Protein AF-0000000084727647 (afdb_homodimer)

Organism: NCBI:txid1227490

pLDDT: mean 94.15, std 8.0, range [53.09, 98.88]

Foldseek 3Di:
DFDQWFDFPFKIWGWQAPVTDDLVLVLCVQAPDPCNCVQCVFPQDHGDPDSVVSVVVSVVQVVCVVVVQKTKIFIATDPPDVRGPHRQWMKMWGDPVVQLETEIDITGGPVCAPVLVLLRVVLRVVCCSCVPVVGFKYKYKTFPPPVSSVVSVCVNCVLLPWDWPDWAPQDRDHDVGGTIMTMIMHGSVSNVVSVVD/DFDQWFDFPWKIWGWQAPVTDDLVLVLCVQAPDPCNCVQCVFPQDHGDPDSVVSVVVSVVQVVCVVVVQKTKIFIATDPPDVRGPHRQWMKMWGDPVVQLETEIDITGGPVCAPVLVLLRVVLRVVCCSCVPVVGFKYKYKTFPPPVSSVVSVCVNCVLLPWDWPDWAPQDRDHPVGGTIMTMIMHGSVSNVVSVVD

Secondary structure (DSSP, 8-state):
---SEEE-SSEEEEE-STTTS-HHHHHIIIII-TTHHHHTTT-SSPPP-SHHHHHHHHHHHHHHHHHTS-EEEEEEE-TTSTTTTS--EEEEEEEEGGGTEEEEEEEE-GGGTTSSHHHHHHHHHHHIIIIIS--SEEEEEEETT-HHHHHHHHHHHHHTT-EEEEEEEEEEE-SSSEEEEEEEEEEHHHHHHHHH-/---SEEE-SSEEEEE-STTTS-HHHHHIIIII-TTHHHHHTT-SSPPP-SHHHHHHHHHHHHHHHHHTS-EEEEEEE-TTSTTTTS--EEEEEEEEGGGTEEEEEEEE-GGGTTSSHHHHHHHHHHHIIIIIS--SEEEEEEETT-HHHHHHHHHHHHHTT-EEEEEEEEEEE-SSSEEEEEEEEEEHHHHHHHHH-

Solvent-accessible surface area (backbone atoms only — not comparable to full-atom values): 20837 Å² total; per-residue (Å²): 139,75,74,61,62,47,78,58,96,59,37,35,33,35,39,41,30,84,89,68,39,60,56,66,64,53,24,45,70,44,44,59,53,96,50,44,61,69,57,36,66,79,41,84,58,77,66,40,89,47,63,65,53,36,46,51,48,34,51,50,33,40,50,28,41,75,70,62,49,24,46,40,25,38,32,19,31,28,91,90,42,90,61,46,72,38,81,43,30,39,35,34,46,32,48,39,74,72,31,33,28,28,40,52,47,74,50,58,41,69,89,58,58,92,68,56,54,66,36,55,50,47,54,56,48,47,47,45,42,38,74,70,63,64,31,49,35,38,34,43,65,42,45,66,88,45,58,69,54,47,54,44,50,50,53,47,34,54,67,31,65,33,41,81,36,34,61,40,74,44,60,42,53,44,95,89,47,50,38,35,29,35,39,31,37,38,38,40,68,34,45,51,55,46,68,70,102,140,74,73,61,62,46,78,57,96,58,37,36,32,37,40,41,28,83,88,68,39,60,56,66,64,53,26,45,68,46,43,62,49,96,47,42,61,69,56,36,66,77,42,85,59,77,67,41,89,46,64,64,53,37,46,49,48,35,51,49,33,39,51,29,41,75,70,61,49,26,46,38,26,38,31,20,31,28,90,89,42,88,61,47,72,39,79,42,29,39,35,35,45,32,47,40,73,73,31,34,28,29,40,52,46,74,49,58,41,70,91,57,58,92,67,55,54,66,38,56,51,47,55,56,49,48,48,45,43,39,73,70,63,64,32,50,33,38,34,42,65,41,48,66,88,43,56,69,54,46,54,43,50,50,53,45,34,54,68,30,66,33,42,80,36,36,60,39,73,43,60,42,55,42,97,90,48,50,36,35,29,36,38,30,38,38,39,40,67,34,46,52,56,45,68,70,101

Sequence (394 aa):
MFPERIETERLQLDRISHDTVDVFALHEFYSDGADVDEMFEYWDSSPHETVKETHDYVDEAERSWDEGDGAKYVIRPTDGEDGAGVIAGTTGLYPHWDKRLANLGIILGTRFWGRGYAGERADAILAVAFDQLDLELVVAAHIDGNEKSRKAIETYVDRYDGRYEGRLRNWLPLADTVADVHRYTISRDEYVAATERMFPERIETERLQLDRISHDTVDVFALHEFYSDGADVDEMFEYWDSSPHETVKETHDYVDEAERSWDEGDGAKYVIRPTDGEDGAGVIAGTTGLYPHWDKRLANLGIILGTRFWGRGYAGERADAILAVAFDQLDLELVVAAHIDGNEKSRKAIETYVDRYDGRYEGRLRNWLPLADTVADVHRYTISRDEYVAATER

InterPro domains:
  IPR000182 GNAT domain [PF13302] (10-154)
  IPR000182 GNAT domain [PS51186] (21-187)
  IPR016181 Acyl-CoA N-acyltransferase [SSF55729] (2-186)
  IPR051908 Ribosomal-protein N-acetyltransferase [PTHR43441] (3-195)

Structure (mmCIF, N/CA/C/O backbone):
data_AF-0000000084727647-model_v1
#
loop_
_entity.id
_entity.type
_entity.pdbx_description
1 polymer 'N-acetyltransferase GCN5'
#
loop_
_atom_site.group_PDB
_atom_site.id
_atom_site.type_symbol
_atom_site.label_atom_id
_atom_site.label_alt_id
_atom_site.label_comp_id
_atom_site.label_asym_id
_atom_site.label_entity_id
_atom_site.label_seq_id
_atom_site.pdbx_PDB_ins_code
_atom_site.Cartn_x
_atom_site.Cartn_y
_atom_site.Cartn_z
_atom_site.occupancy
_atom_site.B_iso_or_equiv
_atom_site.auth_seq_id
_atom_site.auth_comp_id
_atom_site.auth_asym_id
_atom_site.auth_atom_id
_atom_site.pdbx_PDB_model_num
ATOM 1 N N . MET A 1 1 ? -16.062 20.25 -1.967 1 92.38 1 MET A N 1
ATOM 2 C CA . MET A 1 1 ? -15.93 18.953 -1.3 1 92.38 1 MET A CA 1
ATOM 3 C C . MET A 1 1 ? -15.133 19.094 -0.008 1 92.38 1 MET A C 1
ATOM 5 O O . MET A 1 1 ? -15.57 18.641 1.049 1 92.38 1 MET A O 1
ATOM 9 N N . PHE A 1 2 ? -13.969 19.703 -0.001 1 97.75 2 PHE A N 1
ATOM 10 C CA . PHE A 1 2 ? -13.102 19.969 1.143 1 97.75 2 PHE A CA 1
ATOM 11 C C . PHE A 1 2 ? -13.352 21.359 1.707 1 97.75 2 PHE A C 1
ATOM 13 O O . PHE A 1 2 ? -13.68 22.281 0.963 1 97.75 2 PHE A O 1
ATOM 20 N N . PRO A 1 3 ? -13.289 21.609 2.977 1 98.25 3 PRO A N 1
ATOM 21 C CA . PRO A 1 3 ? -13.406 22.969 3.512 1 98.25 3 PRO A CA 1
ATOM 22 C C . PRO A 1 3 ? -12.219 23.844 3.146 1 98.25 3 PRO A C 1
ATOM 24 O O . PRO A 1 3 ? -11.07 23.406 3.199 1 98.25 3 PRO A O 1
ATOM 27 N N . GLU A 1 4 ? -12.492 25 2.812 1 97.94 4 GLU A N 1
ATOM 28 C CA . GLU A 1 4 ? -11.445 25.953 2.459 1 97.94 4 GLU A CA 1
ATOM 29 C C . GLU A 1 4 ? -10.625 26.359 3.684 1 97.94 4 GLU A C 1
ATOM 31 O O . GLU A 1 4 ? -9.453 26.719 3.562 1 97.94 4 GLU A O 1
ATOM 36 N N . ARG A 1 5 ? -11.312 26.359 4.781 1 97.88 5 ARG A N 1
ATOM 37 C CA . ARG A 1 5 ? -10.695 26.719 6.055 1 97.88 5 ARG A CA 1
ATOM 38 C C . ARG A 1 5 ? -11.188 25.828 7.18 1 97.88 5 ARG A C 1
ATOM 40 O O . ARG A 1 5 ? -12.375 25.5 7.25 1 97.88 5 ARG A O 1
ATOM 47 N N . ILE A 1 6 ? -10.266 25.344 7.941 1 98.25 6 ILE A N 1
ATOM 48 C CA . ILE A 1 6 ? -10.555 24.578 9.148 1 98.25 6 ILE A CA 1
ATOM 49 C C . ILE A 1 6 ? -9.977 25.312 10.367 1 98.25 6 ILE A C 1
ATOM 51 O O . ILE A 1 6 ? -8.789 25.641 10.383 1 98.25 6 ILE A O 1
ATOM 55 N N . GLU A 1 7 ? -10.781 25.594 11.328 1 97.69 7 GLU A N 1
ATOM 56 C CA . GLU A 1 7 ? -10.336 26.266 12.547 1 97.69 7 GLU A CA 1
ATOM 57 C C . GLU A 1 7 ? -10.422 25.344 13.75 1 97.69 7 GLU A C 1
ATOM 59 O O . GLU A 1 7 ? -11.391 24.594 13.906 1 97.69 7 GLU A O 1
ATOM 64 N N . THR A 1 8 ? -9.352 25.297 14.445 1 97.75 8 THR A N 1
ATOM 65 C CA . THR A 1 8 ? -9.32 24.594 15.727 1 97.75 8 THR A CA 1
ATOM 66 C C . THR A 1 8 ? -9.07 25.578 16.875 1 97.75 8 THR A C 1
ATOM 68 O O . THR A 1 8 ? -9.219 26.781 16.703 1 97.75 8 THR A O 1
ATOM 71 N N . GLU A 1 9 ? -8.867 25 18.094 1 97.25 9 GLU A N 1
ATOM 72 C CA . GLU A 1 9 ? -8.641 25.859 19.25 1 97.25 9 GLU A CA 1
ATOM 73 C C . GLU A 1 9 ? -7.402 26.719 19.062 1 97.25 9 GLU A C 1
ATOM 75 O O . GLU A 1 9 ? -7.43 27.922 19.344 1 97.25 9 GLU A O 1
ATOM 80 N N . ARG A 1 10 ? -6.293 26.109 18.578 1 98.12 10 ARG A N 1
ATOM 81 C CA . ARG A 1 10 ? -5.027 26.828 18.562 1 98.12 10 ARG A CA 1
ATOM 82 C C . ARG A 1 10 ? -4.504 27 17.125 1 98.12 10 ARG A C 1
ATOM 84 O O . ARG A 1 10 ? -3.477 27.641 16.906 1 98.12 10 ARG A O 1
ATOM 91 N N . LEU A 1 11 ? -5.238 26.375 16.094 1 98.44 11 LEU A N 1
ATOM 92 C CA . LEU A 1 11 ? -4.703 26.359 14.742 1 98.44 11 LEU A CA 1
ATOM 93 C C . LEU A 1 11 ? -5.746 26.828 13.734 1 98.44 11 LEU A C 1
ATOM 95 O O . LEU A 1 11 ? -6.949 26.672 13.961 1 98.44 11 LEU A O 1
ATOM 99 N N . GLN A 1 12 ? -5.238 27.422 12.711 1 98.19 12 GLN A N 1
ATOM 100 C CA . GLN A 1 12 ? -5.992 27.703 11.492 1 98.19 12 GLN A CA 1
ATOM 101 C C . GLN A 1 12 ? -5.367 26.984 10.297 1 98.19 12 GLN A C 1
ATOM 103 O O . GLN A 1 12 ? -4.172 27.141 10.031 1 98.19 12 GLN A O 1
ATOM 108 N N . LEU A 1 13 ? -6.18 26.156 9.625 1 98.56 13 LEU A N 1
ATOM 109 C CA . LEU A 1 13 ? -5.766 25.469 8.414 1 98.56 13 LEU A CA 1
ATOM 110 C C . LEU A 1 13 ? -6.43 26.078 7.184 1 98.56 13 LEU A C 1
ATOM 112 O O . LEU A 1 13 ? -7.656 26.031 7.047 1 98.56 13 LEU A O 1
ATOM 116 N N . ASP A 1 14 ? -5.621 26.656 6.293 1 98.38 14 ASP A N 1
ATOM 117 C CA . ASP A 1 14 ? -6.148 27.266 5.078 1 98.38 14 ASP A CA 1
ATOM 118 C C . ASP A 1 14 ? -5.719 26.469 3.84 1 98.38 14 ASP A C 1
ATOM 120 O O . ASP A 1 14 ? -4.562 26.062 3.73 1 98.38 14 ASP A O 1
ATOM 124 N N . ARG A 1 15 ? -6.633 26.328 2.957 1 98.56 15 ARG A N 1
ATOM 125 C CA . ARG A 1 15 ? -6.324 25.656 1.702 1 98.56 15 ARG A CA 1
ATOM 126 C C . ARG A 1 15 ? -5.102 26.266 1.033 1 98.56 15 ARG A C 1
ATOM 128 O O . ARG A 1 15 ? -4.965 27.5 0.991 1 98.56 15 ARG A O 1
ATOM 135 N N . ILE A 1 16 ? -4.242 25.391 0.531 1 98.62 16 ILE A N 1
ATOM 136 C CA . ILE A 1 16 ? -3.115 25.875 -0.259 1 98.62 16 ILE A CA 1
ATOM 137 C C . ILE A 1 16 ? -3.576 26.172 -1.684 1 98.62 16 ILE A C 1
ATOM 139 O O . ILE A 1 16 ? -3.924 25.25 -2.436 1 98.62 16 ILE A O 1
ATOM 143 N N . SER A 1 17 ? -3.613 27.391 -2.004 1 98.56 17 SER A N 1
ATOM 144 C CA . SER A 1 17 ? -3.912 27.906 -3.336 1 98.56 17 SER A CA 1
ATOM 145 C C . SER A 1 17 ? -3.211 29.234 -3.58 1 98.56 17 SER A C 1
ATOM 147 O O . SER A 1 17 ? -2.719 29.859 -2.643 1 98.56 17 SER A O 1
ATOM 149 N N . HIS A 1 18 ? -3.148 29.625 -4.832 1 97.56 18 HIS A N 1
ATOM 150 C CA . HIS A 1 18 ? -2.494 30.891 -5.164 1 97.56 18 HIS A CA 1
ATOM 151 C C . HIS A 1 18 ? -3.256 32.062 -4.582 1 97.56 18 HIS A C 1
ATOM 153 O O . HIS A 1 18 ? -2.678 33.125 -4.359 1 97.56 18 HIS A O 1
ATOM 159 N N . ASP A 1 19 ? -4.484 31.906 -4.227 1 95.94 19 ASP A N 1
ATOM 160 C CA . ASP A 1 19 ? -5.305 32.969 -3.668 1 95.94 19 ASP A CA 1
ATOM 161 C C . ASP A 1 19 ? -5.129 33.062 -2.154 1 95.94 19 ASP A C 1
ATOM 163 O O . ASP A 1 19 ? -5.316 34.125 -1.567 1 95.94 19 ASP A O 1
ATOM 167 N N . THR A 1 20 ? -4.738 31.938 -1.54 1 95.12 20 THR A N 1
ATOM 168 C CA . THR A 1 20 ? -4.816 31.891 -0.084 1 95.12 20 THR A CA 1
ATOM 169 C C . THR A 1 20 ? -3.422 31.922 0.536 1 95.12 20 THR A C 1
ATOM 171 O O . THR A 1 20 ? -3.266 32.25 1.714 1 95.12 20 THR A O 1
ATOM 174 N N . VAL A 1 21 ? -2.51 31.531 -0.259 1 95.69 21 VAL A N 1
ATOM 175 C CA . VAL A 1 21 ? -1.175 31.438 0.323 1 95.69 21 VAL A CA 1
ATOM 176 C C . VAL A 1 21 ? -0.202 32.312 -0.455 1 95.69 21 VAL A C 1
ATOM 178 O O . VAL A 1 21 ? -0.218 32.312 -1.688 1 95.69 21 VAL A O 1
ATOM 181 N N . ASP A 1 22 ? 0.633 33.094 0.264 1 96 22 ASP A N 1
ATOM 182 C CA . ASP A 1 22 ? 1.787 33.75 -0.326 1 96 22 ASP A CA 1
ATOM 183 C C . ASP A 1 22 ? 2.877 32.75 -0.695 1 96 22 ASP A C 1
ATOM 185 O O . ASP A 1 22 ? 3.518 32.156 0.185 1 96 22 ASP A O 1
ATOM 189 N N . VAL A 1 23 ? 3.141 32.594 -1.972 1 96.69 23 VAL A N 1
ATOM 190 C CA . VAL A 1 23 ? 4.059 31.578 -2.477 1 96.69 23 VAL A CA 1
ATOM 191 C C . VAL A 1 23 ? 5.457 31.828 -1.91 1 96.69 23 VAL A C 1
ATOM 193 O O . VAL A 1 23 ? 6.184 30.875 -1.62 1 96.69 23 VAL A O 1
ATOM 196 N N . PHE A 1 24 ? 5.832 33.062 -1.697 1 95.38 24 PHE A N 1
ATOM 197 C CA . PHE A 1 24 ? 7.152 33.375 -1.155 1 95.38 24 PHE A CA 1
ATOM 198 C C . PHE A 1 24 ? 7.258 32.938 0.296 1 95.38 24 PHE A C 1
ATOM 200 O O . PHE A 1 24 ? 8.273 32.344 0.704 1 95.38 24 PHE A O 1
ATOM 207 N N . ALA A 1 25 ? 6.246 33.219 1.037 1 94.31 25 ALA A N 1
ATOM 208 C CA . ALA A 1 25 ? 6.234 32.75 2.43 1 94.31 25 ALA A CA 1
ATOM 209 C C . ALA A 1 25 ? 6.277 31.234 2.521 1 94.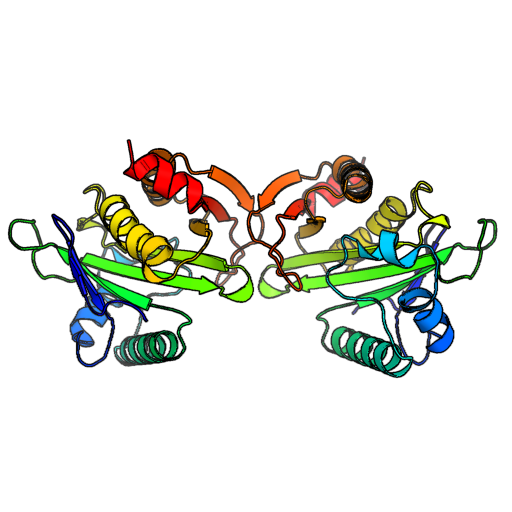31 25 ALA A C 1
ATOM 211 O O . ALA A 1 25 ? 6.98 30.688 3.367 1 94.31 25 ALA A O 1
ATOM 212 N N . LEU A 1 26 ? 5.508 30.609 1.657 1 95.56 26 LEU A N 1
ATOM 213 C CA . LEU A 1 26 ? 5.512 29.141 1.625 1 95.56 26 LEU A CA 1
ATOM 214 C C . LEU A 1 26 ? 6.879 28.609 1.214 1 95.56 26 LEU A C 1
ATOM 216 O O . LEU A 1 26 ? 7.355 27.625 1.768 1 95.56 26 LEU A O 1
ATOM 220 N N . HIS A 1 27 ? 7.488 29.266 0.26 1 94.81 27 HIS A N 1
ATOM 221 C CA . HIS A 1 27 ? 8.82 28.875 -0.187 1 94.81 27 HIS A CA 1
ATOM 222 C C . HIS A 1 27 ? 9.836 28.984 0.945 1 94.81 27 HIS A C 1
ATOM 224 O O . HIS A 1 27 ? 10.711 28.125 1.082 1 94.81 27 HIS A O 1
ATOM 230 N N . GLU A 1 28 ? 9.734 29.984 1.667 1 91.94 28 GLU A N 1
ATOM 231 C CA . GLU A 1 28 ? 10.633 30.141 2.812 1 91.94 28 GLU A CA 1
ATOM 232 C C . GLU A 1 28 ? 10.516 28.953 3.762 1 91.94 28 GLU A C 1
ATOM 234 O O . GLU A 1 28 ? 11.523 28.453 4.277 1 91.94 28 GLU A O 1
ATOM 239 N N . PHE A 1 29 ? 9.367 28.516 3.939 1 91 29 PHE A N 1
ATOM 240 C CA . PHE A 1 29 ? 9.148 27.375 4.809 1 91 29 PHE A CA 1
ATOM 241 C C . PHE A 1 29 ? 9.773 26.109 4.223 1 91 29 PHE A C 1
ATOM 243 O O . PHE A 1 29 ? 10.43 25.344 4.938 1 91 29 PHE A O 1
ATOM 250 N N . TYR A 1 30 ? 9.609 25.906 2.863 1 90.75 30 TYR A N 1
ATOM 251 C CA . TYR A 1 30 ? 10.047 24.672 2.225 1 90.75 30 TYR A CA 1
ATOM 252 C C . TYR A 1 30 ? 11.523 24.75 1.846 1 90.75 30 TYR A C 1
ATOM 254 O O . TYR A 1 30 ? 12.109 23.75 1.415 1 90.75 30 TYR A O 1
ATOM 262 N N . SER A 1 31 ? 12.094 25.859 1.708 1 84.81 31 SER A N 1
ATOM 263 C CA . SER A 1 31 ? 13.477 26.016 1.269 1 84.81 31 SER A CA 1
ATOM 264 C C . SER A 1 31 ? 14.414 26.25 2.451 1 84.81 31 SER A C 1
ATOM 266 O O . SER A 1 31 ? 15.617 25.984 2.361 1 84.81 31 SER A O 1
ATOM 268 N N . ASP A 1 32 ? 14.148 27.359 3.086 1 60.94 32 ASP A N 1
ATOM 269 C CA . ASP A 1 32 ? 15.047 28.234 3.838 1 60.94 32 ASP A CA 1
ATOM 270 C C . ASP A 1 32 ? 15.703 27.484 4.988 1 60.94 32 ASP A C 1
ATOM 272 O O . ASP A 1 32 ? 16.906 27.625 5.23 1 60.94 32 ASP A O 1
ATOM 276 N N . GLY A 1 33 ? 15.469 26.875 6.168 1 55.5 33 GLY A N 1
ATOM 277 C CA . GLY A 1 33 ? 16.047 27.203 7.465 1 55.5 33 GLY A CA 1
ATOM 278 C C . GLY A 1 33 ? 16.891 26.078 8.047 1 55.5 33 GLY A C 1
ATOM 279 O O . GLY A 1 33 ? 17.047 25.031 7.414 1 55.5 33 GLY A O 1
ATOM 280 N N . ALA A 1 34 ? 17.844 26.422 8.914 1 53.09 34 ALA A N 1
ATOM 281 C CA . ALA A 1 34 ? 18.688 25.578 9.758 1 53.09 34 ALA A CA 1
ATOM 282 C C . ALA A 1 34 ? 17.969 24.281 10.125 1 53.09 34 ALA A C 1
ATOM 284 O O . ALA A 1 34 ? 18.609 23.234 10.234 1 53.09 34 ALA A O 1
ATOM 285 N N . ASP A 1 35 ? 16.609 24.375 9.977 1 63.97 35 ASP A N 1
ATOM 286 C CA . ASP A 1 35 ? 15.867 23.25 10.523 1 63.97 35 ASP A CA 1
ATOM 287 C C . ASP A 1 35 ? 15.297 22.375 9.414 1 63.97 35 ASP A C 1
ATOM 289 O O . ASP A 1 35 ? 14.625 21.375 9.68 1 63.97 35 ASP A O 1
ATOM 293 N N . VAL A 1 36 ? 15.703 22.75 8.125 1 65.12 36 VAL A N 1
ATOM 294 C CA . VAL A 1 36 ? 15.086 22.062 6.996 1 65.12 36 VAL A CA 1
ATOM 295 C C . VAL A 1 36 ? 15.586 20.625 6.926 1 65.12 36 VAL A C 1
ATOM 297 O O . VAL A 1 36 ? 14.812 19.703 6.641 1 65.12 36 VAL A O 1
ATOM 300 N N . ASP A 1 37 ? 16.766 20.516 7.254 1 70.38 37 ASP A N 1
ATOM 301 C CA . ASP A 1 37 ? 17.344 19.172 7.207 1 70.38 37 ASP A CA 1
ATOM 302 C C . ASP A 1 37 ? 16.609 18.234 8.164 1 70.38 37 ASP A C 1
ATOM 304 O O . ASP A 1 37 ? 16.281 17.094 7.793 1 70.38 37 ASP A O 1
ATOM 308 N N . GLU A 1 38 ? 16.438 18.781 9.273 1 76.19 38 GLU A N 1
ATOM 309 C CA . GLU A 1 38 ? 15.773 17.938 10.273 1 76.19 38 GLU A CA 1
ATOM 310 C C . GLU A 1 38 ? 14.312 17.703 9.906 1 76.19 38 GLU A C 1
ATOM 312 O O . GLU A 1 38 ? 13.797 16.594 10.055 1 76.19 38 GLU A O 1
ATOM 317 N N . MET A 1 39 ? 13.695 18.719 9.375 1 77.69 39 MET A N 1
ATOM 318 C CA . MET A 1 39 ? 12.281 18.641 9.008 1 77.69 39 MET A CA 1
ATOM 319 C C . MET A 1 39 ? 12.07 17.672 7.859 1 77.69 39 MET A C 1
ATOM 321 O O . MET A 1 39 ? 11.078 16.938 7.844 1 77.69 39 MET A O 1
ATOM 325 N N . PHE A 1 40 ? 13.047 17.578 7.023 1 77.25 40 PHE A N 1
ATOM 326 C CA . PHE A 1 40 ? 12.836 16.844 5.785 1 77.25 40 PHE A CA 1
ATOM 327 C C . PHE A 1 40 ? 13.547 15.492 5.832 1 77.25 40 PHE A C 1
ATOM 329 O O . PHE A 1 40 ? 13.57 14.766 4.836 1 77.25 40 PHE A O 1
ATOM 336 N N . GLU A 1 41 ? 14.109 15.266 7.012 1 78.25 41 GLU A N 1
ATOM 337 C CA . GLU A 1 41 ? 14.836 14.008 7.16 1 78.25 41 GLU A CA 1
ATOM 338 C C . GLU A 1 41 ? 13.961 12.812 6.785 1 78.25 41 GLU A C 1
ATOM 340 O O . GLU A 1 41 ? 14.43 11.867 6.152 1 78.25 41 GLU A O 1
ATOM 345 N N . TYR A 1 42 ? 12.766 12.938 7.141 1 78.19 42 TYR A N 1
ATOM 346 C CA . TYR A 1 42 ? 11.852 11.828 6.902 1 78.19 42 TYR A CA 1
ATOM 347 C C . TYR A 1 42 ? 10.789 12.203 5.879 1 78.19 42 TYR A C 1
ATOM 349 O O . TYR A 1 42 ? 9.711 11.602 5.836 1 78.19 42 TYR A O 1
ATOM 357 N N . TRP A 1 43 ? 11.117 13.203 5.18 1 75.88 43 TRP A N 1
ATOM 358 C CA . TRP A 1 43 ? 10.172 13.641 4.152 1 75.88 43 TRP A CA 1
ATOM 359 C C . TRP A 1 43 ? 10.547 13.062 2.791 1 75.88 43 TRP A C 1
ATOM 361 O O . TRP A 1 43 ? 11.734 12.875 2.496 1 75.88 43 TRP A O 1
ATOM 371 N N . ASP A 1 44 ? 9.562 12.766 2.02 1 68.62 44 ASP A N 1
ATOM 372 C CA . ASP A 1 44 ? 9.742 12.016 0.783 1 68.62 44 ASP A CA 1
ATOM 373 C C . ASP A 1 44 ? 10.297 12.906 -0.328 1 68.62 44 ASP A C 1
ATOM 375 O O . ASP A 1 44 ? 10.664 12.414 -1.397 1 68.62 44 ASP A O 1
ATOM 379 N N . SER A 1 45 ? 10.25 14.219 -0.109 1 72.62 45 SER A N 1
ATOM 380 C CA . SER A 1 45 ? 10.766 15.117 -1.134 1 72.62 45 SER A CA 1
ATOM 381 C C . SER A 1 45 ? 11.859 16.031 -0.573 1 72.62 45 SER A C 1
ATOM 383 O O . SER A 1 45 ? 11.914 16.266 0.636 1 72.62 45 SER A O 1
ATOM 385 N N . SER A 1 46 ? 12.672 16.547 -1.443 1 78.31 46 SER A N 1
ATOM 386 C CA . SER A 1 46 ? 13.703 17.516 -1.078 1 78.31 46 SER A CA 1
ATOM 387 C C . SER A 1 46 ? 13.117 18.906 -0.874 1 78.31 46 SER A C 1
ATOM 389 O O . SER A 1 46 ? 12.047 19.219 -1.401 1 78.31 46 SER A O 1
ATOM 391 N N . PRO A 1 47 ? 13.875 19.625 -0.079 1 86.5 47 PRO A N 1
ATOM 392 C CA . PRO A 1 47 ? 13.477 21.031 0.006 1 86.5 47 PRO A CA 1
ATOM 393 C C . PRO A 1 47 ? 13.422 21.719 -1.359 1 86.5 47 PRO A C 1
ATOM 395 O O . PRO A 1 47 ? 14.125 21.312 -2.285 1 86.5 47 PRO A O 1
ATOM 398 N N . HIS A 1 48 ? 12.531 22.688 -1.383 1 90.06 48 HIS A N 1
ATOM 399 C CA . HIS A 1 48 ? 12.43 23.438 -2.627 1 90.06 48 HIS A CA 1
ATOM 400 C C . HIS A 1 48 ? 13.664 24.312 -2.844 1 90.06 48 HIS A C 1
ATOM 402 O O . HIS A 1 48 ? 14.039 25.094 -1.967 1 90.06 48 HIS A O 1
ATOM 408 N N . GLU A 1 49 ? 14.242 24.203 -3.953 1 90.56 49 GLU A N 1
ATOM 409 C CA . GLU A 1 49 ? 15.438 24.969 -4.262 1 90.56 49 GLU A CA 1
ATOM 410 C C . GLU A 1 49 ? 15.078 26.328 -4.855 1 90.56 49 GLU A C 1
ATOM 412 O O . GLU A 1 49 ? 15.844 27.297 -4.73 1 90.56 49 GLU A O 1
ATOM 417 N N . THR A 1 50 ? 13.93 26.391 -5.539 1 94.25 50 THR A N 1
ATOM 418 C CA . THR A 1 50 ? 13.516 27.625 -6.203 1 94.25 50 THR A CA 1
ATOM 419 C C . THR A 1 50 ? 12.078 27.969 -5.844 1 94.25 50 THR A C 1
ATOM 421 O O . THR A 1 50 ? 11.297 27.094 -5.457 1 94.25 50 THR A O 1
ATOM 424 N N . VAL A 1 51 ? 11.789 29.219 -6.035 1 95.38 51 VAL A N 1
ATOM 425 C CA . VAL A 1 51 ? 10.422 29.672 -5.824 1 95.38 51 VAL A CA 1
ATOM 426 C C . VAL A 1 51 ? 9.492 29.016 -6.848 1 95.38 51 VAL A C 1
ATOM 428 O O . VAL A 1 51 ? 8.344 28.719 -6.543 1 95.38 51 VAL A O 1
ATOM 431 N N . LYS A 1 52 ? 10 28.75 -8.016 1 97.12 52 LYS A N 1
ATOM 432 C CA . LYS A 1 52 ? 9.211 28.094 -9.055 1 97.12 52 LYS A CA 1
ATOM 433 C C . LYS A 1 52 ? 8.742 26.719 -8.586 1 97.12 52 LYS A C 1
ATOM 435 O O . LYS A 1 52 ? 7.602 26.328 -8.852 1 97.12 52 LYS A O 1
ATOM 440 N N . GLU A 1 53 ? 9.562 26.016 -7.906 1 95.94 53 GLU A N 1
ATOM 441 C CA . GLU A 1 53 ? 9.188 24.703 -7.363 1 95.94 53 GLU A CA 1
ATOM 442 C C . GLU A 1 53 ? 8.023 24.828 -6.391 1 95.94 53 GLU A C 1
ATOM 444 O O . GLU A 1 53 ? 7.117 24 -6.387 1 95.94 53 GLU A O 1
ATOM 449 N N . THR A 1 54 ? 8.078 25.859 -5.602 1 96.5 54 THR A N 1
ATOM 450 C CA . THR A 1 54 ? 6.996 26.109 -4.656 1 96.5 54 THR A CA 1
ATOM 451 C C . THR A 1 54 ? 5.715 26.5 -5.387 1 96.5 54 THR A C 1
ATOM 453 O O . THR A 1 54 ? 4.625 26.062 -5.027 1 96.5 54 THR A O 1
ATOM 456 N N . HIS A 1 55 ? 5.918 27.297 -6.355 1 98 55 HIS A N 1
ATOM 457 C CA . HIS A 1 55 ? 4.781 27.672 -7.188 1 98 55 HIS A CA 1
ATOM 458 C C . HIS A 1 55 ? 4.125 26.453 -7.824 1 98 55 HIS A C 1
ATOM 460 O O . HIS A 1 55 ? 2.9 26.328 -7.816 1 98 55 HIS A O 1
ATOM 466 N N . ASP A 1 56 ? 4.914 25.609 -8.383 1 97.62 56 ASP A N 1
ATOM 467 C CA . ASP A 1 56 ? 4.422 24.375 -8.992 1 97.62 56 ASP A CA 1
ATOM 468 C C . ASP A 1 56 ? 3.729 23.5 -7.961 1 97.62 56 ASP A C 1
ATOM 470 O O . ASP A 1 56 ? 2.746 22.812 -8.273 1 97.62 56 ASP A O 1
ATOM 474 N N . TYR A 1 57 ? 4.32 23.5 -6.793 1 96.75 57 TYR A N 1
ATOM 475 C CA . TYR A 1 57 ? 3.703 22.766 -5.691 1 96.75 57 TYR A CA 1
ATOM 476 C C . TYR A 1 57 ? 2.285 23.266 -5.434 1 96.75 57 TYR A C 1
ATOM 478 O O . TYR A 1 57 ? 1.366 22.469 -5.246 1 96.75 57 TYR A O 1
ATOM 486 N N . VAL A 1 58 ? 2.1 24.531 -5.426 1 98.56 58 VAL A N 1
ATOM 487 C CA . VAL A 1 58 ? 0.787 25.141 -5.215 1 98.56 58 VAL A CA 1
ATOM 488 C C . VAL A 1 58 ? -0.138 24.781 -6.379 1 98.56 58 VAL A C 1
ATOM 490 O O . VAL A 1 58 ? -1.316 24.484 -6.172 1 98.56 58 VAL A O 1
ATOM 493 N N . ASP A 1 59 ? 0.371 24.766 -7.609 1 98.5 59 ASP A N 1
ATOM 494 C CA . ASP A 1 59 ? -0.398 24.328 -8.766 1 98.5 59 ASP A CA 1
ATOM 495 C C . ASP A 1 59 ? -0.934 22.906 -8.562 1 98.5 59 ASP A C 1
ATOM 497 O O . ASP A 1 59 ? -2.104 22.641 -8.836 1 98.5 59 ASP A O 1
ATOM 501 N N . GLU A 1 60 ? -0.05 22.109 -8.109 1 97.88 60 GLU A N 1
ATOM 502 C CA . GLU A 1 60 ? -0.423 20.719 -7.891 1 97.88 60 GLU A CA 1
ATOM 503 C C . GLU A 1 60 ? -1.475 20.594 -6.789 1 97.88 60 GLU A C 1
ATOM 505 O O . GLU A 1 60 ? -2.387 19.766 -6.883 1 97.88 60 GLU A O 1
ATOM 510 N N . ALA A 1 61 ? -1.276 21.375 -5.777 1 98.25 61 ALA A N 1
ATOM 511 C CA . ALA A 1 61 ? -2.248 21.391 -4.688 1 98.25 61 ALA A CA 1
ATOM 512 C C . ALA A 1 61 ? -3.633 21.781 -5.188 1 98.25 61 ALA A C 1
ATOM 514 O O . ALA A 1 61 ? -4.637 21.172 -4.816 1 98.25 61 ALA A O 1
ATOM 515 N N . GLU A 1 62 ? -3.688 22.734 -6.031 1 98.56 62 GLU A N 1
ATOM 516 C CA . GLU A 1 62 ? -4.957 23.188 -6.598 1 98.56 62 GLU A CA 1
ATOM 517 C C . GLU A 1 62 ? -5.57 22.109 -7.488 1 98.56 62 GLU A C 1
ATOM 519 O O . GLU A 1 62 ? -6.781 21.875 -7.434 1 98.56 62 GLU A O 1
ATOM 524 N N . ARG A 1 63 ? -4.781 21.531 -8.305 1 98.19 63 ARG A N 1
ATOM 525 C CA . ARG A 1 63 ? -5.27 20.469 -9.195 1 98.19 63 ARG A CA 1
ATOM 526 C C . ARG A 1 63 ? -5.848 19.312 -8.398 1 98.19 63 ARG A C 1
ATOM 528 O O . ARG A 1 63 ? -6.949 18.844 -8.688 1 98.19 63 ARG A O 1
ATOM 535 N N . SER A 1 64 ? -5.098 18.875 -7.438 1 98.12 64 SER A N 1
ATOM 536 C CA . SER A 1 64 ? -5.547 17.766 -6.59 1 98.12 64 SER A CA 1
ATOM 537 C C . SER A 1 64 ? -6.852 18.109 -5.883 1 98.12 64 SER A C 1
ATOM 539 O O . SER A 1 64 ? -7.734 17.266 -5.746 1 98.12 64 SER A O 1
ATOM 541 N N . TRP A 1 65 ? -6.918 19.312 -5.402 1 98.44 65 TRP A N 1
ATOM 542 C CA . TRP A 1 65 ? -8.125 19.812 -4.758 1 98.44 65 TRP A CA 1
ATOM 543 C C . TRP A 1 65 ? -9.32 19.75 -5.707 1 98.44 65 TRP A C 1
ATOM 545 O O . TRP A 1 65 ? -10.367 19.203 -5.355 1 98.44 65 TRP A O 1
ATOM 555 N N . ASP A 1 66 ? -9.156 20.203 -6.891 1 97.88 66 ASP A N 1
ATOM 556 C CA . ASP A 1 66 ? -10.234 20.266 -7.879 1 97.88 66 ASP A CA 1
ATOM 557 C C . ASP A 1 66 ? -10.664 18.875 -8.312 1 97.88 66 ASP A C 1
ATOM 559 O O . ASP A 1 66 ? -11.844 18.641 -8.594 1 97.88 66 ASP A O 1
ATOM 563 N N . GLU A 1 67 ? -9.766 18.031 -8.336 1 97.81 67 GLU A N 1
ATOM 564 C CA . GLU A 1 67 ? -10.039 16.656 -8.766 1 97.81 67 GLU A CA 1
ATOM 565 C C . GLU A 1 67 ? -10.578 15.812 -7.617 1 97.81 67 GLU A C 1
ATOM 567 O O . GLU A 1 67 ? -11.023 14.68 -7.828 1 97.81 67 GLU A O 1
ATOM 572 N N . GLY A 1 68 ? -10.469 16.344 -6.438 1 97.62 68 GLY A N 1
ATOM 573 C CA . GLY A 1 68 ? -10.969 15.625 -5.277 1 97.62 68 GLY A CA 1
ATOM 574 C C . GLY A 1 68 ? -10 14.578 -4.758 1 97.62 68 GLY A C 1
ATOM 575 O O . GLY A 1 68 ? -10.391 13.695 -3.994 1 97.62 68 GLY A O 1
ATOM 576 N N . ASP A 1 69 ? -8.734 14.641 -5.168 1 96.81 69 ASP A N 1
ATOM 577 C CA . ASP A 1 69 ? -7.762 13.602 -4.848 1 96.81 69 ASP A CA 1
ATOM 578 C C . ASP A 1 69 ? -6.859 14.031 -3.695 1 96.81 69 ASP A C 1
ATOM 580 O O . ASP A 1 69 ? -6.012 13.258 -3.242 1 96.81 69 ASP A O 1
ATOM 584 N N . GLY A 1 70 ? -7.039 15.234 -3.26 1 98.31 70 GLY A N 1
ATOM 585 C CA . GLY A 1 70 ? -6.191 15.703 -2.178 1 98.31 70 GLY A CA 1
ATOM 586 C C . GLY A 1 70 ? -6.516 17.125 -1.742 1 98.31 70 GLY A C 1
ATOM 587 O O . GLY A 1 70 ? -6.824 17.969 -2.574 1 98.31 70 GLY A O 1
ATOM 588 N N . ALA A 1 71 ? -6.461 17.359 -0.489 1 98.62 71 ALA A N 1
ATOM 589 C CA . ALA A 1 71 ? -6.598 18.688 0.114 1 98.62 71 ALA A CA 1
ATOM 590 C C . ALA A 1 71 ? -5.367 19.047 0.94 1 98.62 71 ALA A C 1
ATOM 592 O O . ALA A 1 71 ? -5.074 18.391 1.944 1 98.62 71 ALA A O 1
ATOM 593 N N . LYS A 1 72 ? -4.691 20.031 0.503 1 98.62 72 LYS A N 1
ATOM 594 C CA . LYS A 1 72 ? -3.518 20.516 1.229 1 98.62 72 LYS A CA 1
ATOM 595 C C . LYS A 1 72 ? -3.799 21.844 1.921 1 98.62 72 LYS A C 1
ATOM 597 O O . LYS A 1 72 ? -4.453 22.719 1.352 1 98.62 72 LYS A O 1
ATOM 602 N N . TYR A 1 73 ? -3.32 21.969 3.141 1 98.69 73 TYR A N 1
ATOM 603 C CA . TYR A 1 73 ? -3.545 23.156 3.955 1 98.69 73 TYR A CA 1
ATOM 604 C C . TYR A 1 73 ? -2.234 23.688 4.52 1 98.69 73 TYR A C 1
ATOM 606 O O . TYR A 1 73 ? -1.329 22.922 4.84 1 98.69 73 TYR A O 1
ATOM 614 N N . VAL A 1 74 ? -2.166 24.969 4.645 1 98 74 VAL A N 1
ATOM 615 C CA . VAL A 1 74 ? -1.162 25.562 5.523 1 98 74 VAL A CA 1
ATOM 616 C C . VAL A 1 74 ? -1.671 25.562 6.965 1 98 74 VAL A C 1
ATOM 618 O O . VAL A 1 74 ? -2.859 25.781 7.211 1 98 74 VAL A O 1
ATOM 621 N N . ILE A 1 75 ? -0.757 25.281 7.855 1 98 75 ILE A N 1
ATOM 622 C CA . ILE A 1 75 ? -1.043 25.328 9.281 1 98 75 ILE A CA 1
ATOM 623 C C . ILE A 1 75 ? -0.512 26.625 9.875 1 98 75 ILE A C 1
ATOM 625 O O . ILE A 1 75 ? 0.684 26.922 9.789 1 98 75 ILE A O 1
ATOM 629 N N . ARG A 1 76 ? -1.416 27.406 10.531 1 97.5 76 ARG A N 1
ATOM 630 C CA . ARG A 1 76 ? -1.01 28.625 11.211 1 97.5 76 ARG A CA 1
ATOM 631 C C . ARG A 1 76 ? -1.535 28.672 12.641 1 97.5 76 ARG A C 1
ATOM 633 O O . ARG A 1 76 ? -2.729 28.469 12.875 1 97.5 76 ARG A O 1
ATOM 640 N N . PRO A 1 77 ? -0.617 28.891 13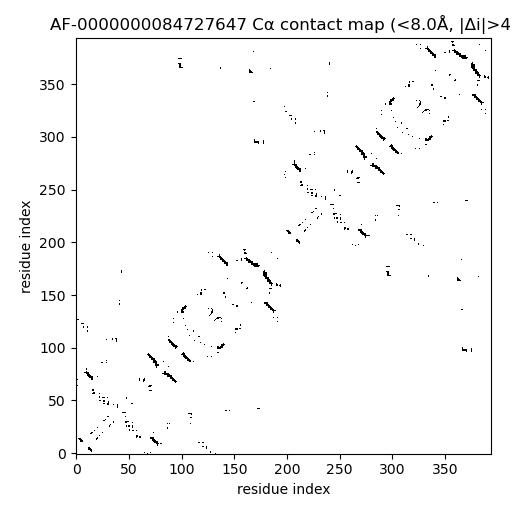.586 1 97.94 77 PRO A N 1
ATOM 641 C CA . PRO A 1 77 ? -1.125 29.125 14.938 1 97.94 77 PRO A CA 1
ATOM 642 C C . PRO A 1 77 ? -2.029 30.359 15.016 1 97.94 77 PRO A C 1
ATOM 644 O O . PRO A 1 77 ? -1.778 31.359 14.344 1 97.94 77 PRO A O 1
ATOM 647 N N . THR A 1 78 ? -3.115 30.188 15.789 1 96.5 78 THR A N 1
ATOM 648 C CA . THR A 1 78 ? -4.055 31.297 15.953 1 96.5 78 THR A CA 1
ATOM 649 C C . THR A 1 78 ? -3.469 32.375 16.859 1 96.5 78 THR A C 1
ATOM 651 O O . THR A 1 78 ? -2.355 32.219 17.359 1 96.5 78 THR A O 1
ATOM 654 N N . ASP A 1 79 ? -4.449 33.406 17.062 1 91.62 79 ASP A N 1
ATOM 655 C CA . ASP A 1 79 ? -4.027 34.5 17.906 1 91.62 79 ASP A CA 1
ATOM 656 C C . ASP A 1 79 ? -3.801 34.062 19.344 1 91.62 79 ASP A C 1
ATOM 658 O O . ASP A 1 79 ? -4.555 33.219 19.859 1 91.62 79 ASP A O 1
ATOM 662 N N . GLY A 1 80 ? -2.746 34.25 20.047 1 90.81 80 GLY A N 1
ATOM 663 C CA . GLY A 1 80 ? -2.422 33.875 21.406 1 90.81 80 GLY A CA 1
ATOM 664 C C . GLY A 1 80 ? -1.301 32.844 21.484 1 90.81 80 GLY A C 1
ATOM 665 O O . GLY A 1 80 ? -0.736 32.625 22.547 1 90.81 80 GLY A O 1
ATOM 666 N N . GLU A 1 81 ? -1.193 32.188 20.375 1 92.19 81 GLU A N 1
ATOM 667 C CA . GLU A 1 81 ? -0.101 31.219 20.297 1 92.19 81 GLU A CA 1
ATOM 668 C C . GLU A 1 81 ? 1.211 31.906 19.906 1 92.19 81 GLU A C 1
ATOM 670 O O . GLU A 1 81 ? 1.213 32.875 19.156 1 92.19 81 GLU A O 1
ATOM 675 N N . ASP A 1 82 ? 2.291 31.391 20.438 1 91.31 82 ASP A N 1
ATOM 676 C CA . ASP A 1 82 ? 3.598 31.828 19.953 1 91.31 82 ASP A CA 1
ATOM 677 C C . ASP A 1 82 ? 3.77 31.469 18.469 1 91.31 82 ASP A C 1
ATOM 679 O O . ASP A 1 82 ? 3.59 30.312 18.078 1 91.31 82 ASP A O 1
ATOM 683 N N . GLY A 1 83 ? 4.047 32.469 17.703 1 91.5 83 GLY A N 1
ATOM 684 C CA . GLY A 1 83 ? 4.18 32.25 16.266 1 91.5 83 GLY A CA 1
ATOM 685 C C . GLY A 1 83 ? 2.877 32.469 15.508 1 91.5 83 GLY A C 1
ATOM 686 O O . GLY A 1 83 ? 2.713 31.953 14.398 1 91.5 83 GLY A O 1
ATOM 687 N N . ALA A 1 84 ? 2.053 33.188 16.031 1 93.5 84 ALA A N 1
ATOM 688 C CA . ALA A 1 84 ? 0.734 33.438 15.453 1 93.5 84 ALA A CA 1
ATOM 689 C C . ALA A 1 84 ? 0.851 33.969 14.023 1 93.5 84 ALA A C 1
ATOM 691 O O . ALA A 1 84 ? 1.666 34.844 13.75 1 93.5 84 ALA A O 1
ATOM 692 N N . GLY A 1 85 ? 0.079 33.312 13.172 1 92.25 85 GLY A N 1
ATOM 693 C CA . GLY A 1 85 ? -0.078 33.781 11.812 1 92.25 85 GLY A CA 1
ATOM 694 C C . GLY A 1 85 ? 0.991 33.281 10.867 1 92.25 85 GLY A C 1
ATOM 695 O O . GLY A 1 85 ? 0.825 33.344 9.641 1 92.25 85 GLY A O 1
ATOM 696 N N . VAL A 1 86 ? 2.119 32.844 11.391 1 93.31 86 VAL A N 1
ATOM 697 C CA . VAL A 1 86 ? 3.191 32.344 10.531 1 93.31 86 VAL A CA 1
ATOM 698 C C . VAL A 1 86 ? 2.846 30.953 10.031 1 93.31 86 VAL A C 1
ATOM 700 O O . VAL A 1 86 ? 2.041 30.25 10.641 1 93.31 86 VAL A O 1
ATOM 703 N N . ILE A 1 87 ? 3.43 30.609 8.906 1 95.19 87 ILE A N 1
ATOM 704 C CA . ILE A 1 87 ? 3.27 29.234 8.438 1 95.19 87 ILE A CA 1
ATOM 705 C C . ILE A 1 87 ? 4.082 28.281 9.312 1 95.19 87 ILE A C 1
ATOM 707 O O . ILE A 1 87 ? 5.312 28.25 9.227 1 95.19 87 ILE A O 1
ATOM 711 N N . ALA A 1 88 ? 3.398 27.547 10.141 1 95.25 88 ALA A N 1
ATOM 712 C CA . ALA A 1 88 ? 4.039 26.609 11.062 1 95.25 88 ALA A CA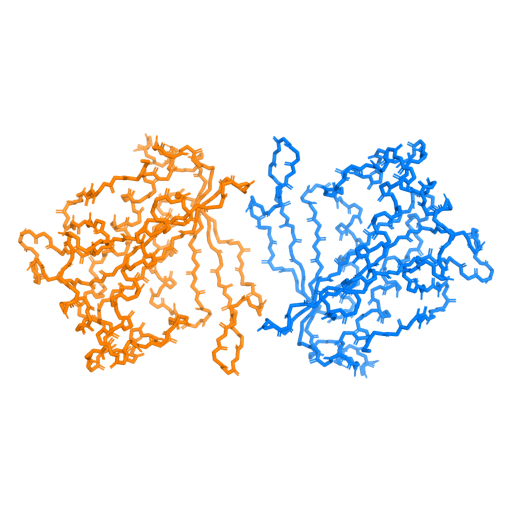 1
ATOM 713 C C . ALA A 1 88 ? 4.309 25.266 10.383 1 95.25 88 ALA A C 1
ATOM 715 O O . ALA A 1 88 ? 5.113 24.469 10.867 1 95.25 88 ALA A O 1
ATOM 716 N N . GLY A 1 89 ? 3.584 24.969 9.336 1 95.19 89 GLY A N 1
ATOM 717 C CA . GLY A 1 89 ? 3.676 23.703 8.609 1 95.19 89 GLY A CA 1
ATOM 718 C C . GLY A 1 89 ? 2.586 23.547 7.566 1 95.19 89 GLY A C 1
ATOM 719 O O . GLY A 1 89 ? 1.876 24.5 7.246 1 95.19 89 GLY A O 1
ATOM 720 N N . THR A 1 90 ? 2.586 22.406 6.953 1 96.25 90 THR A N 1
ATOM 721 C CA . THR A 1 90 ? 1.514 22.031 6.039 1 96.25 90 THR A CA 1
ATOM 722 C C . THR A 1 90 ? 0.972 20.641 6.383 1 96.25 90 THR A C 1
ATOM 724 O O . THR A 1 90 ? 1.647 19.844 7.043 1 96.25 90 THR A O 1
ATOM 727 N N . THR A 1 91 ? -0.249 20.438 6.016 1 97.81 91 THR A N 1
ATOM 728 C CA . THR A 1 91 ? -0.913 19.156 6.215 1 97.81 91 THR A CA 1
ATOM 729 C C . THR A 1 91 ? -1.787 18.812 5.016 1 97.81 91 THR A C 1
ATOM 731 O O . THR A 1 91 ? -2.02 19.656 4.145 1 97.81 91 THR A O 1
ATOM 734 N N . GLY A 1 92 ? -2.156 17.562 4.984 1 97.5 92 GLY A N 1
ATOM 735 C CA . GLY A 1 92 ? -2.979 17.156 3.859 1 97.5 92 GLY A CA 1
ATOM 736 C C . GLY A 1 92 ? -3.861 15.961 4.176 1 97.5 92 GLY A C 1
ATOM 737 O O . GLY A 1 92 ? -3.605 15.227 5.133 1 97.5 92 GLY A O 1
ATOM 738 N N . LEU A 1 93 ? -4.934 15.883 3.496 1 98.5 93 LEU A N 1
ATOM 739 C CA . LEU A 1 93 ? -5.887 14.773 3.43 1 98.5 93 LEU A CA 1
ATOM 740 C C . LEU A 1 93 ? -6.004 14.242 2.006 1 98.5 93 LEU A C 1
ATOM 742 O O . LEU A 1 93 ? -6.379 14.984 1.093 1 98.5 93 LEU A O 1
ATOM 746 N N . TYR A 1 94 ? -5.703 12.961 1.801 1 98.5 94 TYR A N 1
ATOM 747 C CA . TYR A 1 94 ? -5.617 12.391 0.46 1 98.5 94 TYR A CA 1
ATOM 748 C C . TYR A 1 94 ? -6.52 11.172 0.33 1 98.5 94 TYR A C 1
ATOM 750 O O . TYR A 1 94 ? -6.105 10.047 0.636 1 98.5 94 TYR A O 1
ATOM 758 N N . PRO A 1 95 ? -7.676 11.375 -0.202 1 98.56 95 PRO A N 1
ATOM 759 C CA . PRO A 1 95 ? -8.633 10.273 -0.328 1 98.56 95 PRO A CA 1
ATOM 760 C C . PRO A 1 95 ? -8.242 9.273 -1.416 1 98.56 95 PRO A C 1
ATOM 762 O O . PRO A 1 95 ? -7.734 9.672 -2.467 1 98.56 95 PRO A O 1
ATOM 765 N N . HIS A 1 96 ? -8.305 8.047 -1.107 1 98.19 96 HIS A N 1
ATOM 766 C CA . HIS A 1 96 ? -8.445 6.949 -2.059 1 98.19 96 HIS A CA 1
ATOM 767 C C . HIS A 1 96 ? -9.875 6.434 -2.096 1 98.19 96 HIS A C 1
ATOM 769 O O . HIS A 1 96 ? -10.227 5.52 -1.348 1 98.19 96 HIS A O 1
ATOM 775 N N . TRP A 1 97 ? -10.594 6.992 -3.008 1 97.5 97 TRP A N 1
ATOM 776 C CA . TRP A 1 97 ? -12.047 6.832 -2.977 1 97.5 97 TRP A CA 1
ATOM 777 C C . TRP A 1 97 ? -12.438 5.371 -3.17 1 97.5 97 TRP A C 1
ATOM 779 O O . TRP A 1 97 ? -13.336 4.867 -2.498 1 97.5 97 TRP A O 1
ATOM 789 N N . ASP A 1 98 ? -11.766 4.688 -4.035 1 96.19 98 ASP A N 1
ATOM 790 C CA . ASP A 1 98 ? -12.102 3.293 -4.297 1 96.19 98 ASP A CA 1
ATOM 791 C C . ASP A 1 98 ? -11.789 2.414 -3.09 1 96.19 98 ASP A C 1
ATOM 793 O O . ASP A 1 98 ? -12.352 1.328 -2.941 1 96.19 98 ASP A O 1
ATOM 797 N N . LYS A 1 99 ? -10.945 2.811 -2.246 1 98 99 LYS A N 1
ATOM 798 C CA . LYS A 1 99 ? -10.594 2.078 -1.032 1 98 99 LYS A CA 1
ATOM 799 C C . LYS A 1 99 ? -11.367 2.611 0.173 1 98 99 LYS A C 1
ATOM 801 O O . LYS A 1 99 ? -11.227 2.092 1.283 1 98 99 LYS A O 1
ATOM 806 N N . ARG A 1 100 ? -12 3.713 -0.015 1 98.25 100 ARG A N 1
ATOM 807 C CA . ARG A 1 100 ? -12.836 4.344 1.006 1 98.25 100 ARG A CA 1
ATOM 808 C C . ARG A 1 100 ? -11.992 4.785 2.199 1 98.25 100 ARG A C 1
ATOM 810 O O . ARG A 1 100 ? -12.406 4.633 3.35 1 98.25 100 ARG A O 1
ATOM 817 N N . LEU A 1 101 ? -10.805 5.223 1.896 1 98.75 101 LEU A N 1
ATOM 818 C CA . LEU A 1 101 ? -9.922 5.707 2.957 1 98.75 101 LEU A CA 1
ATOM 819 C C . LEU A 1 101 ? -9.211 6.984 2.533 1 98.75 101 LEU A C 1
ATOM 821 O O . LEU A 1 101 ? -9.289 7.387 1.37 1 98.75 101 LEU A O 1
ATOM 825 N N . ALA A 1 102 ? -8.555 7.645 3.512 1 98.69 102 ALA A N 1
ATOM 826 C CA . ALA A 1 102 ? -7.691 8.789 3.203 1 98.69 102 ALA A CA 1
ATOM 827 C C . ALA A 1 102 ? -6.395 8.727 4.008 1 98.69 102 ALA A C 1
ATOM 829 O O . ALA A 1 102 ? -6.395 8.312 5.168 1 98.69 102 ALA A O 1
ATOM 830 N N . ASN A 1 103 ? -5.371 9.141 3.379 1 98.56 103 ASN A N 1
ATOM 831 C CA . ASN A 1 103 ? -4.078 9.289 4.043 1 98.56 103 ASN A CA 1
ATOM 832 C C . ASN A 1 103 ? -3.906 10.688 4.621 1 98.56 103 ASN A C 1
ATOM 834 O O . ASN A 1 103 ? -4.309 11.68 4.004 1 98.56 103 ASN A O 1
ATOM 838 N N . LEU A 1 104 ? -3.252 10.719 5.781 1 98 104 LEU A N 1
ATOM 839 C CA . LEU A 1 104 ? -2.891 11.992 6.387 1 98 104 LEU A CA 1
ATOM 840 C C . LEU A 1 104 ? -1.419 12.312 6.145 1 98 104 LEU A C 1
ATOM 842 O O . LEU A 1 104 ? -0.568 11.422 6.203 1 98 104 LEU A O 1
ATOM 846 N N . GLY A 1 105 ? -1.188 13.555 5.918 1 95.56 105 GLY A N 1
ATOM 847 C CA . GLY A 1 105 ? 0.168 14.078 5.848 1 95.56 105 GLY A CA 1
ATOM 848 C C . GLY A 1 105 ? 0.366 15.336 6.668 1 95.56 105 GLY A C 1
ATOM 849 O O . GLY A 1 105 ? -0.548 16.156 6.789 1 95.56 105 GLY A O 1
ATOM 850 N N . ILE A 1 106 ? 1.612 15.484 7.191 1 95.75 106 ILE A N 1
ATOM 851 C CA . ILE A 1 106 ? 1.91 16.703 7.926 1 95.75 106 ILE A CA 1
ATOM 852 C C . ILE A 1 106 ? 3.418 16.953 7.926 1 95.75 106 ILE A C 1
ATOM 854 O O . ILE A 1 106 ? 4.207 16 7.934 1 95.75 106 ILE A O 1
ATOM 858 N N . ILE A 1 107 ? 3.766 18.125 7.844 1 93.19 107 ILE A N 1
ATOM 859 C CA . ILE A 1 107 ? 5.117 18.594 8.148 1 93.19 107 ILE A CA 1
ATOM 860 C C . ILE A 1 107 ? 5.047 19.875 8.977 1 93.19 107 ILE A C 1
ATOM 862 O O . ILE A 1 107 ? 4.285 20.781 8.664 1 93.19 107 ILE A O 1
ATOM 866 N N . LEU A 1 108 ? 5.699 19.875 10.086 1 93.5 108 LEU A N 1
ATOM 867 C CA . LEU A 1 108 ? 5.77 21.031 10.977 1 93.5 108 LEU A CA 1
ATOM 868 C C . LEU A 1 108 ? 7.203 21.531 11.102 1 93.5 108 LEU A C 1
ATOM 870 O O . LEU A 1 108 ? 8.141 20.734 11.141 1 93.5 108 LEU A O 1
ATOM 874 N N . GLY A 1 109 ? 7.293 22.828 11.219 1 90.94 109 GLY A N 1
ATOM 875 C CA . GLY A 1 109 ? 8.586 23.375 11.586 1 90.94 109 GLY A CA 1
ATOM 876 C C . GLY A 1 109 ? 9.047 22.938 12.969 1 90.94 109 GLY A C 1
ATOM 877 O O . GLY A 1 109 ? 8.219 22.766 13.875 1 90.94 109 GLY A O 1
ATOM 878 N N . THR A 1 110 ? 10.352 22.859 13.094 1 89.12 110 THR A N 1
ATOM 879 C CA . THR A 1 110 ? 10.93 22.328 14.328 1 89.12 110 THR A CA 1
ATOM 880 C C . THR A 1 110 ? 10.531 23.188 15.523 1 89.12 110 THR A C 1
ATOM 882 O O . THR A 1 110 ? 10.367 22.688 16.625 1 89.12 110 THR A O 1
ATOM 885 N N . ARG A 1 111 ? 10.383 24.438 15.289 1 88.69 111 ARG A N 1
ATOM 886 C CA . ARG A 1 111 ? 10.031 25.344 16.375 1 88.69 111 ARG A CA 1
ATOM 887 C C . ARG A 1 111 ? 8.633 25.047 16.906 1 88.69 111 ARG A C 1
ATOM 889 O O . ARG A 1 111 ? 8.266 25.516 17.984 1 88.69 111 ARG A O 1
ATOM 896 N N . PHE A 1 112 ? 7.871 24.328 16.203 1 92.94 112 PHE A N 1
ATOM 897 C CA . PHE A 1 112 ? 6.484 24.094 16.578 1 92.94 112 PHE A CA 1
ATOM 898 C C . PHE A 1 112 ? 6.281 22.656 17.047 1 92.94 112 PHE A C 1
ATOM 900 O O . PHE A 1 112 ? 5.148 22.219 17.266 1 92.94 112 PHE A O 1
ATOM 907 N N . TRP A 1 113 ? 7.348 21.938 17.156 1 91 113 TRP A N 1
ATOM 908 C CA . TRP A 1 113 ? 7.281 20.562 17.656 1 91 113 TRP A CA 1
ATOM 909 C C . TRP A 1 113 ? 6.969 20.547 19.156 1 91 113 TRP A C 1
ATOM 911 O O . TRP A 1 113 ? 7.312 21.484 19.875 1 91 113 TRP A O 1
ATOM 921 N N . GLY A 1 114 ? 6.277 19.484 19.531 1 91.88 114 GLY A N 1
ATOM 922 C CA . GLY A 1 114 ? 6.055 19.266 20.953 1 91.88 114 GLY A CA 1
ATOM 923 C C . GLY A 1 114 ? 4.926 20.125 21.516 1 91.88 114 GLY A C 1
ATOM 924 O O . GLY A 1 114 ? 4.746 20.188 22.734 1 91.88 114 GLY A O 1
ATOM 925 N N . ARG A 1 115 ? 4.18 20.703 20.641 1 94.38 115 ARG A N 1
ATOM 926 C CA . ARG A 1 115 ? 3.115 21.594 21.094 1 94.38 115 ARG A CA 1
ATOM 927 C C . ARG A 1 115 ? 1.75 20.922 20.953 1 94.38 115 ARG A C 1
ATOM 929 O O . ARG A 1 115 ? 0.723 21.547 21.25 1 94.38 115 ARG A O 1
ATOM 936 N N . GLY A 1 116 ? 1.703 19.719 20.453 1 95.88 116 GLY A N 1
ATOM 937 C CA . GLY A 1 116 ? 0.447 19 20.312 1 95.88 116 GLY A CA 1
ATOM 938 C C . GLY A 1 116 ? -0.301 19.344 19.047 1 95.88 116 GLY A C 1
ATOM 939 O O . GLY A 1 116 ? -1.45 18.938 18.859 1 95.88 116 GLY A O 1
ATOM 940 N N . TYR A 1 117 ? 0.346 20.094 18.125 1 97.19 117 TYR A N 1
ATOM 941 C CA . TYR A 1 117 ? -0.307 20.547 16.891 1 97.19 117 TYR A CA 1
ATOM 942 C C . TYR A 1 117 ? -0.662 19.375 16 1 97.19 117 TYR A C 1
ATOM 944 O O . TYR A 1 117 ? -1.69 19.391 15.32 1 97.19 117 TYR A O 1
ATOM 952 N N . ALA A 1 118 ? 0.17 18.359 16.016 1 96.81 118 ALA A N 1
ATOM 953 C CA . ALA A 1 118 ? -0.084 17.188 15.18 1 96.81 118 ALA A CA 1
ATOM 954 C C . ALA A 1 118 ? -1.41 16.531 15.547 1 96.81 118 ALA A C 1
ATOM 956 O O . ALA A 1 118 ? -2.213 16.203 14.672 1 96.81 118 ALA A O 1
ATOM 957 N N . GLY A 1 119 ? -1.632 16.344 16.797 1 97.56 119 GLY A N 1
ATOM 958 C CA . GLY A 1 119 ? -2.869 15.734 17.266 1 97.56 119 GLY A CA 1
ATOM 959 C C . GLY A 1 119 ? -4.086 16.609 17.047 1 97.56 119 GLY A C 1
ATOM 960 O O . GLY A 1 119 ? -5.133 16.141 16.594 1 97.56 119 GLY A O 1
ATOM 961 N N . GLU A 1 120 ? -3.926 17.891 17.422 1 97.88 120 GLU A N 1
ATOM 962 C CA . GLU A 1 120 ? -5.02 18.828 17.234 1 97.88 120 GLU A CA 1
ATOM 963 C C . GLU A 1 120 ? -5.453 18.906 15.773 1 97.88 120 GLU A C 1
ATOM 965 O O . GLU A 1 120 ? -6.648 18.859 15.477 1 97.88 120 GLU A O 1
ATOM 970 N N . ARG A 1 121 ? -4.508 19.016 14.914 1 98.06 121 ARG A N 1
ATOM 971 C CA . ARG A 1 121 ? -4.758 19 13.477 1 98.06 121 ARG A CA 1
ATOM 972 C C . ARG A 1 121 ? -5.418 17.703 13.039 1 98.06 121 ARG A C 1
ATOM 974 O O . ARG A 1 121 ? -6.355 17.703 12.234 1 98.06 121 ARG A O 1
ATOM 981 N N . ALA A 1 122 ? -4.953 16.594 13.492 1 98.25 122 ALA A N 1
ATOM 982 C CA . ALA A 1 122 ? -5.516 15.289 13.133 1 98.25 122 ALA A CA 1
ATOM 983 C C . ALA A 1 122 ? -6.992 15.211 13.516 1 98.25 122 ALA A C 1
ATOM 985 O O . ALA A 1 122 ? -7.82 14.75 12.727 1 98.25 122 ALA A O 1
ATOM 986 N N . ASP A 1 123 ? -7.32 15.695 14.711 1 97.81 123 ASP A N 1
ATOM 987 C CA . ASP A 1 123 ? -8.711 15.695 15.156 1 97.81 123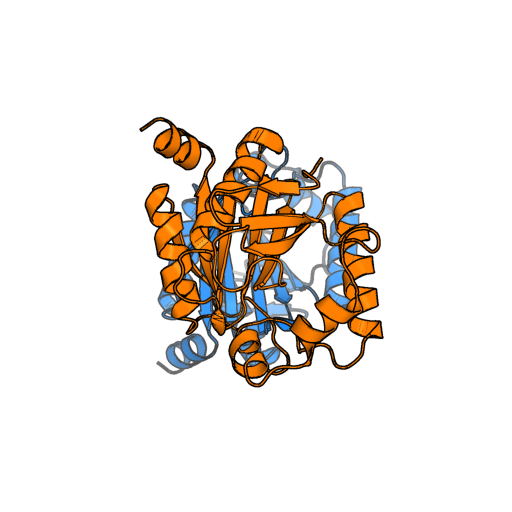 ASP A CA 1
ATOM 988 C C . ASP A 1 123 ? -9.609 16.422 14.164 1 97.81 123 ASP A C 1
ATOM 990 O O . ASP A 1 123 ? -10.68 15.938 13.805 1 97.81 123 ASP A O 1
ATOM 994 N N . ALA A 1 124 ? -9.148 17.531 13.781 1 98.25 124 ALA A N 1
ATOM 995 C CA . ALA A 1 124 ? -9.938 18.359 12.867 1 98.25 124 ALA A CA 1
ATOM 996 C C . ALA A 1 124 ? -10.086 17.688 11.508 1 98.25 124 ALA A C 1
ATOM 998 O O . ALA A 1 124 ? -11.164 17.719 10.906 1 98.25 124 ALA A O 1
ATOM 999 N N . ILE A 1 125 ? -9.07 17.078 11.008 1 98.25 125 ILE A N 1
ATOM 1000 C CA . ILE A 1 125 ? -9.094 16.469 9.68 1 98.25 125 ILE A CA 1
ATOM 1001 C C . ILE A 1 125 ? -9.906 15.18 9.719 1 98.25 125 ILE A C 1
ATOM 1003 O O . ILE A 1 125 ? -10.602 14.844 8.758 1 98.25 125 ILE A O 1
ATOM 1007 N N . LEU A 1 126 ? -9.82 14.453 10.828 1 98.44 126 LEU A N 1
ATOM 1008 C CA . LEU A 1 126 ? -10.656 13.273 10.984 1 98.44 126 LEU A CA 1
ATOM 1009 C C . LEU A 1 126 ? -12.133 13.633 10.852 1 98.44 126 LEU A C 1
ATOM 1011 O O . LEU A 1 126 ? -12.906 12.891 10.234 1 98.44 126 LEU A O 1
ATOM 1015 N N . ALA A 1 127 ? -12.492 14.742 11.469 1 98.25 127 ALA A N 1
ATOM 1016 C CA . ALA A 1 127 ? -13.875 15.203 11.359 1 98.25 127 ALA A CA 1
ATOM 1017 C C . ALA A 1 127 ? -14.266 15.414 9.898 1 98.25 127 ALA A C 1
ATOM 1019 O O . ALA A 1 127 ? -15.367 15.047 9.484 1 98.25 127 ALA A O 1
ATOM 1020 N N . VAL A 1 128 ? -13.398 16.016 9.133 1 98.56 128 VAL A N 1
ATOM 1021 C CA . VAL A 1 128 ? -13.656 16.234 7.711 1 98.56 128 VAL A CA 1
ATOM 1022 C C . VAL A 1 128 ? -13.789 14.883 6.996 1 98.56 128 VAL A C 1
ATOM 1024 O O . VAL A 1 128 ? -14.742 14.664 6.25 1 98.56 128 VAL A O 1
ATOM 1027 N N . ALA A 1 129 ? -12.875 13.953 7.223 1 98.62 129 ALA A N 1
ATOM 1028 C CA . ALA A 1 129 ? -12.812 12.664 6.539 1 98.62 129 ALA A CA 1
ATOM 1029 C C . ALA A 1 129 ? -14.078 11.852 6.797 1 98.62 129 ALA A C 1
ATOM 1031 O O . ALA A 1 129 ? -14.641 11.258 5.875 1 98.62 129 ALA A O 1
ATOM 1032 N N . PHE A 1 130 ? -14.531 11.852 8.031 1 98.56 130 PHE A N 1
ATOM 1033 C CA . PHE A 1 130 ? -15.602 10.938 8.414 1 98.56 130 PHE A CA 1
ATOM 1034 C C . PHE A 1 130 ? -16.953 11.625 8.312 1 98.56 130 PHE A C 1
ATOM 1036 O O . PHE A 1 130 ? -17.922 11.039 7.809 1 98.56 130 PHE A O 1
ATOM 1043 N N . ASP A 1 131 ? -17.047 12.859 8.766 1 97.75 131 ASP A N 1
ATOM 1044 C CA . ASP A 1 131 ? -18.359 13.523 8.836 1 97.75 131 ASP A CA 1
ATOM 1045 C C . ASP A 1 131 ? -18.734 14.156 7.5 1 97.75 131 ASP A C 1
ATOM 1047 O O . ASP A 1 131 ? -19.906 14.188 7.133 1 97.75 131 ASP A O 1
ATOM 1051 N N . GLN A 1 132 ? -17.812 14.625 6.848 1 97.44 132 GLN A N 1
ATOM 1052 C CA . GLN A 1 132 ? -18.109 15.359 5.621 1 97.44 132 GLN A CA 1
ATOM 1053 C C . GLN A 1 132 ? -17.906 14.484 4.391 1 97.44 132 GLN A C 1
ATOM 1055 O O . GLN A 1 132 ? -18.719 14.492 3.471 1 97.44 132 GLN A O 1
ATOM 1060 N N . LEU A 1 133 ? -16.828 13.727 4.363 1 98 133 LEU A N 1
ATOM 1061 C CA . LEU A 1 133 ? -16.5 12.961 3.166 1 98 133 LEU A CA 1
ATOM 1062 C C . LEU A 1 133 ? -17.047 11.539 3.256 1 98 133 LEU A C 1
ATOM 1064 O O . LEU A 1 133 ? -16.953 10.773 2.293 1 98 133 LEU A O 1
ATOM 1068 N N . ASP A 1 134 ? -17.469 11.133 4.371 1 97.44 134 ASP A N 1
ATOM 1069 C CA . ASP A 1 134 ? -18.109 9.844 4.594 1 97.44 134 ASP A CA 1
ATOM 1070 C C . ASP A 1 134 ? -17.156 8.695 4.273 1 97.44 134 ASP A C 1
ATOM 1072 O O . ASP A 1 134 ? -17.562 7.691 3.682 1 97.44 134 ASP A O 1
ATOM 1076 N N . LEU A 1 135 ? -15.922 8.883 4.543 1 98.31 135 LEU A N 1
ATOM 1077 C CA . LEU A 1 135 ? -14.938 7.824 4.379 1 98.31 135 LEU A CA 1
ATOM 1078 C C . LEU A 1 135 ? -15.016 6.82 5.527 1 98.31 135 LEU A C 1
ATOM 1080 O O . LEU A 1 135 ? -15.578 7.125 6.582 1 98.31 135 LEU A O 1
ATOM 1084 N N . GLU A 1 136 ? -14.438 5.625 5.332 1 98.69 136 GLU A N 1
ATOM 1085 C CA . GLU A 1 136 ? -14.516 4.555 6.316 1 98.69 136 GLU A CA 1
ATOM 1086 C C . GLU A 1 136 ? -13.258 4.496 7.176 1 98.69 136 GLU A C 1
ATOM 1088 O O . GLU A 1 136 ? -13.289 3.979 8.297 1 98.69 136 GLU A O 1
ATOM 1093 N N . LEU A 1 137 ? -12.18 5.012 6.625 1 98.88 137 LEU A N 1
ATOM 1094 C CA . LEU A 1 137 ? -10.898 4.77 7.266 1 98.88 137 LEU A CA 1
ATOM 1095 C C . LEU A 1 137 ? -9.938 5.934 7.023 1 98.88 137 LEU A C 1
ATOM 1097 O O . LEU A 1 137 ? -9.906 6.492 5.922 1 98.88 137 LEU A O 1
ATOM 1101 N N . VAL A 1 138 ? -9.195 6.316 7.992 1 98.88 138 VAL A N 1
ATOM 1102 C CA . VAL A 1 138 ? -8.094 7.262 7.832 1 98.88 138 VAL A CA 1
ATOM 1103 C C . VAL A 1 138 ? -6.773 6.582 8.188 1 98.88 138 VAL A C 1
ATOM 1105 O O . VAL A 1 138 ? -6.695 5.844 9.18 1 98.88 138 VAL A O 1
ATOM 1108 N N . VAL A 1 139 ? -5.793 6.828 7.383 1 98.88 139 VAL A N 1
ATOM 1109 C CA . VAL A 1 139 ? -4.477 6.211 7.531 1 98.88 139 VAL A CA 1
ATOM 1110 C C . VAL A 1 139 ? -3.453 7.273 7.934 1 98.88 139 VAL A C 1
ATOM 1112 O O . VAL A 1 139 ? -3.426 8.367 7.359 1 98.88 139 VAL A O 1
ATOM 1115 N N . ALA A 1 140 ? -2.701 7.027 8.93 1 98.56 140 ALA A N 1
ATOM 1116 C CA . ALA A 1 140 ? -1.483 7.754 9.281 1 98.56 140 ALA A CA 1
ATOM 1117 C C . ALA A 1 140 ? -0.261 6.844 9.203 1 98.56 140 ALA A C 1
ATOM 1119 O O . ALA A 1 140 ? -0.342 5.656 9.531 1 98.56 140 ALA A O 1
ATOM 1120 N N . ALA A 1 141 ? 0.83 7.422 8.773 1 97.81 141 ALA A N 1
ATOM 1121 C CA . ALA A 1 141 ? 2.037 6.609 8.625 1 97.81 141 ALA A CA 1
ATOM 1122 C C . ALA A 1 141 ? 3.291 7.449 8.859 1 97.81 141 ALA A C 1
ATOM 1124 O O . ALA A 1 141 ? 3.252 8.68 8.766 1 97.81 141 ALA A O 1
ATOM 1125 N N . HIS A 1 142 ? 4.32 6.809 9.242 1 96.69 142 HIS A N 1
ATOM 1126 C CA . HIS A 1 142 ? 5.621 7.465 9.359 1 96.69 142 HIS A CA 1
ATOM 1127 C C . HIS A 1 142 ? 6.75 6.527 8.938 1 96.69 142 HIS A C 1
ATOM 1129 O O . HIS A 1 142 ? 6.617 5.305 9.047 1 96.69 142 HIS A O 1
ATOM 1135 N N . ILE A 1 143 ? 7.781 7.074 8.492 1 95.94 143 ILE A N 1
ATOM 1136 C CA . ILE A 1 143 ? 8.977 6.32 8.117 1 95.94 143 ILE A CA 1
ATOM 1137 C C . ILE A 1 143 ? 9.602 5.695 9.359 1 95.94 143 ILE A C 1
ATOM 1139 O O . ILE A 1 143 ? 9.672 6.332 10.414 1 95.94 143 ILE A O 1
ATOM 1143 N N . ASP A 1 144 ? 10.047 4.504 9.203 1 96.94 144 ASP A N 1
ATOM 1144 C CA . ASP A 1 144 ? 10.727 3.822 10.305 1 96.94 144 ASP A CA 1
ATOM 1145 C C . ASP A 1 144 ? 11.891 4.656 10.828 1 96.94 144 ASP A C 1
ATOM 1147 O O . ASP A 1 144 ? 12.664 5.215 10.047 1 96.94 144 ASP A O 1
ATOM 1151 N N . GLY A 1 145 ? 12 4.754 12.156 1 95.12 145 GLY A N 1
ATOM 1152 C CA . GLY A 1 145 ? 13.07 5.527 12.773 1 95.12 145 GLY A CA 1
ATOM 1153 C C . GLY A 1 145 ? 12.641 6.93 13.156 1 95.12 145 GLY A C 1
ATOM 1154 O O . GLY A 1 145 ? 13.344 7.617 13.906 1 95.12 145 GLY A O 1
ATOM 1155 N N . ASN A 1 146 ? 11.523 7.438 12.609 1 93.69 146 ASN A N 1
ATOM 1156 C CA . ASN A 1 146 ? 11.016 8.766 12.938 1 93.69 146 ASN A CA 1
ATOM 1157 C C . ASN A 1 146 ? 10.258 8.758 14.258 1 93.69 146 ASN A C 1
ATOM 1159 O O . ASN A 1 146 ? 9.023 8.805 14.266 1 93.69 146 ASN A O 1
ATOM 1163 N N . GLU A 1 147 ? 10.914 8.875 15.289 1 93.75 147 GLU A N 1
ATOM 1164 C CA . GLU A 1 147 ? 10.352 8.719 16.625 1 93.75 147 GLU A CA 1
ATOM 1165 C C . GLU A 1 147 ? 9.383 9.852 16.953 1 93.75 147 GLU A C 1
ATOM 1167 O O . GLU A 1 147 ? 8.383 9.641 17.641 1 93.75 147 GLU A O 1
ATOM 1172 N N . LYS A 1 148 ? 9.734 11.031 16.531 1 91.38 148 LYS A N 1
ATOM 1173 C CA . LYS A 1 148 ? 8.852 12.164 16.781 1 91.38 148 LYS A CA 1
ATOM 1174 C C . LYS A 1 148 ? 7.48 11.938 16.156 1 91.38 148 LYS A C 1
ATOM 1176 O O . LYS A 1 148 ? 6.453 12.156 16.797 1 91.38 148 LYS A O 1
ATOM 1181 N N . SER A 1 149 ? 7.504 11.539 14.938 1 94.25 149 SER A N 1
ATOM 1182 C CA . SER A 1 149 ? 6.25 11.242 14.258 1 94.25 149 SER A CA 1
ATOM 1183 C C . SER A 1 149 ? 5.527 10.07 14.906 1 94.25 149 SER A C 1
ATOM 1185 O O . SER A 1 149 ? 4.301 10.086 15.039 1 94.25 149 SER A O 1
ATOM 1187 N N . ARG A 1 150 ? 6.305 9.07 15.234 1 96.88 150 ARG A N 1
ATOM 1188 C CA . ARG A 1 150 ? 5.707 7.926 15.914 1 96.88 150 ARG A CA 1
ATOM 1189 C C . ARG A 1 150 ? 4.91 8.359 17.141 1 96.88 150 ARG A C 1
ATOM 1191 O O . ARG A 1 150 ? 3.736 8.016 17.281 1 96.88 150 ARG A O 1
ATOM 1198 N N . LYS A 1 151 ? 5.539 9.117 17.984 1 96.56 151 LYS A N 1
ATOM 1199 C CA . LYS A 1 151 ? 4.898 9.555 19.219 1 96.56 151 LYS A CA 1
ATOM 1200 C C . LYS A 1 151 ? 3.645 10.375 18.922 1 96.56 151 LYS A C 1
ATOM 1202 O O . LYS A 1 151 ? 2.607 10.188 19.562 1 96.56 151 LYS A O 1
ATOM 1207 N N . ALA A 1 152 ? 3.746 11.289 17.984 1 96.5 152 ALA A N 1
ATOM 1208 C CA . ALA A 1 152 ? 2.609 12.125 17.625 1 96.5 152 ALA A CA 1
ATOM 1209 C C . ALA A 1 152 ? 1.446 11.281 17.109 1 96.5 152 ALA A C 1
ATOM 1211 O O . ALA A 1 152 ? 0.306 11.453 17.547 1 96.5 152 ALA A O 1
ATOM 1212 N N . ILE A 1 153 ? 1.714 10.359 16.203 1 97.94 153 ILE A N 1
ATOM 1213 C CA . ILE A 1 153 ? 0.692 9.523 15.586 1 97.94 153 ILE A CA 1
ATOM 1214 C C . ILE A 1 153 ? 0.048 8.625 16.641 1 97.94 153 ILE A C 1
ATOM 1216 O O . ILE A 1 153 ? -1.18 8.539 16.7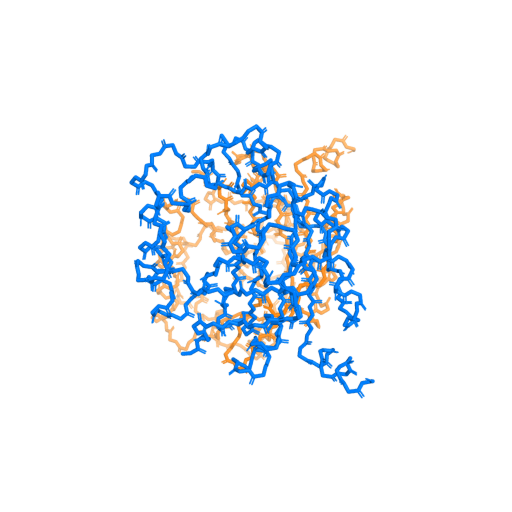19 1 97.94 153 ILE A O 1
ATOM 1220 N N . GLU A 1 154 ? 0.894 7.988 17.375 1 98.06 154 GLU A N 1
ATOM 1221 C CA . GLU A 1 154 ? 0.365 7.09 18.391 1 98.06 154 GLU A CA 1
ATOM 1222 C C . GLU A 1 154 ? -0.545 7.832 19.359 1 98.06 154 GLU A C 1
ATOM 1224 O O . GLU A 1 154 ? -1.561 7.293 19.812 1 98.06 154 GLU A O 1
ATOM 1229 N N . THR A 1 155 ? -0.198 9.031 19.672 1 96.75 155 THR A N 1
ATOM 1230 C CA . THR A 1 155 ? -0.979 9.82 20.625 1 96.75 155 THR A CA 1
ATOM 1231 C C . THR A 1 155 ? -2.404 10.016 20.109 1 96.75 155 THR A C 1
ATOM 1233 O O . THR A 1 155 ? -3.369 9.727 20.828 1 96.75 155 THR A O 1
ATOM 1236 N N . TYR A 1 156 ? -2.57 10.469 18.891 1 96.12 156 TYR A N 1
ATOM 1237 C CA . TYR A 1 156 ? -3.939 10.734 18.453 1 96.12 156 TYR A CA 1
ATOM 1238 C C . TYR A 1 156 ? -4.621 9.461 17.969 1 96.12 156 TYR A C 1
ATOM 1240 O O . TYR A 1 156 ? -5.848 9.352 18.016 1 96.12 156 TYR A O 1
ATOM 1248 N N . VAL A 1 157 ? -3.887 8.484 17.5 1 98.44 157 VAL A N 1
ATOM 1249 C CA . VAL A 1 157 ? -4.484 7.207 17.109 1 98.44 157 VAL A CA 1
ATOM 1250 C C . VAL A 1 157 ? -5.07 6.52 18.344 1 98.44 157 VAL A C 1
ATOM 1252 O O . VAL A 1 157 ? -6.184 5.988 18.297 1 98.44 157 VAL A O 1
ATOM 1255 N N . ASP A 1 158 ? -4.344 6.574 19.438 1 97.25 158 ASP A N 1
ATOM 1256 C CA . ASP A 1 158 ? -4.797 5.969 20.688 1 97.25 158 ASP A CA 1
ATOM 1257 C C . ASP A 1 158 ? -6.043 6.672 21.219 1 97.25 158 ASP A C 1
ATOM 1259 O O . ASP A 1 158 ? -6.922 6.035 21.797 1 97.25 158 ASP A O 1
ATOM 1263 N N . ARG A 1 159 ? -6.105 7.953 21.016 1 96.62 159 ARG A N 1
ATOM 1264 C CA . ARG A 1 159 ? -7.254 8.727 21.484 1 96.62 159 ARG A CA 1
ATOM 1265 C C . ARG A 1 159 ? -8.547 8.195 20.875 1 96.62 159 ARG A C 1
ATOM 1267 O O . ARG A 1 159 ? -9.609 8.266 21.516 1 96.62 159 ARG A O 1
ATOM 1274 N N . TYR A 1 160 ? -8.461 7.641 19.719 1 98.06 160 TYR A N 1
ATOM 1275 C CA . TYR A 1 160 ? -9.648 7.172 19.016 1 98.06 160 TYR A CA 1
ATOM 1276 C C . TYR A 1 160 ? -9.734 5.652 19.031 1 98.06 160 TYR A C 1
ATOM 1278 O O . TYR A 1 160 ? -10.508 5.055 18.281 1 98.06 160 TYR A O 1
ATOM 1286 N N . ASP A 1 161 ? -8.852 5.051 19.797 1 97.62 161 ASP A N 1
ATOM 1287 C CA . ASP A 1 161 ? -8.766 3.596 19.859 1 97.62 161 ASP A CA 1
ATOM 1288 C C . ASP A 1 161 ? -8.469 3 18.484 1 97.62 161 ASP A C 1
ATOM 1290 O O . ASP A 1 161 ? -9.039 1.971 18.109 1 97.62 161 ASP A O 1
ATOM 1294 N N . GLY A 1 162 ? -7.652 3.732 17.719 1 98.31 162 GLY A N 1
ATOM 1295 C CA . GLY A 1 162 ? -7.211 3.242 16.422 1 98.31 162 GLY A CA 1
ATOM 1296 C C . GLY A 1 162 ? -6.254 2.07 16.531 1 98.31 162 GLY A C 1
ATOM 1297 O O . GLY A 1 162 ? -6.133 1.448 17.578 1 98.31 162 GLY A O 1
ATOM 1298 N N . ARG A 1 163 ? -5.621 1.756 15.336 1 97.69 163 ARG A N 1
ATOM 1299 C CA . ARG A 1 163 ? -4.852 0.516 15.289 1 97.69 163 ARG A CA 1
ATOM 1300 C C . ARG A 1 163 ? -3.492 0.739 14.641 1 97.69 163 ARG A C 1
ATOM 1302 O O . ARG A 1 163 ? -3.385 1.463 13.648 1 97.69 163 ARG A O 1
ATOM 1309 N N . TYR A 1 164 ? -2.516 0.21 15.344 1 98.62 164 TYR A N 1
ATOM 1310 C CA . TYR A 1 164 ? -1.252 -0.016 14.648 1 98.62 164 TYR A CA 1
ATOM 1311 C C . TYR A 1 164 ? -1.315 -1.275 13.797 1 98.62 164 TYR A C 1
ATOM 1313 O O . TYR A 1 164 ? -1.586 -2.365 14.305 1 98.62 164 TYR A O 1
ATOM 1321 N N . GLU A 1 165 ? -1.056 -1.158 12.492 1 98.5 165 GLU A N 1
ATOM 1322 C CA . GLU A 1 165 ? -1.253 -2.305 11.609 1 98.5 165 GLU A CA 1
ATOM 1323 C C . GLU A 1 165 ? 0.069 -3.004 11.312 1 98.5 165 GLU A C 1
ATOM 1325 O O . GLU A 1 165 ? 0.082 -4.148 10.852 1 98.5 165 GLU A O 1
ATOM 1330 N N . GLY A 1 166 ? 1.181 -2.27 11.5 1 97.94 166 GLY A N 1
ATOM 1331 C CA . GLY A 1 166 ? 2.467 -2.934 11.359 1 97.94 166 GLY A CA 1
ATOM 1332 C C . GLY A 1 166 ? 3.479 -2.121 10.578 1 97.94 166 GLY A C 1
ATOM 1333 O O . GLY A 1 166 ? 3.168 -1.029 10.094 1 97.94 166 GLY A O 1
ATOM 1334 N N . ARG A 1 167 ? 4.727 -2.611 10.578 1 98.5 167 ARG A N 1
ATOM 1335 C CA . ARG A 1 167 ? 5.809 -2.072 9.766 1 98.5 167 ARG A CA 1
ATOM 1336 C C . ARG A 1 167 ? 5.805 -2.691 8.375 1 98.5 167 ARG A C 1
ATOM 1338 O O . ARG A 1 167 ? 5.988 -3.9 8.227 1 98.5 167 ARG A O 1
ATOM 1345 N N . LEU A 1 168 ? 5.551 -1.906 7.402 1 98.56 168 LEU A N 1
ATOM 1346 C CA . LEU A 1 168 ? 5.562 -2.328 6.008 1 98.56 168 LEU A CA 1
ATOM 1347 C C . LEU A 1 168 ? 6.941 -2.137 5.395 1 98.56 168 LEU A C 1
ATOM 1349 O O . LEU A 1 168 ? 7.418 -1.006 5.262 1 98.56 168 LEU A O 1
ATOM 1353 N N . ARG A 1 169 ? 7.594 -3.223 5.098 1 98.5 169 ARG A N 1
ATOM 1354 C CA . ARG A 1 169 ? 8.938 -3.188 4.531 1 98.5 169 ARG A CA 1
ATOM 1355 C C . ARG A 1 169 ? 8.914 -2.701 3.086 1 98.5 169 ARG A C 1
ATOM 1357 O O . ARG A 1 169 ? 8 -3.041 2.328 1 98.5 169 ARG A O 1
ATOM 1364 N N . ASN A 1 170 ? 9.977 -1.922 2.672 1 98.38 170 ASN A N 1
ATOM 1365 C CA . ASN A 1 170 ? 10.18 -1.428 1.313 1 98.38 170 ASN A CA 1
ATOM 1366 C C . ASN A 1 170 ? 8.953 -0.696 0.791 1 98.38 170 ASN A C 1
ATOM 1368 O O . ASN A 1 170 ? 8.516 -0.935 -0.337 1 98.38 170 ASN A O 1
ATOM 1372 N N . TRP A 1 171 ? 8.484 0.205 1.543 1 97.44 171 TRP A N 1
ATOM 1373 C CA . TRP A 1 171 ? 7.188 0.812 1.25 1 97.44 171 TRP A CA 1
ATOM 1374 C C . TRP A 1 171 ? 7.359 2.119 0.483 1 97.44 171 TRP A C 1
ATOM 1376 O O . TRP A 1 171 ? 6.656 2.367 -0.498 1 97.44 171 TRP A O 1
ATOM 1386 N N . LEU A 1 172 ? 8.25 2.928 0.866 1 95.81 172 LEU A N 1
ATOM 1387 C CA . LEU A 1 172 ? 8.375 4.27 0.31 1 95.81 172 LEU A CA 1
ATOM 1388 C C . LEU A 1 172 ? 9.719 4.438 -0.399 1 95.81 172 LEU A C 1
ATOM 1390 O O . LEU A 1 172 ? 10.766 4.48 0.248 1 95.81 172 LEU A O 1
ATOM 1394 N N . PRO A 1 173 ? 9.648 4.621 -1.729 1 94.31 173 PRO A N 1
ATOM 1395 C CA . PRO A 1 173 ? 10.898 4.93 -2.426 1 94.31 173 PRO A CA 1
ATOM 1396 C C . PRO A 1 173 ? 11.469 6.297 -2.041 1 94.31 173 PRO A C 1
ATOM 1398 O O . PRO A 1 173 ? 10.719 7.273 -1.941 1 94.31 173 PRO A O 1
ATOM 1401 N N . LEU A 1 174 ? 12.656 6.32 -1.754 1 89.5 174 LEU A N 1
ATOM 1402 C CA . LEU A 1 174 ? 13.422 7.539 -1.519 1 89.5 174 LEU A CA 1
ATOM 1403 C C . LEU A 1 174 ? 14.531 7.691 -2.553 1 89.5 174 LEU A C 1
ATOM 1405 O O . LEU A 1 174 ? 14.664 6.859 -3.453 1 89.5 174 LEU A O 1
ATOM 1409 N N . ALA A 1 175 ? 15.234 8.789 -2.58 1 82.25 175 ALA A N 1
ATOM 1410 C CA . ALA A 1 175 ? 16.219 9.102 -3.613 1 82.25 175 ALA A CA 1
ATOM 1411 C C . ALA A 1 175 ? 17.219 7.961 -3.787 1 82.25 175 ALA A C 1
ATOM 1413 O O . ALA A 1 175 ? 17.469 7.512 -4.906 1 82.25 175 ALA A O 1
ATOM 1414 N N . ASP A 1 176 ? 17.75 7.406 -2.775 1 84.75 176 ASP A N 1
ATOM 1415 C CA . ASP A 1 176 ? 18.812 6.414 -2.941 1 84.75 176 ASP A CA 1
ATOM 1416 C C . ASP A 1 176 ? 18.469 5.121 -2.207 1 84.75 176 ASP A C 1
ATOM 1418 O O . ASP A 1 176 ? 19.328 4.246 -2.051 1 84.75 176 ASP A O 1
ATOM 1422 N N . THR A 1 177 ? 17.281 5.047 -1.695 1 91.19 177 THR A N 1
ATOM 1423 C CA . THR A 1 177 ? 16.906 3.871 -0.912 1 91.19 177 THR A CA 1
ATOM 1424 C C . THR A 1 177 ? 15.398 3.695 -0.881 1 91.19 177 THR A C 1
ATOM 1426 O O . THR A 1 177 ? 14.672 4.355 -1.63 1 91.19 177 THR A O 1
ATOM 1429 N N . VAL A 1 178 ? 14.953 2.713 -0.18 1 95.56 178 VAL A N 1
ATOM 1430 C CA . VAL A 1 178 ? 13.539 2.471 0.084 1 95.56 178 VAL A CA 1
ATOM 1431 C C . VAL A 1 178 ? 13.305 2.363 1.589 1 95.56 178 VAL A C 1
ATOM 1433 O O . VAL A 1 178 ? 14.031 1.651 2.287 1 95.56 178 VAL A O 1
ATOM 1436 N N . ALA A 1 179 ? 12.336 3.098 2.062 1 96.19 179 ALA A N 1
ATOM 1437 C CA . ALA A 1 179 ? 12.117 3.129 3.506 1 96.19 179 ALA A CA 1
ATOM 1438 C C . ALA A 1 179 ? 10.977 2.203 3.91 1 96.19 179 ALA A C 1
ATOM 1440 O O . ALA A 1 179 ? 9.984 2.076 3.184 1 96.19 179 ALA A O 1
ATOM 1441 N N . ASP A 1 180 ? 11.227 1.582 5.129 1 97.81 180 ASP A N 1
ATOM 1442 C CA . ASP A 1 180 ? 10.094 0.958 5.801 1 97.81 180 ASP A CA 1
ATOM 1443 C C . ASP A 1 180 ? 9.148 2.012 6.375 1 97.81 180 ASP A C 1
ATOM 1445 O O . ASP A 1 180 ? 9.586 3.092 6.777 1 97.81 180 ASP A O 1
ATOM 1449 N N . VAL A 1 181 ? 7.879 1.639 6.418 1 97.75 181 VAL A N 1
ATOM 1450 C CA . VAL A 1 181 ? 6.883 2.576 6.93 1 97.75 181 VAL A CA 1
ATOM 1451 C C . VAL A 1 181 ? 5.977 1.872 7.934 1 97.75 181 VAL A C 1
ATOM 1453 O O . VAL A 1 181 ? 5.59 0.72 7.73 1 97.75 181 VAL A O 1
ATOM 1456 N N . HIS A 1 182 ? 5.715 2.578 9.039 1 98.56 182 HIS A N 1
ATOM 1457 C CA . HIS A 1 182 ? 4.723 2.121 10.008 1 98.56 182 HIS A CA 1
ATOM 1458 C C . HIS A 1 182 ? 3.34 2.676 9.688 1 98.56 182 HIS A C 1
ATOM 1460 O O . HIS A 1 182 ? 3.184 3.883 9.484 1 98.56 182 HIS A O 1
ATOM 1466 N N . ARG A 1 183 ? 2.359 1.79 9.648 1 98.75 183 ARG A N 1
ATOM 1467 C CA . ARG A 1 183 ? 1.006 2.166 9.258 1 98.75 183 ARG A CA 1
ATOM 1468 C C . ARG A 1 183 ? 0.046 2.08 10.438 1 98.75 183 ARG A C 1
ATOM 1470 O O . ARG A 1 183 ? 0.072 1.109 11.195 1 98.75 183 ARG A O 1
ATOM 1477 N N . TYR A 1 184 ? -0.746 3.15 10.633 1 98.88 184 TYR A N 1
ATOM 1478 C CA . TYR A 1 184 ? -1.821 3.252 11.609 1 98.88 184 TYR A CA 1
ATOM 1479 C C . TYR A 1 184 ? -3.139 3.615 10.938 1 98.88 184 TYR A C 1
ATOM 1481 O O . TYR A 1 184 ? -3.152 4.301 9.914 1 98.88 184 TYR A O 1
ATOM 1489 N N . THR A 1 185 ? -4.234 3.129 11.594 1 98.88 185 THR A N 1
ATOM 1490 C CA . THR A 1 185 ? -5.531 3.473 11.023 1 98.88 185 THR A CA 1
ATOM 1491 C C . THR A 1 185 ? -6.531 3.83 12.117 1 98.88 185 THR A C 1
ATOM 1493 O O . THR A 1 185 ? -6.387 3.393 13.258 1 98.88 185 THR A O 1
ATOM 1496 N N . ILE A 1 186 ? -7.418 4.648 11.812 1 98.81 186 ILE A N 1
ATOM 1497 C CA . ILE A 1 186 ? -8.617 4.969 12.594 1 98.81 186 ILE A CA 1
ATOM 1498 C C . ILE A 1 186 ? -9.859 4.785 11.719 1 98.81 186 ILE A C 1
ATOM 1500 O O . ILE A 1 186 ? -9.977 5.406 10.664 1 98.81 186 ILE A O 1
ATOM 1504 N N . SER A 1 187 ? -10.797 3.939 12.164 1 98.81 187 SER A N 1
ATOM 1505 C CA . SER A 1 187 ? -12.016 3.713 11.391 1 98.81 187 SER A CA 1
ATOM 1506 C C . SER A 1 187 ? -13.117 4.695 11.789 1 98.81 187 SER A C 1
ATOM 1508 O O . SER A 1 187 ? -13.055 5.297 12.859 1 98.81 187 SER A O 1
ATOM 1510 N N . ARG A 1 188 ? -14.078 4.809 10.891 1 98.38 188 ARG A N 1
ATOM 1511 C CA . ARG A 1 188 ? -15.234 5.648 11.195 1 98.38 188 ARG A CA 1
ATOM 1512 C C . ARG A 1 188 ? -15.914 5.199 12.484 1 98.38 188 ARG A C 1
ATOM 1514 O O . ARG A 1 188 ? -16.297 6.031 13.312 1 98.38 188 ARG A O 1
ATOM 1521 N N . ASP A 1 189 ? -16.078 3.895 12.672 1 98 189 ASP A N 1
ATOM 1522 C CA . ASP A 1 189 ? -16.719 3.365 13.875 1 98 189 ASP A CA 1
ATOM 1523 C C . ASP A 1 189 ? -15.93 3.744 15.125 1 98 189 ASP A C 1
ATOM 1525 O O . ASP A 1 189 ? -16.516 4.105 16.156 1 98 189 ASP A O 1
ATOM 1529 N N . GLU A 1 190 ? -14.68 3.613 15.055 1 98.38 190 GLU A N 1
ATOM 1530 C CA . GLU A 1 190 ? -13.828 3.996 16.172 1 98.38 190 GLU A CA 1
ATOM 1531 C C . GLU A 1 190 ? -13.945 5.484 16.469 1 98.38 190 GLU A C 1
ATOM 1533 O O . GLU A 1 190 ? -14.047 5.883 17.641 1 98.38 190 GLU A O 1
ATOM 1538 N N . TYR A 1 191 ? -13.906 6.309 15.43 1 98.25 191 TYR A N 1
ATOM 1539 C CA . TYR A 1 191 ? -14.055 7.754 15.547 1 98.25 191 TYR A CA 1
ATOM 1540 C C . TYR A 1 191 ? -15.375 8.117 16.203 1 98.25 191 TYR A C 1
ATOM 1542 O O . TYR A 1 191 ? -15.406 8.914 17.141 1 98.25 191 TYR A O 1
ATOM 1550 N N . VAL A 1 192 ? -16.453 7.543 15.805 1 97.5 192 VAL A N 1
ATOM 1551 C CA . VAL A 1 192 ? -17.781 7.816 16.344 1 97.5 192 VAL A CA 1
ATOM 1552 C C . VAL A 1 192 ? -17.844 7.383 17.797 1 97.5 192 VAL A C 1
ATOM 1554 O O . VAL A 1 192 ? -18.359 8.117 18.641 1 97.5 192 VAL A O 1
ATOM 1557 N N . ALA A 1 193 ? -17.312 6.254 18.078 1 97.12 193 ALA A N 1
ATOM 1558 C CA . ALA A 1 193 ? -17.328 5.746 19.453 1 97.12 193 ALA A CA 1
ATOM 1559 C C . ALA A 1 193 ? -16.562 6.676 20.391 1 97.12 193 ALA A C 1
ATOM 1561 O O . ALA A 1 193 ? -16.984 6.898 21.531 1 97.12 193 ALA A O 1
ATOM 1562 N N . ALA A 1 194 ? -15.461 7.164 19.922 1 95.31 194 ALA A N 1
ATOM 1563 C CA . ALA A 1 194 ? -14.609 8.023 20.75 1 95.31 194 ALA A CA 1
ATOM 1564 C C . ALA A 1 194 ? -15.242 9.406 20.922 1 95.31 194 ALA A C 1
ATOM 1566 O O . ALA A 1 194 ? -15.039 10.055 21.953 1 95.31 194 ALA A O 1
ATOM 1567 N N . THR A 1 195 ? -15.953 9.875 19.891 1 91.81 195 THR A N 1
ATOM 1568 C CA . THR A 1 195 ? -16.531 11.211 19.953 1 91.81 195 THR A CA 1
ATOM 1569 C C . THR A 1 195 ? -17.828 11.211 20.75 1 91.81 195 THR A C 1
ATOM 1571 O O . THR A 1 195 ? -18.297 12.258 21.188 1 91.81 195 THR A O 1
ATOM 1574 N N . GLU A 1 196 ? -18.438 10.055 20.859 1 88.69 196 GLU A N 1
ATOM 1575 C CA . GLU A 1 196 ? -19.641 9.93 21.672 1 88.69 196 GLU A CA 1
ATOM 1576 C C . GLU A 1 196 ? -19.297 9.688 23.141 1 88.69 196 GLU A C 1
ATOM 1578 O O . GLU A 1 196 ? -20.156 9.828 24.016 1 88.69 196 GLU A O 1
ATOM 1583 N N . ARG A 1 197 ? -18.109 9.406 23.562 1 73.69 197 ARG A N 1
ATOM 1584 C CA . ARG A 1 197 ? -17.703 9.234 24.953 1 73.69 197 ARG A CA 1
ATOM 1585 C C . ARG A 1 197 ? -17.578 10.578 25.656 1 73.69 197 ARG A C 1
ATOM 1587 O O . ARG A 1 197 ? -17.266 11.594 25.031 1 73.69 197 ARG A O 1
ATOM 1594 N N . MET B 1 1 ? 14.289 -10.766 -19.375 1 92.31 1 MET B N 1
ATOM 1595 C CA . MET B 1 1 ? 14.344 -10.453 -17.953 1 92.31 1 MET B CA 1
ATOM 1596 C C . MET B 1 1 ? 13.742 -11.578 -17.125 1 92.31 1 MET B C 1
ATOM 1598 O O . MET B 1 1 ? 14.367 -12.062 -16.188 1 92.31 1 MET B O 1
ATOM 1602 N N . PHE B 1 2 ? 12.539 -12.062 -17.391 1 97.69 2 PHE B N 1
ATOM 1603 C CA . PHE B 1 2 ? 11.844 -13.164 -16.734 1 97.69 2 PHE B CA 1
ATOM 1604 C C . PHE B 1 2 ? 12.078 -14.469 -17.484 1 97.69 2 PHE B C 1
ATOM 1606 O O . PHE B 1 2 ? 12.211 -14.477 -18.703 1 97.69 2 PHE B O 1
ATOM 1613 N N . PRO B 1 3 ? 12.195 -15.594 -16.859 1 98.19 3 PRO B N 1
ATOM 1614 C CA . PRO B 1 3 ? 12.297 -16.859 -17.578 1 98.19 3 PRO B CA 1
ATOM 1615 C C . PRO B 1 3 ? 11.008 -17.234 -18.297 1 98.19 3 PRO B C 1
ATOM 1617 O O . PRO B 1 3 ? 9.914 -17.078 -17.75 1 98.19 3 PRO B O 1
ATOM 1620 N N . GLU B 1 4 ? 11.141 -17.719 -19.438 1 97.94 4 GLU B N 1
ATOM 1621 C CA . GLU B 1 4 ? 9.977 -18.125 -20.219 1 97.94 4 GLU B CA 1
ATOM 1622 C C . GLU B 1 4 ? 9.336 -19.375 -19.625 1 97.94 4 GLU B C 1
ATOM 1624 O O . GLU B 1 4 ? 8.133 -19.609 -19.797 1 97.94 4 GLU B O 1
ATOM 1629 N N . ARG B 1 5 ? 10.18 -20.156 -19.047 1 97.88 5 ARG B N 1
ATOM 1630 C CA . ARG B 1 5 ? 9.75 -21.406 -18.422 1 97.88 5 ARG B CA 1
ATOM 1631 C C . ARG B 1 5 ? 10.469 -21.656 -17.109 1 97.88 5 ARG B C 1
ATOM 1633 O O . ARG B 1 5 ? 11.672 -21.406 -17 1 97.88 5 ARG B O 1
ATOM 1640 N N . ILE B 1 6 ? 9.711 -22 -16.125 1 98.25 6 ILE B N 1
ATOM 1641 C CA . ILE B 1 6 ? 10.242 -22.406 -14.828 1 98.25 6 ILE B CA 1
ATOM 1642 C C . ILE B 1 6 ? 9.805 -23.844 -14.523 1 98.25 6 ILE B C 1
ATOM 1644 O O . ILE B 1 6 ? 8.617 -24.156 -14.578 1 98.25 6 ILE B O 1
ATOM 1648 N N . GLU B 1 7 ? 10.734 -24.703 -14.266 1 97.75 7 GLU B N 1
ATOM 1649 C CA . GLU B 1 7 ? 10.438 -26.094 -13.938 1 97.75 7 GLU B CA 1
ATOM 1650 C C . GLU B 1 7 ? 10.773 -26.406 -12.484 1 97.75 7 GLU B C 1
ATOM 1652 O O . GLU B 1 7 ? 11.812 -25.969 -11.977 1 97.75 7 GLU B 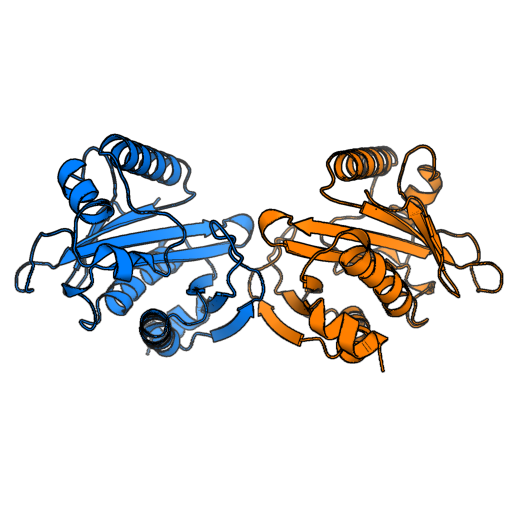O 1
ATOM 1657 N N . THR B 1 8 ? 9.828 -27 -11.844 1 97.81 8 THR B N 1
ATOM 1658 C CA . THR B 1 8 ? 10.047 -27.516 -10.5 1 97.81 8 THR B CA 1
ATOM 1659 C C . THR B 1 8 ? 9.906 -29.031 -10.484 1 97.81 8 THR B C 1
ATOM 1661 O O . THR B 1 8 ? 9.93 -29.672 -11.531 1 97.81 8 THR B O 1
ATOM 1664 N N . GLU B 1 9 ? 9.945 -29.609 -9.234 1 97.31 9 GLU B N 1
ATOM 1665 C CA . GLU B 1 9 ? 9.844 -31.062 -9.117 1 97.31 9 GLU B CA 1
ATOM 1666 C C . GLU B 1 9 ? 8.531 -31.562 -9.703 1 97.31 9 GLU B C 1
ATOM 1668 O O . GLU B 1 9 ? 8.516 -32.562 -10.438 1 97.31 9 GLU B O 1
ATOM 1673 N N . ARG B 1 10 ? 7.402 -30.875 -9.383 1 98.12 10 ARG B N 1
ATOM 1674 C CA . ARG B 1 10 ? 6.098 -31.422 -9.742 1 98.12 10 ARG B CA 1
ATOM 1675 C C . ARG B 1 10 ? 5.352 -30.484 -10.68 1 98.12 10 ARG B C 1
ATOM 1677 O O . ARG B 1 10 ? 4.262 -30.812 -11.156 1 98.12 10 ARG B O 1
ATOM 1684 N N . LEU B 1 11 ? 5.949 -29.234 -10.977 1 98.44 11 LEU B N 1
ATOM 1685 C CA . LEU B 1 11 ? 5.211 -28.234 -11.734 1 98.44 11 LEU B CA 1
ATOM 1686 C C . LEU B 1 11 ? 6.051 -27.703 -12.898 1 98.44 11 LEU B C 1
ATOM 1688 O O . LEU B 1 11 ? 7.281 -27.688 -12.82 1 98.44 11 LEU B O 1
ATOM 1692 N N . GLN B 1 12 ? 5.348 -27.344 -13.906 1 98.19 12 GLN B N 1
ATOM 1693 C CA . GLN B 1 12 ? 5.879 -26.531 -15.008 1 98.19 12 GLN B CA 1
ATOM 1694 C C . GLN B 1 12 ? 5.133 -25.219 -15.125 1 98.19 12 GLN B C 1
ATOM 1696 O O . GLN B 1 12 ? 3.902 -25.188 -15.219 1 98.19 12 GLN B O 1
ATOM 1701 N N . LEU B 1 13 ? 5.883 -24.109 -15.039 1 98.62 13 LEU B N 1
ATOM 1702 C CA . LEU B 1 13 ? 5.34 -22.766 -15.219 1 98.62 13 LEU B CA 1
ATOM 1703 C C . LEU B 1 13 ? 5.758 -22.188 -16.562 1 98.62 13 LEU B C 1
ATOM 1705 O O . LEU B 1 13 ? 6.949 -21.984 -16.812 1 98.62 13 LEU B O 1
ATOM 1709 N N . ASP B 1 14 ? 4.789 -21.922 -17.422 1 98.38 14 ASP B N 1
ATOM 1710 C CA . ASP B 1 14 ? 5.074 -21.359 -18.734 1 98.38 14 ASP B CA 1
ATOM 1711 C C . ASP B 1 14 ? 4.516 -19.938 -18.844 1 98.38 14 ASP B C 1
ATOM 1713 O O . ASP B 1 14 ? 3.391 -19.672 -18.422 1 98.38 14 ASP B O 1
ATOM 1717 N N . ARG B 1 15 ? 5.285 -19.109 -19.438 1 98.56 15 ARG B N 1
ATOM 1718 C CA . ARG B 1 15 ? 4.836 -17.734 -19.672 1 98.56 15 ARG B CA 1
ATOM 1719 C C . ARG B 1 15 ? 3.48 -17.719 -20.375 1 98.56 15 ARG B C 1
ATOM 1721 O O . ARG B 1 15 ? 3.25 -18.484 -21.312 1 98.56 15 ARG B O 1
ATOM 1728 N N . ILE B 1 16 ? 2.619 -16.828 -19.875 1 98.62 16 ILE B N 1
ATOM 1729 C CA . ILE B 1 16 ? 1.353 -16.609 -20.562 1 98.62 16 ILE B CA 1
ATOM 1730 C C . ILE B 1 16 ? 1.562 -15.688 -21.766 1 98.62 16 ILE B C 1
ATOM 1732 O O . ILE B 1 16 ? 1.859 -14.508 -21.594 1 98.62 16 ILE B O 1
ATOM 1736 N N . SER B 1 17 ? 1.452 -16.219 -22.906 1 98.56 17 SER B N 1
ATOM 1737 C CA . SER B 1 17 ? 1.498 -15.516 -24.188 1 98.56 17 SER B CA 1
ATOM 1738 C C . SER B 1 17 ? 0.667 -16.234 -25.234 1 98.56 17 SER B C 1
ATOM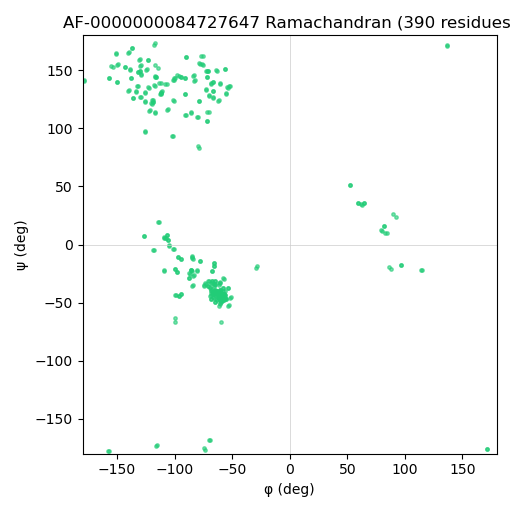 1740 O O . SER B 1 17 ? 0.285 -17.391 -25.047 1 98.56 17 SER B O 1
ATOM 1742 N N . HIS B 1 18 ? 0.378 -15.531 -26.312 1 97.5 18 HIS B N 1
ATOM 1743 C CA . HIS B 1 18 ? -0.414 -16.141 -27.375 1 97.5 18 HIS B CA 1
ATOM 1744 C C . HIS B 1 18 ? 0.337 -17.281 -28.031 1 97.5 18 HIS B C 1
ATOM 1746 O O . HIS B 1 18 ? -0.278 -18.188 -28.625 1 97.5 18 HIS B O 1
ATOM 1752 N N . ASP B 1 19 ? 1.632 -17.359 -27.875 1 95.88 19 ASP B N 1
ATOM 1753 C CA . ASP B 1 19 ? 2.447 -18.422 -28.469 1 95.88 19 ASP B CA 1
ATOM 1754 C C . ASP B 1 19 ? 2.504 -19.641 -27.547 1 95.88 19 ASP B C 1
ATOM 1756 O O . ASP B 1 19 ? 2.695 -20.766 -28.016 1 95.88 19 ASP B O 1
ATOM 1760 N N . THR B 1 20 ? 2.291 -19.422 -26.234 1 95.06 20 THR B N 1
ATOM 1761 C CA . THR B 1 20 ? 2.598 -20.5 -25.297 1 95.06 20 THR B CA 1
ATOM 1762 C C . THR B 1 20 ? 1.317 -21.078 -24.719 1 95.06 20 THR B C 1
ATOM 1764 O O . THR B 1 20 ? 1.321 -22.203 -24.188 1 95.06 20 THR B O 1
ATOM 1767 N N . VAL B 1 21 ? 0.315 -20.297 -24.781 1 95.75 21 VAL B N 1
ATOM 1768 C CA . VAL B 1 21 ? -0.9 -20.781 -24.125 1 95.75 21 VAL B CA 1
ATOM 1769 C C . VAL B 1 21 ? -2.045 -20.812 -25.141 1 95.75 21 VAL B C 1
ATOM 1771 O O . VAL B 1 21 ? -2.215 -19.875 -25.922 1 95.75 21 VAL B O 1
ATOM 1774 N N . ASP B 1 22 ? -2.816 -21.906 -25.141 1 96 22 ASP B N 1
ATOM 1775 C CA . ASP B 1 22 ? -4.094 -21.969 -25.844 1 96 22 ASP B CA 1
ATOM 1776 C C . ASP B 1 22 ? -5.148 -21.125 -25.141 1 96 22 ASP B C 1
ATOM 1778 O O . ASP B 1 22 ? -5.598 -21.469 -24.047 1 96 22 ASP B O 1
ATOM 1782 N N . VAL B 1 23 ? -5.598 -20.078 -25.781 1 96.75 23 VAL B N 1
ATOM 1783 C CA . VAL B 1 23 ? -6.5 -19.109 -25.188 1 96.75 23 VAL B CA 1
ATOM 1784 C C . VAL B 1 23 ? -7.809 -19.781 -24.781 1 96.75 23 VAL B C 1
ATOM 1786 O O . VAL B 1 23 ? -8.406 -19.453 -23.766 1 96.75 23 VAL B O 1
ATOM 1789 N N . PHE B 1 24 ? -8.242 -20.766 -25.562 1 95.31 24 PHE B N 1
ATOM 1790 C CA . PHE B 1 24 ? -9.477 -21.469 -25.234 1 95.31 24 PHE B CA 1
ATOM 1791 C C . PHE B 1 24 ? -9.32 -22.297 -23.969 1 95.31 24 PHE B C 1
ATOM 1793 O O . PHE B 1 24 ? -10.219 -22.312 -23.125 1 95.31 24 PHE B O 1
ATOM 1800 N N . ALA B 1 25 ? -8.234 -22.969 -23.875 1 94.25 25 ALA B N 1
ATOM 1801 C CA . ALA B 1 25 ? -7.969 -23.75 -22.672 1 94.25 25 ALA B CA 1
ATOM 1802 C C . ALA B 1 25 ? -7.883 -22.859 -21.453 1 94.25 25 ALA B C 1
ATOM 1804 O O . ALA B 1 25 ? -8.398 -23.188 -20.375 1 94.25 25 ALA B O 1
ATOM 1805 N N . LEU B 1 26 ? -7.207 -21.734 -21.625 1 95.5 26 LEU B N 1
ATOM 1806 C CA . LEU B 1 26 ? -7.102 -20.781 -20.531 1 95.5 26 LEU B CA 1
ATOM 1807 C C . LEU B 1 26 ? -8.477 -20.219 -20.156 1 95.5 26 LEU B C 1
ATOM 1809 O O . LEU B 1 26 ? -8.781 -20.031 -18.984 1 95.5 26 LEU B O 1
ATOM 1813 N N . HIS B 1 27 ? -9.273 -19.953 -21.172 1 94.69 27 HIS B N 1
ATOM 1814 C CA . HIS B 1 27 ? -10.625 -19.438 -20.938 1 94.69 27 HIS B CA 1
ATOM 1815 C C . HIS B 1 27 ? -11.453 -20.453 -20.141 1 94.69 27 HIS B C 1
ATOM 1817 O O . HIS B 1 27 ? -12.227 -20.062 -19.266 1 94.69 27 HIS B O 1
ATOM 1823 N N . GLU B 1 28 ? -11.328 -21.641 -20.484 1 91.88 28 GLU B N 1
ATOM 1824 C CA . GLU B 1 28 ? -12.039 -22.688 -19.734 1 91.88 28 GLU B CA 1
ATOM 1825 C C . GLU B 1 28 ? -11.688 -22.641 -18.25 1 91.88 28 GLU B C 1
ATOM 1827 O O . GLU B 1 28 ? -12.562 -22.797 -17.391 1 91.88 28 GLU B O 1
ATOM 1832 N N . PHE B 1 29 ? -10.492 -22.406 -17.984 1 90.88 29 PHE B N 1
ATOM 1833 C CA . PHE B 1 29 ? -10.047 -22.328 -16.594 1 90.88 29 PHE B CA 1
ATOM 1834 C C . PHE B 1 29 ? -10.664 -21.109 -15.906 1 90.88 29 PHE B C 1
ATOM 1836 O O . PHE B 1 29 ? -11.133 -21.219 -14.766 1 90.88 29 PHE B O 1
ATOM 1843 N N . TYR B 1 30 ? -10.711 -19.938 -16.625 1 90.5 30 TYR B N 1
ATOM 1844 C CA . TYR B 1 30 ? -11.148 -18.688 -16.016 1 90.5 30 TYR B CA 1
ATOM 1845 C C . TYR B 1 30 ? -12.664 -18.547 -16.062 1 90.5 30 TYR B C 1
ATOM 1847 O O . TYR B 1 30 ? -13.242 -17.641 -15.477 1 90.5 30 TYR B O 1
ATOM 1855 N N . SER B 1 31 ? -13.344 -19.188 -16.906 1 84.69 31 SER B N 1
ATOM 1856 C CA . SER B 1 31 ? -14.789 -19.047 -17.078 1 84.69 31 SER B CA 1
ATOM 1857 C C . SER B 1 31 ? -15.539 -20.172 -16.375 1 84.69 31 SER B C 1
ATOM 1859 O O . SER B 1 31 ? -16.719 -20.031 -16.031 1 84.69 31 SER B O 1
ATOM 1861 N N . ASP B 1 32 ? -15.344 -21.375 -16.906 1 60.97 32 ASP B N 1
ATOM 1862 C CA . ASP B 1 32 ? -16.219 -22.547 -16.984 1 60.97 32 ASP B CA 1
ATOM 1863 C C . ASP B 1 32 ? -16.578 -23.062 -15.586 1 60.97 32 ASP B C 1
ATOM 1865 O O . ASP B 1 32 ? -17.688 -23.531 -15.352 1 60.97 32 ASP B O 1
ATOM 1869 N N . GLY B 1 33 ? -15.961 -23.453 -14.398 1 55.84 33 GLY B N 1
ATOM 1870 C CA . GLY B 1 33 ? -16.297 -24.703 -13.727 1 55.84 33 GLY B CA 1
ATOM 1871 C C . GLY B 1 33 ? -16.953 -24.5 -12.375 1 55.84 33 GLY B C 1
ATOM 1872 O O . GLY B 1 33 ? -17.156 -23.359 -11.945 1 55.84 33 GLY B O 1
ATOM 1873 N N . ALA B 1 34 ? -17.812 -25.484 -11.961 1 53.16 34 ALA B N 1
ATOM 1874 C CA . ALA B 1 34 ? -18.469 -25.641 -10.664 1 53.16 34 ALA B CA 1
ATOM 1875 C C . ALA B 1 34 ? -17.641 -25.016 -9.547 1 53.16 34 ALA B C 1
ATOM 1877 O O . ALA B 1 34 ? -18.188 -24.484 -8.586 1 53.16 34 ALA B O 1
ATOM 1878 N N . ASP B 1 35 ? -16.344 -24.828 -9.922 1 64.31 35 ASP B N 1
ATOM 1879 C CA . ASP B 1 35 ? -15.438 -24.469 -8.828 1 64.31 35 ASP B CA 1
ATOM 1880 C C . ASP B 1 35 ? -15 -23.016 -8.945 1 64.31 35 ASP B C 1
ATOM 1882 O O . ASP B 1 35 ? -14.242 -22.516 -8.109 1 64.31 35 ASP B O 1
ATOM 1886 N N . VAL B 1 36 ? -15.641 -22.328 -9.984 1 65 36 VAL B N 1
ATOM 1887 C CA . VAL B 1 36 ? -15.156 -20.984 -10.273 1 65 36 VAL B CA 1
ATOM 1888 C C . VAL B 1 36 ? -15.555 -20.047 -9.141 1 65 36 VAL B C 1
ATOM 1890 O O . VAL B 1 36 ? -14.773 -19.172 -8.75 1 65 36 VAL B O 1
ATOM 1893 N N . ASP B 1 37 ? -16.656 -20.297 -8.648 1 70.5 37 ASP B N 1
ATOM 1894 C CA . ASP B 1 37 ? -17.125 -19.438 -7.574 1 70.5 37 ASP B CA 1
ATOM 1895 C C . ASP B 1 37 ? -16.203 -19.5 -6.363 1 70.5 37 ASP B C 1
ATOM 1897 O O . ASP B 1 37 ? -15.844 -18.469 -5.785 1 70.5 37 ASP B O 1
ATOM 1901 N N . GLU B 1 38 ? -15.898 -20.703 -6.109 1 76.38 38 GLU B N 1
ATOM 1902 C CA . GLU B 1 38 ? -15.031 -20.875 -4.945 1 76.38 38 GLU B CA 1
ATOM 1903 C C . GLU B 1 38 ? -13.633 -20.344 -5.215 1 76.38 38 GLU B C 1
ATOM 1905 O O . GLU B 1 38 ? -13.023 -19.703 -4.348 1 76.38 38 GLU B O 1
ATOM 1910 N N . MET B 1 39 ? -13.172 -20.531 -6.426 1 77.62 39 MET B N 1
ATOM 1911 C CA . MET B 1 39 ? -11.836 -20.094 -6.812 1 77.62 39 MET B CA 1
ATOM 1912 C C . MET B 1 39 ? -11.727 -18.578 -6.816 1 77.62 39 MET B C 1
ATOM 1914 O O . MET B 1 39 ? -10.703 -18.016 -6.426 1 77.62 39 MET B O 1
ATOM 1918 N N . PHE B 1 40 ? -12.828 -17.969 -7.121 1 77.06 40 PHE B N 1
ATOM 1919 C CA . PHE B 1 40 ? -12.758 -16.531 -7.367 1 77.06 40 PHE B CA 1
ATOM 1920 C C . PHE B 1 40 ? -13.344 -15.75 -6.195 1 77.06 40 PHE B C 1
ATOM 1922 O O . PHE B 1 40 ? -13.461 -14.523 -6.25 1 77.06 40 PHE B O 1
ATOM 1929 N N . GLU B 1 41 ? -13.703 -16.547 -5.184 1 78.19 41 GLU B N 1
ATOM 1930 C CA . GLU B 1 41 ? -14.297 -15.914 -4.012 1 78.19 41 GLU B CA 1
ATOM 1931 C C . GLU B 1 41 ? -13.398 -14.805 -3.475 1 78.19 41 GLU B C 1
ATOM 1933 O O . GLU B 1 41 ? -13.883 -13.742 -3.068 1 78.19 41 GLU B O 1
ATOM 1938 N N . TYR B 1 42 ? -12.18 -15.07 -3.549 1 78.12 42 TYR B N 1
ATOM 1939 C CA . TYR B 1 42 ? -11.227 -14.117 -2.992 1 78.12 42 TYR B CA 1
ATOM 1940 C C . TYR B 1 42 ? -10.367 -13.508 -4.09 1 78.12 42 TYR B C 1
ATOM 1942 O O . TYR B 1 42 ? -9.266 -13.008 -3.82 1 78.12 42 TYR B O 1
ATOM 1950 N N . TRP B 1 43 ? -10.867 -13.625 -5.238 1 75.94 43 TRP B N 1
ATOM 1951 C CA . TRP B 1 43 ? -10.125 -13.055 -6.355 1 75.94 43 TRP B CA 1
ATOM 1952 C C . TRP B 1 43 ? -10.672 -11.672 -6.723 1 75.94 43 TRP B C 1
ATOM 1954 O O . TRP B 1 43 ? -11.875 -11.422 -6.598 1 75.94 43 TRP B O 1
ATOM 1964 N N . ASP B 1 44 ? -9.805 -10.828 -7.137 1 68.56 44 ASP B N 1
ATOM 1965 C CA . ASP B 1 44 ? -10.117 -9.414 -7.312 1 68.56 44 ASP B CA 1
ATOM 1966 C C . ASP B 1 44 ? -10.898 -9.18 -8.609 1 68.56 44 ASP B C 1
ATOM 1968 O O . ASP B 1 44 ? -11.383 -8.078 -8.859 1 68.56 44 ASP B O 1
ATOM 1972 N N . SER B 1 45 ? -10.906 -10.188 -9.469 1 72.5 45 SER B N 1
ATOM 1973 C CA . SER B 1 45 ? -11.633 -10.023 -10.727 1 72.5 45 SER B CA 1
ATOM 1974 C C . SER B 1 45 ? -12.695 -11.109 -10.891 1 72.5 45 SER B C 1
ATOM 1976 O O . SER B 1 45 ? -12.594 -12.18 -10.289 1 72.5 45 SER B O 1
ATOM 1978 N N . SER B 1 46 ? -13.664 -10.836 -11.711 1 78.44 46 SER B N 1
ATOM 1979 C CA . SER B 1 46 ? -14.703 -11.805 -12.047 1 78.44 46 SER B CA 1
ATOM 1980 C C . SER B 1 46 ? -14.203 -12.82 -13.078 1 78.44 46 SER B C 1
ATOM 1982 O O . SER B 1 46 ? -13.25 -12.547 -13.812 1 78.44 46 SER B O 1
ATOM 1984 N N . PRO B 1 47 ? -14.891 -13.953 -13.016 1 86.38 47 PRO B N 1
ATOM 1985 C CA . PRO B 1 47 ? -14.594 -14.891 -14.094 1 86.38 47 PRO B CA 1
ATOM 1986 C C . PRO B 1 47 ? -14.797 -14.281 -15.477 1 86.38 47 PRO B C 1
ATOM 1988 O O . PRO B 1 47 ? -15.594 -13.359 -15.641 1 86.38 47 PRO B O 1
ATOM 1991 N N . HIS B 1 48 ? -14 -14.82 -16.375 1 89.88 48 HIS B N 1
ATOM 1992 C CA . HIS B 1 48 ? -14.148 -14.352 -17.75 1 89.88 48 HIS B CA 1
ATOM 1993 C C . HIS B 1 48 ? -15.461 -14.836 -18.359 1 89.88 48 HIS B C 1
ATOM 1995 O O . HIS B 1 48 ? -15.75 -16.031 -18.344 1 89.88 48 HIS B O 1
ATOM 2001 N N . GLU B 1 49 ? -16.203 -13.953 -18.875 1 90.38 49 GLU B N 1
ATOM 2002 C CA . GLU B 1 49 ? -17.484 -14.297 -19.469 1 90.38 49 GLU B CA 1
ATOM 2003 C C . GLU B 1 49 ? -17.328 -14.695 -20.938 1 90.38 49 GLU B C 1
ATOM 2005 O O . GLU B 1 49 ? -18.125 -15.461 -21.469 1 90.38 49 GLU B O 1
ATOM 2010 N N . THR B 1 50 ? -16.297 -14.133 -21.594 1 94.12 50 THR B N 1
ATOM 2011 C CA . THR B 1 50 ? -16.094 -14.383 -23.016 1 94.12 50 THR B CA 1
ATOM 2012 C C . THR B 1 50 ? -14.641 -14.773 -23.281 1 94.12 50 THR B C 1
ATOM 2014 O O . THR B 1 50 ? -13.75 -14.453 -22.5 1 94.12 50 THR B O 1
ATOM 2017 N N . VAL B 1 51 ? -14.484 -15.422 -24.391 1 95.38 51 VAL B N 1
ATOM 2018 C CA . VAL B 1 51 ? -13.133 -15.773 -24.828 1 95.38 51 VAL B CA 1
ATOM 2019 C C . VAL B 1 51 ? -12.336 -14.508 -25.125 1 95.38 51 VAL B C 1
ATOM 2021 O O . VAL B 1 51 ? -11.133 -14.453 -24.875 1 95.38 51 VAL B O 1
ATOM 2024 N N . LYS B 1 52 ? -13 -13.484 -25.562 1 97.12 52 LYS B N 1
ATOM 2025 C CA . LYS B 1 52 ? -12.344 -12.211 -25.828 1 97.12 52 LYS B CA 1
ATOM 2026 C C . LYS B 1 52 ? -11.703 -11.648 -24.562 1 97.12 52 LYS B C 1
ATOM 2028 O O . LYS B 1 52 ? -10.594 -11.117 -24.609 1 97.12 52 LYS B O 1
ATOM 2033 N N . GLU B 1 53 ? -12.359 -11.766 -23.469 1 95.88 53 GLU B N 1
ATOM 2034 C CA . GLU B 1 53 ? -11.805 -11.312 -22.203 1 95.88 53 GLU B CA 1
ATOM 2035 C C . GLU B 1 53 ? -10.508 -12.047 -21.875 1 95.88 53 GLU B C 1
ATOM 2037 O O . GLU B 1 53 ? -9.555 -11.445 -21.375 1 95.88 53 GLU B O 1
ATOM 2042 N N . THR B 1 54 ? -10.516 -13.32 -22.156 1 96.5 54 THR B N 1
ATOM 2043 C CA . THR B 1 54 ? -9.32 -14.117 -21.922 1 96.5 54 THR B CA 1
ATOM 2044 C C . THR B 1 54 ? -8.203 -13.727 -22.875 1 96.5 54 THR B C 1
ATOM 2046 O O . THR B 1 54 ? -7.039 -13.633 -22.484 1 96.5 54 THR B O 1
ATOM 2049 N N . HIS B 1 55 ? -8.617 -13.5 -24.062 1 98 55 HIS B N 1
ATOM 2050 C CA . HIS B 1 55 ? -7.656 -13.031 -25.047 1 98 55 HIS B CA 1
ATOM 2051 C C . HIS B 1 55 ? -7.02 -11.719 -24.625 1 98 55 HIS B C 1
ATOM 2053 O O . HIS B 1 55 ? -5.801 -11.555 -24.719 1 98 55 HIS B O 1
ATOM 2059 N N . ASP B 1 56 ? -7.82 -10.805 -24.203 1 97.62 56 ASP B N 1
ATOM 2060 C CA . ASP B 1 56 ? -7.34 -9.516 -23.719 1 97.62 56 ASP B CA 1
ATOM 2061 C C . ASP B 1 56 ? -6.426 -9.688 -22.516 1 97.62 56 ASP B C 1
ATOM 2063 O O . ASP B 1 56 ? -5.461 -8.938 -22.344 1 97.62 56 ASP B O 1
ATOM 2067 N N . TYR B 1 57 ? -6.824 -10.617 -21.688 1 96.81 57 TYR B N 1
ATOM 2068 C CA . TYR B 1 57 ? -5.992 -10.945 -20.531 1 96.81 57 TYR B CA 1
ATOM 2069 C C . TYR B 1 57 ? -4.594 -11.367 -20.984 1 96.81 57 TYR B C 1
ATOM 2071 O O . TYR B 1 57 ? -3.598 -10.93 -20.391 1 96.81 57 TYR B O 1
ATOM 2079 N N . VAL B 1 58 ? -4.512 -12.188 -21.969 1 98.56 58 VAL B N 1
ATOM 2080 C CA . VAL B 1 58 ? -3.23 -12.648 -22.5 1 98.56 58 VAL B CA 1
ATOM 2081 C C . VAL B 1 58 ? -2.473 -11.469 -23.109 1 98.56 58 VAL B C 1
ATOM 2083 O O . VAL B 1 58 ? -1.258 -11.344 -22.938 1 98.56 58 VAL B O 1
ATOM 2086 N N . ASP B 1 59 ? -3.156 -10.555 -23.797 1 98.5 59 ASP B N 1
ATOM 2087 C CA . ASP B 1 59 ? -2.545 -9.328 -24.297 1 98.5 59 ASP B CA 1
ATOM 2088 C C . ASP B 1 59 ? -1.879 -8.539 -23.188 1 98.5 59 ASP B C 1
ATOM 2090 O O . ASP B 1 59 ? -0.748 -8.07 -23.328 1 98.5 59 ASP B O 1
ATOM 2094 N N . GLU B 1 60 ? -2.625 -8.43 -22.156 1 97.88 60 GLU B N 1
ATOM 2095 C CA . GLU B 1 60 ? -2.119 -7.672 -21.016 1 97.88 60 GLU B CA 1
ATOM 2096 C C . GLU B 1 60 ? -0.902 -8.359 -20.391 1 97.88 60 GLU B C 1
ATOM 2098 O O . GLU B 1 60 ? 0.044 -7.691 -19.969 1 97.88 60 GLU B O 1
ATOM 2103 N N . ALA B 1 61 ? -0.995 -9.656 -20.328 1 98.25 61 ALA B N 1
ATOM 2104 C CA . ALA B 1 61 ? 0.132 -10.422 -19.797 1 98.25 61 ALA B CA 1
ATOM 2105 C C . ALA B 1 61 ? 1.386 -10.203 -20.641 1 98.25 61 ALA B C 1
ATOM 2107 O O . ALA B 1 61 ? 2.479 -10.016 -20.094 1 98.25 61 ALA B O 1
ATOM 2108 N N . GLU B 1 62 ? 1.24 -10.172 -21.891 1 98.56 62 GLU B N 1
ATOM 2109 C CA . GLU B 1 62 ? 2.365 -9.93 -22.797 1 98.56 62 GLU B CA 1
ATOM 2110 C C . GLU B 1 62 ? 2.914 -8.516 -22.625 1 98.56 62 GLU B C 1
ATOM 2112 O O . GLU B 1 62 ? 4.129 -8.312 -22.609 1 98.56 62 GLU B O 1
ATOM 2117 N N . ARG B 1 63 ? 2.045 -7.57 -22.578 1 98.19 63 ARG B N 1
ATOM 2118 C CA . ARG B 1 63 ? 2.465 -6.184 -22.406 1 98.19 63 ARG B CA 1
ATOM 2119 C C . ARG B 1 63 ? 3.246 -6 -21.109 1 98.19 63 ARG B C 1
ATOM 2121 O O . ARG B 1 63 ? 4.32 -5.391 -21.109 1 98.19 63 ARG B O 1
ATOM 2128 N N . SER B 1 64 ? 2.695 -6.504 -20.062 1 98.19 64 SER B N 1
ATOM 2129 C CA . SER B 1 64 ? 3.352 -6.41 -18.75 1 98.19 64 SER B CA 1
ATOM 2130 C C . SER B 1 64 ? 4.723 -7.074 -18.781 1 98.19 64 SER B C 1
ATOM 2132 O O . SER B 1 64 ? 5.676 -6.566 -18.188 1 98.19 64 SER B O 1
ATOM 2134 N N . TRP B 1 65 ? 4.781 -8.211 -19.406 1 98.44 65 TRP B N 1
ATOM 2135 C CA . TRP B 1 65 ? 6.039 -8.93 -19.578 1 98.44 65 TRP B CA 1
ATOM 2136 C C . TRP B 1 65 ? 7.066 -8.078 -20.312 1 98.44 65 TRP B C 1
ATOM 2138 O O . TRP B 1 65 ? 8.195 -7.914 -19.844 1 98.44 65 TRP B O 1
ATOM 2148 N N . ASP B 1 66 ? 6.688 -7.477 -21.359 1 97.88 66 ASP B N 1
ATOM 2149 C CA . ASP B 1 66 ? 7.582 -6.688 -22.203 1 97.88 66 ASP B CA 1
ATOM 2150 C C . ASP B 1 66 ? 8.047 -5.422 -21.484 1 97.88 66 ASP B C 1
ATOM 2152 O O . ASP B 1 66 ? 9.18 -4.973 -21.672 1 97.88 66 ASP B O 1
ATOM 2156 N N . GLU B 1 67 ? 7.207 -4.934 -20.703 1 97.81 67 GLU B N 1
ATOM 2157 C CA . GLU B 1 67 ? 7.516 -3.703 -19.984 1 97.81 67 GLU B CA 1
ATOM 2158 C C . GLU B 1 67 ? 8.289 -3.994 -18.703 1 97.81 67 GLU B C 1
ATOM 2160 O O . GLU B 1 67 ? 8.773 -3.074 -18.031 1 97.81 67 GLU B O 1
ATOM 2165 N N . GLY B 1 68 ? 8.328 -5.238 -18.344 1 97.56 68 GLY B N 1
ATOM 2166 C CA . GLY B 1 68 ? 9.055 -5.629 -17.156 1 97.56 68 GLY B CA 1
ATOM 2167 C C . GLY B 1 68 ? 8.266 -5.418 -15.875 1 97.56 68 GLY B C 1
ATOM 2168 O O . GLY B 1 68 ? 8.828 -5.406 -14.781 1 97.56 68 GLY B O 1
ATOM 2169 N N . ASP B 1 69 ? 6.945 -5.23 -15.977 1 96.81 69 ASP B N 1
ATOM 2170 C CA . ASP B 1 69 ? 6.113 -4.875 -14.828 1 96.81 69 ASP B CA 1
ATOM 2171 C C . ASP B 1 69 ? 5.367 -6.098 -14.289 1 96.81 69 ASP B C 1
ATOM 2173 O O . ASP B 1 69 ? 4.66 -6.004 -13.289 1 96.81 69 ASP B O 1
ATOM 2177 N N . GLY B 1 70 ? 5.523 -7.188 -14.969 1 98.31 70 GLY B N 1
ATOM 2178 C CA . GLY B 1 70 ? 4.82 -8.375 -14.516 1 98.31 70 GLY B CA 1
ATOM 2179 C C . GLY B 1 70 ? 5.102 -9.602 -15.367 1 98.31 70 GLY B C 1
ATOM 2180 O O . GLY B 1 70 ? 5.219 -9.492 -16.594 1 98.31 70 GLY B O 1
ATOM 2181 N N . ALA B 1 71 ? 5.234 -10.711 -14.75 1 98.62 71 ALA B N 1
ATOM 2182 C CA . ALA B 1 71 ? 5.367 -12.008 -15.398 1 98.62 71 ALA B CA 1
ATOM 2183 C C . ALA B 1 71 ? 4.254 -12.961 -14.953 1 98.62 71 ALA B C 1
ATOM 2185 O O . ALA B 1 71 ? 4.168 -13.32 -13.781 1 98.62 71 ALA B O 1
ATOM 2186 N N . LYS B 1 72 ? 3.453 -13.32 -15.891 1 98.62 72 LYS B N 1
ATOM 2187 C CA . LYS B 1 72 ? 2.373 -14.258 -15.609 1 98.62 72 LYS B CA 1
ATOM 2188 C C . LYS B 1 72 ? 2.656 -15.625 -16.234 1 98.62 72 LYS B C 1
ATOM 2190 O O . LYS B 1 72 ? 3.148 -15.703 -17.359 1 98.62 72 LYS B O 1
ATOM 2195 N N . TYR B 1 73 ? 2.367 -16.672 -15.484 1 98.69 73 TYR B N 1
ATOM 2196 C CA . TYR B 1 73 ? 2.627 -18.047 -15.914 1 98.69 73 TYR B CA 1
ATOM 2197 C C . TYR B 1 73 ? 1.384 -18.906 -15.758 1 98.69 73 TYR B C 1
ATOM 2199 O O . TYR B 1 73 ? 0.604 -18.719 -14.82 1 98.69 73 TYR B O 1
ATOM 2207 N N . VAL B 1 74 ? 1.236 -19.828 -16.656 1 98 74 VAL B N 1
ATOM 2208 C CA . VAL B 1 74 ? 0.344 -20.953 -16.391 1 98 74 VAL B CA 1
ATOM 2209 C C . VAL B 1 74 ? 1.071 -22 -15.555 1 98 74 VAL B C 1
ATOM 2211 O O . VAL B 1 74 ? 2.266 -22.25 -15.75 1 98 74 VAL B O 1
ATOM 2214 N N . ILE B 1 75 ? 0.329 -22.578 -14.633 1 98 75 ILE B N 1
ATOM 2215 C CA . ILE B 1 75 ? 0.832 -23.672 -13.82 1 98 75 ILE B CA 1
ATOM 2216 C C . ILE B 1 75 ? 0.304 -25 -14.352 1 98 75 ILE B C 1
ATOM 2218 O O . ILE B 1 75 ? -0.909 -25.203 -14.438 1 98 75 ILE B O 1
ATOM 2222 N N . ARG B 1 76 ? 1.245 -25.938 -14.664 1 97.5 76 ARG B N 1
ATOM 2223 C CA . ARG B 1 76 ? 0.859 -27.266 -15.109 1 97.5 76 ARG B CA 1
ATOM 2224 C C . ARG B 1 76 ? 1.597 -28.344 -14.32 1 97.5 76 ARG B C 1
ATOM 2226 O O . ARG B 1 76 ? 2.824 -28.312 -14.203 1 97.5 76 ARG B O 1
ATOM 2233 N N . PRO B 1 77 ? 0.815 -29.266 -13.75 1 98 77 PRO B N 1
ATOM 2234 C CA . PRO B 1 77 ? 1.508 -30.422 -13.164 1 98 77 PRO B CA 1
ATOM 2235 C C . PRO B 1 77 ? 2.314 -31.219 -14.188 1 98 77 PRO B C 1
ATOM 2237 O O . PRO B 1 77 ? 1.885 -31.359 -15.336 1 98 77 PRO B O 1
ATOM 2240 N N . THR B 1 78 ? 3.527 -31.625 -13.742 1 96.56 78 THR B N 1
ATOM 2241 C CA . THR B 1 78 ? 4.395 -32.375 -14.633 1 96.56 78 THR B CA 1
ATOM 2242 C C . THR B 1 78 ? 3.877 -33.812 -14.789 1 96.56 78 THR B C 1
ATOM 2244 O O . THR B 1 78 ? 2.867 -34.188 -14.188 1 96.56 78 THR B O 1
ATOM 2247 N N . ASP B 1 79 ? 4.812 -34.562 -15.586 1 91.5 79 ASP B N 1
ATOM 2248 C CA . ASP B 1 79 ? 4.449 -35.938 -15.828 1 91.5 79 ASP B CA 1
ATOM 2249 C C . ASP B 1 79 ? 4.484 -36.75 -14.539 1 91.5 79 ASP B C 1
ATOM 2251 O O . ASP B 1 79 ? 5.383 -36.594 -13.719 1 91.5 79 ASP B O 1
ATOM 2255 N N . GLY B 1 80 ? 3.537 -37.469 -14.062 1 90.81 80 GLY B N 1
ATOM 2256 C CA . GLY B 1 80 ? 3.459 -38.281 -12.859 1 90.81 80 GLY B CA 1
ATOM 2257 C C . GLY B 1 80 ? 2.439 -37.75 -11.859 1 90.81 80 GLY B C 1
ATOM 2258 O O . GLY B 1 80 ? 2.072 -38.469 -10.922 1 90.81 80 GLY B O 1
ATOM 2259 N N . GLU B 1 81 ? 2.203 -36.531 -12.062 1 92.56 81 GLU B N 1
ATOM 2260 C CA . GLU B 1 81 ? 1.185 -35.906 -11.211 1 92.56 81 GLU B CA 1
ATOM 2261 C C . GLU B 1 81 ? -0.217 -36.156 -11.758 1 92.56 81 GLU B C 1
ATOM 2263 O O . GLU B 1 81 ? -0.408 -36.219 -12.977 1 92.56 81 GLU B O 1
ATOM 2268 N N . ASP B 1 82 ? -1.165 -36.312 -10.867 1 91.56 82 ASP B N 1
ATOM 2269 C CA . ASP B 1 82 ? -2.559 -36.312 -11.297 1 91.56 82 ASP B CA 1
ATOM 2270 C C . ASP B 1 82 ? -2.93 -34.969 -11.938 1 91.56 82 ASP B C 1
ATOM 2272 O O . ASP B 1 82 ? -2.715 -33.906 -11.344 1 91.56 82 ASP B O 1
ATOM 2276 N N . GLY B 1 83 ? -3.422 -35.062 -13.148 1 91.62 83 GLY B N 1
ATOM 2277 C CA . GLY B 1 83 ? -3.76 -33.844 -13.883 1 91.62 83 GLY B CA 1
ATOM 2278 C C . GLY B 1 83 ? -2.607 -33.312 -14.703 1 91.62 83 GLY B C 1
ATOM 2279 O O . GLY B 1 83 ? -2.576 -32.125 -15.031 1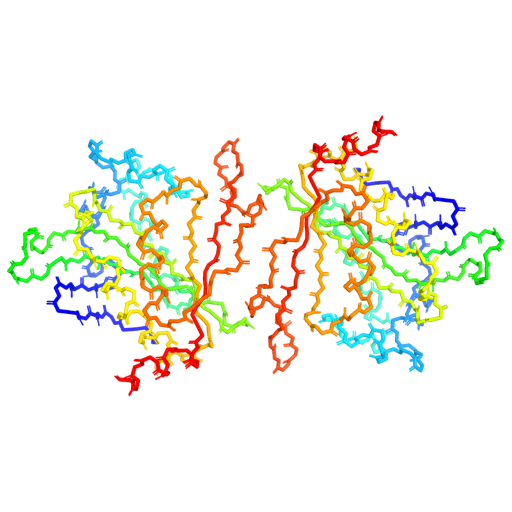 91.62 83 GLY B O 1
ATOM 2280 N N . ALA B 1 84 ? -1.762 -34.125 -15.07 1 93.75 84 ALA B N 1
ATOM 2281 C CA . ALA B 1 84 ? -0.57 -33.75 -15.828 1 93.75 84 ALA B CA 1
ATOM 2282 C C . ALA B 1 84 ? -0.944 -33 -17.109 1 93.75 84 ALA B C 1
ATOM 2284 O O . ALA B 1 84 ? -1.854 -33.438 -17.828 1 93.75 84 ALA B O 1
ATOM 2285 N N . GLY B 1 85 ? -0.26 -31.859 -17.25 1 92.44 85 GLY B N 1
ATOM 2286 C CA . GLY B 1 85 ? -0.351 -31.125 -18.516 1 92.44 85 GLY B CA 1
ATOM 2287 C C . GLY B 1 85 ? -1.514 -30.156 -18.547 1 92.44 85 GLY B C 1
ATOM 2288 O O . GLY B 1 85 ? -1.546 -29.25 -19.391 1 92.44 85 GLY B O 1
ATOM 2289 N N . VAL B 1 86 ? -2.514 -30.359 -17.719 1 93.44 86 VAL B N 1
ATOM 2290 C CA . VAL B 1 86 ? -3.668 -29.469 -17.703 1 93.44 86 VAL B CA 1
ATOM 2291 C C . VAL B 1 86 ? -3.303 -28.156 -17.016 1 93.44 86 VAL B C 1
ATOM 2293 O O . VAL B 1 86 ? -2.363 -28.125 -16.219 1 93.44 86 VAL B O 1
ATOM 2296 N N . ILE B 1 87 ? -4.027 -27.125 -17.375 1 95.12 87 ILE B N 1
ATOM 2297 C CA . ILE B 1 87 ? -3.84 -25.875 -16.656 1 95.12 87 ILE B CA 1
ATOM 2298 C C . ILE B 1 87 ? -4.434 -25.984 -15.25 1 95.12 87 ILE B C 1
ATOM 2300 O O . ILE B 1 87 ? -5.656 -25.984 -15.086 1 95.12 87 ILE B O 1
ATOM 2304 N N . ALA B 1 88 ? -3.572 -26.078 -14.273 1 95.19 88 ALA B N 1
ATOM 2305 C CA . ALA B 1 88 ? -3.99 -26.219 -12.883 1 95.19 88 ALA B CA 1
ATOM 2306 C C . ALA B 1 88 ? -4.262 -24.859 -12.25 1 95.19 88 ALA B C 1
ATOM 2308 O O . ALA B 1 88 ? -4.918 -24.766 -11.211 1 95.19 88 ALA B O 1
ATOM 2309 N N . GLY B 1 89 ? -3.707 -23.812 -12.781 1 95.12 89 GLY B N 1
ATOM 2310 C CA . GLY B 1 89 ? -3.814 -22.453 -12.266 1 95.12 89 GLY B CA 1
ATOM 2311 C C . GLY B 1 89 ? -2.893 -21.469 -12.969 1 95.12 89 GLY B C 1
ATOM 2312 O O . GLY B 1 89 ? -2.316 -21.797 -14.016 1 95.12 89 GLY B O 1
ATOM 2313 N N . THR B 1 90 ? -2.889 -20.281 -12.5 1 96.19 90 THR B N 1
ATOM 2314 C CA . THR B 1 90 ? -1.946 -19.266 -12.953 1 96.19 90 THR B CA 1
ATOM 2315 C C . THR B 1 90 ? -1.254 -18.594 -11.773 1 96.19 90 THR B C 1
ATOM 2317 O O . THR B 1 90 ? -1.76 -18.625 -10.648 1 96.19 90 THR B O 1
ATOM 2320 N N . THR B 1 91 ? -0.097 -18.109 -12.031 1 97.81 91 THR B N 1
ATOM 2321 C CA . THR B 1 91 ? 0.685 -17.375 -11.031 1 97.81 91 THR B CA 1
ATOM 2322 C C . THR B 1 91 ? 1.388 -16.172 -11.664 1 97.81 91 THR B C 1
ATOM 2324 O O . THR B 1 91 ? 1.411 -16.047 -12.891 1 97.81 91 THR B O 1
ATOM 2327 N N . GLY B 1 92 ? 1.85 -15.336 -10.797 1 97.56 92 GLY B N 1
ATOM 2328 C CA . GLY B 1 92 ? 2.521 -14.156 -11.32 1 97.56 92 GLY B CA 1
ATOM 2329 C C . GLY B 1 92 ? 3.52 -13.555 -10.352 1 97.56 92 GLY B C 1
ATOM 2330 O O . GLY B 1 92 ? 3.473 -13.836 -9.148 1 97.56 92 GLY B O 1
ATOM 2331 N N . LEU B 1 93 ? 4.469 -12.906 -10.875 1 98.5 93 LEU B N 1
ATOM 2332 C CA . LEU B 1 93 ? 5.473 -12.07 -10.219 1 98.5 93 LEU B CA 1
ATOM 2333 C C . LEU B 1 93 ? 5.406 -10.641 -10.734 1 98.5 93 LEU B C 1
ATOM 2335 O O . LEU B 1 93 ? 5.586 -10.391 -11.922 1 98.5 93 LEU B O 1
ATOM 2339 N N . TYR B 1 94 ? 5.176 -9.672 -9.844 1 98.5 94 TYR B N 1
ATOM 2340 C CA . TYR B 1 94 ? 4.922 -8.297 -10.242 1 98.5 94 TYR B CA 1
ATOM 2341 C C . TYR B 1 94 ? 5.875 -7.34 -9.539 1 98.5 94 TYR B C 1
ATOM 2343 O O . TYR B 1 94 ? 5.594 -6.879 -8.43 1 98.5 94 TYR B O 1
ATOM 2351 N N . PRO B 1 95 ? 6.922 -6.98 -10.203 1 98.56 95 PRO B N 1
ATOM 2352 C CA . PRO B 1 95 ? 7.926 -6.105 -9.594 1 98.56 95 PRO B CA 1
ATOM 2353 C C . PRO B 1 95 ? 7.445 -4.66 -9.461 1 98.56 95 PRO B C 1
ATOM 2355 O O . PRO B 1 95 ? 6.754 -4.152 -10.344 1 98.56 95 PRO B O 1
ATOM 2358 N N . HIS B 1 96 ? 7.637 -4.098 -8.344 1 98.19 96 HIS B N 1
ATOM 2359 C CA . HIS B 1 96 ? 7.707 -2.658 -8.125 1 98.19 96 HIS B CA 1
ATOM 2360 C C . HIS B 1 96 ? 9.156 -2.193 -7.984 1 98.19 96 HIS B C 1
ATOM 2362 O O . HIS B 1 96 ? 9.688 -2.143 -6.871 1 98.19 96 HIS B O 1
ATOM 2368 N N . TRP B 1 97 ? 9.68 -1.807 -9.086 1 97.5 97 TRP B N 1
ATOM 2369 C CA . TRP B 1 97 ? 11.125 -1.625 -9.18 1 97.5 97 TRP B CA 1
ATOM 2370 C C . TRP B 1 97 ? 11.586 -0.507 -8.25 1 97.5 97 TRP B C 1
ATOM 2372 O O . TRP B 1 97 ? 12.625 -0.63 -7.594 1 97.5 97 TRP B O 1
ATOM 2382 N N . ASP B 1 98 ? 10.852 0.534 -8.172 1 96.19 98 ASP B N 1
ATOM 2383 C CA . ASP B 1 98 ? 11.242 1.659 -7.328 1 96.19 98 ASP B CA 1
ATOM 2384 C C . ASP B 1 98 ? 11.188 1.283 -5.852 1 96.19 98 ASP B C 1
ATOM 2386 O O . ASP B 1 98 ? 11.852 1.911 -5.02 1 96.19 98 ASP B O 1
ATOM 2390 N N . LYS B 1 99 ? 10.461 0.331 -5.484 1 98 99 LYS B N 1
ATOM 2391 C CA . LYS B 1 99 ? 10.359 -0.148 -4.109 1 98 99 LYS B CA 1
ATOM 2392 C C . LYS B 1 99 ? 11.266 -1.354 -3.879 1 98 99 LYS B C 1
ATOM 2394 O O . LYS B 1 99 ? 11.344 -1.875 -2.764 1 98 99 LYS B O 1
ATOM 2399 N N . ARG B 1 100 ? 11.781 -1.866 -4.934 1 98.25 100 ARG B N 1
ATOM 2400 C CA . ARG B 1 100 ? 12.711 -2.992 -4.902 1 98.25 100 ARG B CA 1
ATOM 2401 C C . ARG B 1 100 ? 12.031 -4.246 -4.359 1 98.25 100 ARG B C 1
ATOM 2403 O O . ARG B 1 100 ? 12.633 -4.996 -3.584 1 98.25 100 ARG B O 1
ATOM 2410 N N . LEU B 1 101 ? 10.797 -4.383 -4.688 1 98.75 101 LEU B N 1
ATOM 2411 C CA . LEU B 1 101 ? 10.062 -5.562 -4.25 1 98.75 101 LEU B CA 1
ATOM 2412 C C . LEU B 1 101 ? 9.195 -6.117 -5.379 1 98.75 101 LEU B C 1
ATOM 2414 O O . LEU B 1 101 ? 9.062 -5.488 -6.43 1 98.75 101 LEU B O 1
ATOM 2418 N N . ALA B 1 102 ? 8.641 -7.332 -5.164 1 98.75 102 ALA B N 1
ATOM 2419 C CA . ALA B 1 102 ? 7.664 -7.895 -6.09 1 98.75 102 ALA B CA 1
ATOM 2420 C C . ALA B 1 102 ? 6.52 -8.562 -5.34 1 98.75 102 ALA B C 1
ATOM 2422 O O . ALA B 1 102 ? 6.73 -9.18 -4.289 1 98.75 102 ALA B O 1
ATOM 2423 N N . ASN B 1 103 ? 5.371 -8.43 -5.887 1 98.56 103 ASN B N 1
ATOM 2424 C CA . ASN B 1 103 ? 4.195 -9.125 -5.379 1 98.56 103 ASN B CA 1
ATOM 2425 C C . ASN B 1 103 ? 4.016 -10.484 -6.055 1 98.56 103 ASN B C 1
ATOM 2427 O O . ASN B 1 103 ? 4.234 -10.617 -7.262 1 98.56 103 ASN B O 1
ATOM 2431 N N . LEU B 1 104 ? 3.557 -11.438 -5.242 1 98 104 LEU B N 1
ATOM 2432 C CA . LEU B 1 104 ? 3.201 -12.75 -5.773 1 98 104 LEU B CA 1
ATOM 2433 C C . LEU B 1 104 ? 1.69 -12.875 -5.945 1 98 104 LEU B C 1
ATOM 2435 O O . LEU B 1 104 ? 0.925 -12.406 -5.098 1 98 104 LEU B O 1
ATOM 2439 N N . GLY B 1 105 ? 1.336 -13.516 -7.004 1 95.62 105 GLY B N 1
ATOM 2440 C CA . GLY B 1 105 ? -0.049 -13.891 -7.23 1 95.62 105 GLY B CA 1
ATOM 2441 C C . GLY B 1 105 ? -0.211 -15.344 -7.641 1 95.62 105 GLY B C 1
ATOM 2442 O O . GLY B 1 105 ? 0.651 -15.898 -8.328 1 95.62 105 GLY B O 1
ATOM 2443 N N . ILE B 1 106 ? -1.37 -15.922 -7.227 1 95.69 106 ILE B N 1
ATOM 2444 C CA . ILE B 1 106 ? -1.642 -17.281 -7.652 1 95.69 106 ILE B CA 1
ATOM 2445 C C . ILE B 1 106 ? -3.145 -17.562 -7.605 1 95.69 106 ILE B C 1
ATOM 2447 O O . ILE B 1 106 ? -3.852 -17.016 -6.754 1 95.69 106 ILE B O 1
ATOM 2451 N N . ILE B 1 107 ? -3.586 -18.281 -8.492 1 93.12 107 ILE B N 1
ATOM 2452 C CA . ILE B 1 107 ? -4.902 -18.922 -8.445 1 93.12 107 ILE B CA 1
ATOM 2453 C C . ILE B 1 107 ? -4.801 -20.359 -8.906 1 93.12 107 ILE B C 1
ATOM 2455 O O . ILE B 1 107 ? -4.168 -20.656 -9.922 1 93.12 107 ILE B O 1
ATOM 2459 N N . LEU B 1 108 ? -5.273 -21.25 -8.109 1 93.44 108 LEU B N 1
ATOM 2460 C CA . LEU B 1 108 ? -5.293 -22.688 -8.414 1 93.44 108 LEU B CA 1
ATOM 2461 C C . LEU B 1 108 ? -6.723 -23.203 -8.492 1 93.44 108 LEU B C 1
ATOM 2463 O O . LEU B 1 108 ? -7.582 -22.781 -7.715 1 93.44 108 LEU B O 1
ATOM 2467 N N . GLY B 1 109 ? -6.895 -24.125 -9.398 1 90.75 109 GLY B N 1
ATOM 2468 C CA . GLY B 1 109 ? -8.156 -24.859 -9.383 1 90.75 109 GLY B CA 1
ATOM 2469 C C . GLY B 1 109 ? -8.359 -25.672 -8.117 1 90.75 109 GLY B C 1
ATOM 2470 O O . GLY B 1 109 ? -7.398 -26.188 -7.539 1 90.75 109 GLY B O 1
ATOM 2471 N N . THR B 1 110 ? -9.617 -25.797 -7.766 1 89.06 110 THR B N 1
ATOM 2472 C CA . THR B 1 110 ? -9.961 -26.422 -6.5 1 89.06 110 THR B CA 1
ATOM 2473 C C . THR B 1 110 ? -9.453 -27.859 -6.465 1 89.06 110 THR B C 1
ATOM 2475 O O . THR B 1 110 ? -9.078 -28.375 -5.402 1 89.06 110 THR B O 1
ATOM 2478 N N . ARG B 1 111 ? -9.438 -28.484 -7.574 1 88.62 111 ARG B N 1
ATOM 2479 C CA . ARG B 1 111 ? -8.992 -29.875 -7.637 1 88.62 111 ARG B CA 1
ATOM 2480 C C . ARG B 1 111 ? -7.512 -29.984 -7.301 1 88.62 111 ARG B C 1
ATOM 2482 O O . ARG B 1 111 ? -7.016 -31.094 -7.027 1 88.62 111 ARG B O 1
ATOM 2489 N N . PHE B 1 112 ? -6.809 -28.938 -7.32 1 92.88 112 PHE B N 1
ATOM 2490 C CA . PHE B 1 112 ? -5.363 -28.969 -7.117 1 92.88 112 PHE B CA 1
ATOM 2491 C C . PHE B 1 112 ? -4.992 -28.391 -5.766 1 92.88 112 PHE B C 1
ATOM 2493 O O . PHE B 1 112 ? -3.809 -28.203 -5.469 1 92.88 112 PHE B O 1
ATOM 2500 N N . TRP B 1 113 ? -5.969 -28.078 -4.984 1 91 113 TRP B N 1
ATOM 2501 C CA . TRP B 1 113 ? -5.719 -27.562 -3.637 1 91 113 TRP B CA 1
ATOM 2502 C C . TRP B 1 113 ? -5.176 -28.672 -2.732 1 91 113 TRP B C 1
ATOM 2504 O O . TRP B 1 113 ? -5.461 -29.859 -2.943 1 91 113 TRP B O 1
ATOM 2514 N N . GLY B 1 114 ? -4.359 -28.219 -1.789 1 91.88 114 GLY B N 1
ATOM 2515 C CA . GLY B 1 114 ? -3.902 -29.156 -0.767 1 91.88 114 GLY B CA 1
ATOM 2516 C C . GLY B 1 114 ? -2.764 -30.031 -1.232 1 91.88 114 GLY B C 1
ATOM 2517 O O . GLY B 1 114 ? -2.402 -31 -0.554 1 91.88 114 GLY B O 1
ATOM 2518 N N . ARG B 1 115 ? -2.205 -29.703 -2.336 1 94.38 115 ARG B N 1
ATOM 2519 C CA . ARG B 1 115 ? -1.156 -30.547 -2.9 1 94.38 115 ARG B CA 1
ATOM 2520 C C . ARG B 1 115 ? 0.219 -29.922 -2.695 1 94.38 115 ARG B C 1
ATOM 2522 O O . ARG B 1 115 ? 1.229 -30.469 -3.15 1 94.38 115 ARG B O 1
ATOM 2529 N N . GLY B 1 116 ? 0.28 -28.766 -2.084 1 96 116 GLY B N 1
ATOM 2530 C CA . GLY B 1 116 ? 1.55 -28.094 -1.824 1 96 116 GLY B CA 1
ATOM 2531 C C . GLY B 1 116 ? 2.062 -27.297 -3.01 1 96 116 GLY B C 1
ATOM 2532 O O . GLY B 1 116 ? 3.195 -26.812 -2.994 1 96 116 GLY B O 1
ATOM 2533 N N . TYR B 1 117 ? 1.223 -27.125 -4.066 1 97.19 117 TYR B N 1
ATOM 2534 C CA . TYR B 1 117 ? 1.642 -26.438 -5.281 1 97.19 117 TYR B CA 1
ATOM 2535 C C . TYR B 1 117 ? 1.938 -24.969 -5.008 1 97.19 117 TYR B C 1
ATOM 2537 O O . TYR B 1 117 ? 2.844 -24.391 -5.609 1 97.19 117 TYR B O 1
ATOM 2545 N N . ALA B 1 118 ? 1.188 -24.391 -4.098 1 96.81 118 ALA B N 1
ATOM 2546 C CA . ALA B 1 118 ? 1.394 -22.984 -3.77 1 96.81 118 ALA B CA 1
ATOM 2547 C C . ALA B 1 118 ? 2.807 -22.734 -3.244 1 96.81 118 ALA B C 1
ATOM 2549 O O . ALA B 1 118 ? 3.486 -21.812 -3.676 1 96.81 118 ALA B O 1
ATOM 2550 N N . GLY B 1 119 ? 3.242 -23.547 -2.344 1 97.62 119 GLY B N 1
ATOM 2551 C CA . GLY B 1 119 ? 4.578 -23.422 -1.781 1 97.62 119 GLY B CA 1
ATOM 2552 C C . GLY B 1 119 ? 5.676 -23.734 -2.781 1 97.62 119 GLY B C 1
ATOM 2553 O O . GLY B 1 119 ? 6.676 -23.016 -2.859 1 97.62 119 GLY B O 1
ATOM 2554 N N . GLU B 1 120 ? 5.48 -24.859 -3.486 1 98 120 GLU B N 1
ATOM 2555 C CA . GLU B 1 120 ? 6.461 -25.25 -4.488 1 98 120 GLU B CA 1
ATOM 2556 C C . GLU B 1 120 ? 6.656 -24.156 -5.535 1 98 120 GLU B C 1
ATOM 2558 O O . GLU B 1 120 ? 7.793 -23.812 -5.875 1 98 120 GLU B O 1
ATOM 2563 N N . ARG B 1 121 ? 5.582 -23.641 -6.02 1 98.06 121 ARG B N 1
ATOM 2564 C CA . ARG B 1 121 ? 5.605 -22.531 -6.961 1 98.06 121 ARG B CA 1
ATOM 2565 C C . ARG B 1 121 ? 6.285 -21.312 -6.344 1 98.06 121 ARG B C 1
ATOM 2567 O O . ARG B 1 121 ? 7.086 -20.641 -7 1 98.06 121 ARG B O 1
ATOM 2574 N N . ALA B 1 122 ? 5.973 -20.969 -5.133 1 98.25 122 ALA B N 1
ATOM 2575 C CA . ALA B 1 122 ? 6.566 -19.812 -4.457 1 98.25 122 ALA B CA 1
ATOM 2576 C C . ALA B 1 122 ? 8.086 -19.953 -4.383 1 98.25 122 ALA B C 1
ATOM 2578 O O . ALA B 1 122 ? 8.812 -19 -4.66 1 98.25 122 ALA B O 1
ATOM 2579 N N . ASP B 1 123 ? 8.562 -21.141 -4.059 1 97.94 123 ASP B N 1
ATOM 2580 C CA . ASP B 1 123 ? 10 -21.391 -3.986 1 97.94 123 ASP B CA 1
ATOM 2581 C C . ASP B 1 123 ? 10.68 -21.047 -5.309 1 97.94 123 ASP B C 1
ATOM 2583 O O . ASP B 1 123 ? 11.719 -20.375 -5.328 1 97.94 123 ASP B O 1
ATOM 2587 N N . ALA B 1 124 ? 10.086 -21.484 -6.316 1 98.31 124 ALA B N 1
ATOM 2588 C CA . ALA B 1 124 ? 10.664 -21.281 -7.641 1 98.31 124 ALA B CA 1
ATOM 2589 C C . ALA B 1 124 ? 10.656 -19.797 -8.008 1 98.31 124 ALA B C 1
ATOM 2591 O O . ALA B 1 124 ? 11.617 -19.281 -8.586 1 98.31 124 ALA B O 1
ATOM 2592 N N . ILE B 1 125 ? 9.625 -19.094 -7.715 1 98.25 125 ILE B N 1
ATOM 2593 C CA . ILE B 1 125 ? 9.484 -17.703 -8.094 1 98.25 125 ILE B CA 1
ATOM 2594 C C . ILE B 1 125 ? 10.383 -16.828 -7.211 1 98.25 125 ILE B C 1
ATOM 2596 O O . ILE B 1 125 ? 10.945 -15.836 -7.676 1 98.25 125 ILE B O 1
ATOM 2600 N N . LEU B 1 126 ? 10.523 -17.219 -5.953 1 98.5 126 LEU B N 1
ATOM 2601 C CA . LEU B 1 126 ? 11.461 -16.516 -5.082 1 98.5 126 LEU B CA 1
ATOM 2602 C C . LEU B 1 126 ? 12.867 -16.531 -5.664 1 98.5 126 LEU B C 1
ATOM 2604 O O . LEU B 1 126 ? 13.578 -15.531 -5.613 1 98.5 126 LEU B O 1
ATOM 2608 N N . ALA B 1 127 ? 13.234 -17.688 -6.18 1 98.31 127 ALA B N 1
ATOM 2609 C CA . ALA B 1 127 ? 14.547 -17.812 -6.809 1 98.31 127 ALA B CA 1
ATOM 2610 C C . ALA B 1 127 ? 14.695 -16.812 -7.953 1 98.31 127 ALA B C 1
ATOM 2612 O O . ALA B 1 127 ? 15.742 -16.172 -8.102 1 98.31 127 ALA B O 1
ATOM 2613 N N . VAL B 1 128 ? 13.664 -16.672 -8.75 1 98.56 128 VAL B N 1
ATOM 2614 C CA . VAL B 1 128 ? 13.688 -15.711 -9.852 1 98.56 128 VAL B CA 1
ATOM 2615 C C . VAL B 1 128 ? 13.805 -14.297 -9.305 1 98.56 128 VAL B C 1
ATOM 2617 O O . VAL B 1 128 ? 14.648 -13.516 -9.75 1 98.56 128 VAL B O 1
ATOM 2620 N N . ALA B 1 129 ? 13.008 -13.938 -8.305 1 98.69 129 ALA B N 1
ATOM 2621 C CA . ALA B 1 129 ? 12.938 -12.586 -7.75 1 98.69 129 ALA B CA 1
ATOM 2622 C C . ALA B 1 129 ? 14.289 -12.164 -7.164 1 98.69 129 ALA B C 1
ATOM 2624 O O . ALA B 1 129 ? 14.742 -11.047 -7.387 1 98.69 129 ALA B O 1
ATOM 2625 N N . PHE B 1 130 ? 14.922 -13.07 -6.461 1 98.56 130 PHE B N 1
ATOM 2626 C CA . PHE B 1 130 ? 16.109 -12.695 -5.691 1 98.56 130 PHE B CA 1
ATOM 2627 C C . PHE B 1 130 ? 17.375 -12.961 -6.488 1 98.56 130 PHE B C 1
ATOM 2629 O O . PHE B 1 130 ? 18.281 -12.125 -6.508 1 98.56 130 PHE B O 1
ATOM 2636 N N . ASP B 1 131 ? 17.453 -14.086 -7.16 1 97.75 131 ASP B N 1
ATOM 2637 C CA . ASP B 1 131 ? 18.703 -14.484 -7.816 1 97.75 131 ASP B CA 1
ATOM 2638 C C . ASP B 1 131 ? 18.812 -13.844 -9.203 1 97.75 131 ASP B C 1
ATOM 2640 O O . ASP B 1 131 ? 19.906 -13.516 -9.648 1 97.75 131 ASP B O 1
ATOM 2644 N N . GLN B 1 132 ? 17.766 -13.727 -9.828 1 97.44 132 GLN B N 1
ATOM 2645 C CA . GLN B 1 132 ? 17.812 -13.242 -11.211 1 97.44 132 GLN B CA 1
ATOM 2646 C C . GLN B 1 132 ? 17.484 -11.758 -11.281 1 97.44 132 GLN B C 1
ATOM 2648 O O . GLN B 1 132 ? 18.156 -11.008 -12 1 97.44 132 GLN B O 1
ATOM 2653 N N . LEU B 1 133 ? 16.484 -11.32 -10.555 1 98 133 LEU B N 1
ATOM 2654 C CA . LEU B 1 133 ? 16.031 -9.945 -10.672 1 98 133 LEU B CA 1
ATOM 2655 C C . LEU B 1 133 ? 16.688 -9.055 -9.625 1 98 133 LEU B C 1
ATOM 2657 O O . LEU B 1 133 ? 16.5 -7.836 -9.633 1 98 133 LEU B O 1
ATOM 2661 N N . ASP B 1 134 ? 17.312 -9.609 -8.672 1 97.44 134 ASP B N 1
ATOM 2662 C CA . ASP B 1 134 ? 18.078 -8.898 -7.645 1 97.44 134 ASP B CA 1
ATOM 2663 C C . ASP B 1 134 ? 17.172 -7.988 -6.82 1 97.44 134 ASP B C 1
ATOM 2665 O O . ASP B 1 134 ? 17.547 -6.863 -6.48 1 97.44 134 ASP B O 1
ATOM 2669 N N . LEU B 1 135 ? 15.969 -8.398 -6.617 1 98.31 135 LEU B N 1
ATOM 2670 C CA . LEU B 1 135 ? 15.047 -7.668 -5.758 1 98.31 135 LEU B CA 1
ATOM 2671 C C . LEU B 1 135 ? 15.383 -7.887 -4.289 1 98.31 135 LEU B C 1
ATOM 2673 O O . LEU B 1 135 ? 16.078 -8.844 -3.941 1 98.31 135 LEU B O 1
ATOM 2677 N N . GLU B 1 136 ? 14.875 -7 -3.404 1 98.69 136 GLU B N 1
ATOM 2678 C CA . GLU B 1 136 ? 15.188 -7.047 -1.979 1 98.69 136 GLU B CA 1
ATOM 2679 C C . GLU B 1 136 ? 14.086 -7.754 -1.195 1 98.69 136 GLU B C 1
ATOM 2681 O O . GLU B 1 136 ? 14.328 -8.273 -0.102 1 98.69 136 GLU B O 1
ATOM 2686 N N . LEU B 1 137 ? 12.906 -7.746 -1.767 1 98.88 137 LEU B N 1
ATOM 2687 C CA . LEU B 1 137 ? 11.758 -8.172 -0.977 1 98.88 137 LEU B CA 1
ATOM 2688 C C . LEU B 1 137 ? 10.688 -8.805 -1.866 1 98.88 137 LEU B C 1
ATOM 2690 O O . LEU B 1 137 ? 10.438 -8.328 -2.977 1 98.88 137 LEU B O 1
ATOM 2694 N N . VAL B 1 138 ? 10.078 -9.844 -1.433 1 98.88 138 VAL B N 1
ATOM 2695 C CA . VAL B 1 138 ? 8.898 -10.406 -2.082 1 98.88 138 VAL B CA 1
ATOM 2696 C C . VAL B 1 138 ? 7.703 -10.344 -1.132 1 98.88 138 VAL B C 1
ATOM 2698 O O . VAL B 1 138 ? 7.836 -10.625 0.061 1 98.88 138 VAL B O 1
ATOM 2701 N N . VAL B 1 139 ? 6.59 -9.961 -1.677 1 98.88 139 VAL B N 1
ATOM 2702 C CA . VAL B 1 139 ? 5.363 -9.773 -0.907 1 98.88 139 VAL B CA 1
ATOM 2703 C C . VAL B 1 139 ? 4.34 -10.836 -1.303 1 98.88 139 VAL B C 1
ATOM 2705 O O . VAL B 1 139 ? 4.145 -11.109 -2.49 1 98.88 139 VAL B O 1
ATOM 2708 N N . ALA B 1 140 ? 3.775 -11.5 -0.368 1 98.56 140 ALA B N 1
ATOM 2709 C CA . ALA B 1 140 ? 2.58 -12.328 -0.512 1 98.56 140 ALA B CA 1
ATOM 2710 C C . ALA B 1 140 ? 1.43 -11.773 0.327 1 98.56 140 ALA B C 1
ATOM 2712 O O . ALA B 1 140 ? 1.646 -11.258 1.426 1 98.56 140 ALA B O 1
ATOM 2713 N N . ALA B 1 141 ? 0.24 -11.898 -0.211 1 97.81 141 ALA B N 1
ATOM 2714 C CA . ALA B 1 141 ? -0.909 -11.352 0.505 1 97.81 141 ALA B CA 1
ATOM 2715 C C . ALA B 1 141 ? -2.172 -12.156 0.21 1 97.81 141 ALA B C 1
ATOM 2717 O O . ALA B 1 141 ? -2.242 -12.867 -0.793 1 97.81 141 ALA B O 1
ATOM 2718 N N . HIS B 1 142 ? -3.078 -12.117 1.098 1 96.62 142 HIS B N 1
ATOM 2719 C CA . HIS B 1 142 ? -4.387 -12.719 0.879 1 96.62 142 HIS B CA 1
ATOM 2720 C C . HIS B 1 142 ? -5.492 -11.883 1.512 1 96.62 142 HIS B C 1
ATOM 2722 O O . HIS B 1 142 ? -5.254 -11.164 2.488 1 96.62 142 HIS B O 1
ATOM 2728 N N . ILE B 1 143 ? -6.637 -11.961 0.977 1 95.88 143 ILE B N 1
ATOM 2729 C CA . ILE B 1 143 ? -7.809 -11.281 1.507 1 95.88 143 ILE B CA 1
ATOM 2730 C C . ILE B 1 143 ? -8.18 -11.875 2.863 1 95.88 143 ILE B C 1
ATOM 2732 O O . ILE B 1 143 ? -8.133 -13.086 3.051 1 95.88 143 ILE B O 1
ATOM 2736 N N . ASP B 1 144 ? -8.547 -11.016 3.746 1 96.88 144 ASP B N 1
ATOM 2737 C CA . ASP B 1 144 ? -9 -11.461 5.062 1 96.88 144 ASP B CA 1
ATOM 2738 C C . ASP B 1 144 ? -10.125 -12.484 4.938 1 96.88 144 ASP B C 1
ATOM 2740 O O . ASP B 1 144 ? -11.047 -12.305 4.145 1 96.88 144 ASP B O 1
ATOM 2744 N N . GLY B 1 145 ? -10.031 -13.578 5.719 1 95.06 145 GLY B N 1
ATOM 2745 C CA . GLY B 1 145 ? -11.039 -14.625 5.684 1 95.06 145 GLY B CA 1
ATOM 2746 C C . GLY B 1 145 ? -10.664 -15.789 4.789 1 95.06 145 GLY B C 1
ATOM 2747 O O . GLY B 1 145 ? -11.289 -16.844 4.844 1 95.06 145 GLY B O 1
ATOM 2748 N N . ASN B 1 146 ? -9.695 -15.602 3.873 1 93.62 146 ASN B N 1
ATOM 2749 C CA . ASN B 1 146 ? -9.242 -16.672 2.988 1 93.62 146 ASN B CA 1
ATOM 2750 C C . ASN B 1 146 ? -8.281 -17.625 3.699 1 93.62 146 ASN B C 1
ATOM 2752 O O . ASN B 1 146 ? -7.07 -17.562 3.471 1 93.62 146 ASN B O 1
ATOM 2756 N N . GLU B 1 147 ? -8.766 -18.516 4.375 1 93.62 147 GLU B N 1
ATOM 2757 C CA . GLU B 1 147 ? -7.992 -19.391 5.246 1 93.62 147 GLU B CA 1
ATOM 2758 C C . GLU B 1 147 ? -7.07 -20.312 4.438 1 93.62 147 GLU B C 1
ATOM 2760 O O . GLU B 1 147 ? -5.965 -20.625 4.871 1 93.62 147 GLU B O 1
ATOM 2765 N N . LYS B 1 148 ? -7.578 -20.766 3.336 1 91.31 148 LYS B N 1
ATOM 2766 C CA . LYS B 1 148 ? -6.754 -21.641 2.496 1 91.31 148 LYS B CA 1
ATOM 2767 C C . LYS B 1 148 ? -5.488 -20.906 2.045 1 91.31 148 LYS B C 1
ATOM 2769 O O . LYS B 1 148 ? -4.391 -21.469 2.127 1 91.31 148 LYS B O 1
ATOM 2774 N N . SER B 1 149 ? -5.672 -19.734 1.571 1 94.19 149 SER B N 1
ATOM 2775 C CA . SER B 1 149 ? -4.523 -18.938 1.162 1 94.19 149 SER B CA 1
ATOM 2776 C C . SER B 1 149 ? -3.619 -18.609 2.35 1 94.19 149 SER B C 1
ATOM 2778 O O . SER B 1 149 ? -2.393 -18.641 2.227 1 94.19 149 SER B O 1
ATOM 2780 N N . ARG B 1 150 ? -4.254 -18.281 3.443 1 96.88 150 ARG B N 1
ATOM 2781 C CA . ARG B 1 150 ? -3.475 -18 4.648 1 96.88 150 ARG B CA 1
ATOM 2782 C C . ARG B 1 150 ? -2.529 -19.156 4.957 1 96.88 150 ARG B C 1
ATOM 2784 O O . ARG B 1 150 ? -1.326 -18.953 5.129 1 96.88 150 ARG B O 1
ATOM 2791 N N . LYS B 1 151 ? -3.07 -20.328 5.023 1 96.56 151 LYS B N 1
ATOM 2792 C CA . LYS B 1 151 ? -2.277 -21.516 5.367 1 96.56 151 LYS B CA 1
ATOM 2793 C C . LYS B 1 151 ? -1.151 -21.734 4.363 1 96.56 151 LYS B C 1
ATOM 2795 O O . LYS B 1 151 ? -0.016 -22.016 4.746 1 96.56 151 LYS B O 1
ATOM 2800 N N . ALA B 1 152 ? -1.475 -21.625 3.1 1 96.5 152 ALA B N 1
ATOM 2801 C CA . ALA B 1 152 ? -0.474 -21.797 2.051 1 96.5 152 ALA B CA 1
ATOM 2802 C C . ALA B 1 152 ? 0.654 -20.781 2.191 1 96.5 152 ALA B C 1
ATOM 2804 O O . ALA B 1 152 ? 1.833 -21.141 2.158 1 96.5 152 ALA B O 1
ATOM 2805 N N . ILE B 1 153 ? 0.316 -19.516 2.359 1 97.94 153 ILE B N 1
ATOM 2806 C CA . ILE B 1 153 ? 1.285 -18.438 2.443 1 97.94 153 ILE B CA 1
ATOM 2807 C C . ILE B 1 153 ? 2.152 -18.609 3.688 1 97.94 153 ILE B C 1
ATOM 2809 O O . ILE B 1 153 ? 3.381 -18.516 3.613 1 97.94 153 ILE B O 1
ATOM 2813 N N . GLU B 1 154 ? 1.484 -18.812 4.766 1 98.06 154 GLU B N 1
ATOM 2814 C CA . GLU B 1 154 ? 2.232 -18.969 6.008 1 98.06 154 GLU B CA 1
ATOM 2815 C C . GLU B 1 154 ? 3.229 -20.125 5.914 1 98.06 154 GLU B C 1
ATOM 2817 O O . GLU B 1 154 ? 4.336 -20.031 6.445 1 98.06 154 GLU B O 1
ATOM 2822 N N . THR B 1 155 ? 2.855 -21.172 5.25 1 96.75 155 THR B N 1
ATOM 2823 C CA . THR B 1 155 ? 3.717 -22.328 5.121 1 96.75 155 THR B CA 1
ATOM 2824 C C . THR B 1 155 ? 5.027 -21.969 4.43 1 96.75 155 THR B C 1
ATOM 2826 O O . THR B 1 155 ? 6.109 -22.25 4.945 1 96.75 155 THR B O 1
ATOM 2829 N N . TYR B 1 156 ? 4.965 -21.297 3.289 1 96.19 156 TYR B N 1
ATOM 2830 C CA . TYR B 1 156 ? 6.223 -21.047 2.598 1 96.19 156 TYR B CA 1
ATOM 2831 C C . TYR B 1 156 ? 6.91 -19.812 3.164 1 96.19 156 TYR B C 1
ATOM 2833 O O . TYR B 1 156 ? 8.133 -19.688 3.086 1 96.19 156 TYR B O 1
ATOM 2841 N N . VAL B 1 157 ? 6.176 -18.875 3.719 1 98.5 157 VAL B N 1
ATOM 2842 C CA . VAL B 1 157 ? 6.797 -17.719 4.359 1 98.5 157 VAL B CA 1
ATOM 2843 C C . VAL B 1 157 ? 7.621 -18.172 5.562 1 98.5 157 VAL B C 1
ATOM 2845 O O . VAL B 1 157 ? 8.75 -17.703 5.762 1 98.5 157 VAL B O 1
ATOM 2848 N N . ASP B 1 158 ? 7.082 -19.094 6.324 1 97.31 158 ASP B N 1
ATOM 2849 C CA . ASP B 1 158 ? 7.773 -19.625 7.496 1 97.31 158 ASP B CA 1
ATOM 2850 C C . ASP B 1 158 ? 9.031 -20.391 7.094 1 97.31 158 ASP B C 1
ATOM 2852 O O . ASP B 1 158 ? 10.039 -20.359 7.809 1 97.31 158 ASP B O 1
ATOM 2856 N N . ARG B 1 159 ? 8.969 -21.062 5.988 1 96.69 159 ARG B N 1
ATOM 2857 C CA . ARG B 1 159 ? 10.117 -21.828 5.5 1 96.69 159 ARG B CA 1
ATOM 2858 C C . ARG B 1 159 ? 11.336 -20.922 5.324 1 96.69 159 ARG B C 1
ATOM 2860 O O . ARG B 1 159 ? 12.469 -21.375 5.496 1 96.69 159 ARG B O 1
ATOM 2867 N N . TYR B 1 160 ? 11.102 -19.688 5.039 1 98.06 160 TYR B N 1
ATOM 2868 C CA . TYR B 1 160 ? 12.195 -18.75 4.766 1 98.06 160 TYR B CA 1
ATOM 2869 C C . TYR B 1 160 ? 12.391 -17.781 5.926 1 98.06 160 TYR B C 1
ATOM 2871 O O . TYR B 1 160 ? 13.078 -16.781 5.789 1 98.06 160 TYR B O 1
ATOM 2879 N N . ASP B 1 161 ? 11.688 -18.047 7.004 1 97.69 161 ASP B N 1
ATOM 2880 C CA . ASP B 1 161 ? 11.727 -17.156 8.164 1 97.69 161 ASP B CA 1
ATOM 2881 C C . ASP B 1 161 ? 11.258 -15.75 7.801 1 97.69 161 ASP B C 1
ATOM 2883 O O . ASP B 1 161 ? 11.836 -14.758 8.258 1 97.69 161 ASP B O 1
ATOM 2887 N N . GLY B 1 162 ? 10.273 -15.711 6.887 1 98.38 162 GLY B N 1
ATOM 2888 C CA . GLY B 1 162 ? 9.672 -14.445 6.512 1 98.38 162 GLY B CA 1
ATOM 2889 C C . GLY B 1 162 ? 8.828 -13.836 7.617 1 98.38 162 GLY B C 1
ATOM 2890 O O . GLY B 1 162 ? 8.922 -14.242 8.773 1 98.38 162 GLY B O 1
ATOM 2891 N N . ARG B 1 163 ? 8.047 -12.766 7.203 1 97.75 163 ARG B N 1
ATOM 2892 C CA . ARG B 1 163 ? 7.371 -11.984 8.242 1 97.75 163 ARG B CA 1
ATOM 2893 C C . ARG B 1 163 ? 5.91 -11.734 7.875 1 97.75 163 ARG B C 1
ATOM 2895 O O . ARG B 1 163 ? 5.598 -11.453 6.715 1 97.75 163 ARG B O 1
ATOM 2902 N N . TYR B 1 164 ? 5.102 -12.016 8.875 1 98.62 164 TYR B N 1
ATOM 2903 C CA . TYR B 1 164 ? 3.762 -11.438 8.812 1 98.62 164 TYR B CA 1
ATOM 2904 C C . TYR B 1 164 ? 3.783 -9.969 9.227 1 98.62 164 TYR B C 1
ATOM 2906 O O . TYR B 1 164 ? 4.203 -9.633 10.336 1 98.62 164 TYR B O 1
ATOM 2914 N N . GLU B 1 165 ? 3.312 -9.07 8.359 1 98.5 165 GLU B N 1
ATOM 2915 C CA . GLU B 1 165 ? 3.455 -7.645 8.648 1 98.5 165 GLU B CA 1
ATOM 2916 C C . GLU B 1 165 ? 2.158 -7.066 9.203 1 98.5 165 GLU B C 1
ATOM 2918 O O . GLU B 1 165 ? 2.164 -5.988 9.805 1 98.5 165 GLU B O 1
ATOM 2923 N N . GLY B 1 166 ? 1.041 -7.754 8.93 1 97.94 166 GLY B N 1
ATOM 2924 C CA . GLY B 1 166 ? -0.198 -7.32 9.555 1 97.94 166 GLY B CA 1
ATOM 2925 C C . GLY B 1 166 ? -1.38 -7.324 8.602 1 97.94 166 GLY B C 1
ATOM 2926 O O . GLY B 1 166 ? -1.23 -7.637 7.422 1 97.94 166 GLY B O 1
ATOM 2927 N N . ARG B 1 167 ? -2.578 -7.109 9.188 1 98.5 167 ARG B N 1
ATOM 2928 C CA . ARG B 1 167 ? -3.814 -6.918 8.438 1 98.5 167 ARG B CA 1
ATOM 2929 C C . ARG B 1 167 ? -3.988 -5.457 8.031 1 98.5 167 ARG B C 1
ATOM 2931 O O . ARG B 1 167 ? -4.109 -4.582 8.891 1 98.5 167 ARG B O 1
ATOM 2938 N N . LEU B 1 168 ? -3.936 -5.203 6.789 1 98.56 168 LEU B N 1
ATOM 2939 C CA . LEU B 1 168 ? -4.133 -3.869 6.234 1 98.56 168 LEU B CA 1
ATOM 2940 C C . LEU B 1 168 ? -5.605 -3.625 5.918 1 98.56 168 LEU B C 1
ATOM 2942 O O . LEU B 1 168 ? -6.172 -4.281 5.043 1 98.56 168 LEU B O 1
ATOM 2946 N N . ARG B 1 169 ? -6.215 -2.736 6.664 1 98.5 169 ARG B N 1
ATOM 2947 C CA . ARG B 1 169 ? -7.633 -2.43 6.488 1 98.5 169 ARG B CA 1
ATOM 2948 C C . ARG B 1 169 ? -7.867 -1.64 5.207 1 98.5 169 ARG B C 1
ATOM 2950 O O . ARG B 1 169 ? -7.066 -0.775 4.848 1 98.5 169 ARG B O 1
ATOM 2957 N N . ASN B 1 170 ? -9.031 -1.908 4.52 1 98.38 170 ASN B N 1
ATOM 2958 C CA . ASN B 1 170 ? -9.484 -1.21 3.32 1 98.38 170 ASN B CA 1
ATOM 2959 C C . ASN B 1 170 ? -8.406 -1.192 2.24 1 98.38 170 ASN B C 1
ATOM 2961 O O . ASN B 1 170 ? -8.141 -0.15 1.639 1 98.38 170 ASN B O 1
ATOM 2965 N N . TRP B 1 171 ? -7.891 -2.309 1.957 1 97.44 171 TRP B N 1
ATOM 2966 C CA . TRP B 1 171 ? -6.707 -2.381 1.105 1 97.44 171 TRP B CA 1
ATOM 2967 C C . TRP B 1 171 ? -7.098 -2.65 -0.344 1 97.44 171 TRP B C 1
ATOM 2969 O O . TRP B 1 171 ? -6.566 -2.021 -1.264 1 97.44 171 TRP B O 1
ATOM 2979 N N . LEU B 1 172 ? -7.969 -3.525 -0.57 1 95.81 172 LEU B N 1
ATOM 2980 C CA . LEU B 1 172 ? -8.281 -3.98 -1.92 1 95.81 172 LEU B CA 1
ATOM 2981 C C . LEU B 1 172 ? -9.727 -3.643 -2.287 1 95.81 172 LEU B C 1
ATOM 2983 O O . LEU B 1 172 ? -10.664 -4.234 -1.748 1 95.81 172 LEU B O 1
ATOM 2987 N N . PRO B 1 173 ? -9.867 -2.738 -3.268 1 94.38 173 PRO B N 1
ATOM 2988 C CA . PRO B 1 173 ? -11.234 -2.494 -3.75 1 94.38 173 PRO B CA 1
ATOM 2989 C C . PRO B 1 173 ? -11.836 -3.707 -4.461 1 94.38 173 PRO B C 1
ATOM 2991 O O . PRO B 1 173 ? -11.148 -4.363 -5.254 1 94.38 173 PRO B O 1
ATOM 2994 N N . LEU B 1 174 ? -12.977 -4.027 -4.117 1 89.56 174 LEU B N 1
ATOM 2995 C CA . LEU B 1 174 ? -13.781 -5.047 -4.773 1 89.56 174 LEU B CA 1
ATOM 2996 C C . LEU B 1 174 ? -15.055 -4.438 -5.363 1 89.56 174 LEU B C 1
ATOM 2998 O O . LEU B 1 174 ? -15.266 -3.227 -5.27 1 89.56 174 LEU B O 1
ATOM 3002 N N . ALA B 1 175 ? -15.82 -5.172 -6.125 1 82.06 175 ALA B N 1
ATOM 3003 C CA . ALA B 1 175 ? -16.969 -4.66 -6.859 1 82.06 175 ALA B CA 1
ATOM 3004 C C . ALA B 1 175 ? -17.906 -3.867 -5.945 1 82.06 175 ALA B C 1
ATOM 3006 O O . ALA B 1 175 ? -18.297 -2.742 -6.27 1 82.06 175 ALA B O 1
ATOM 3007 N N . ASP B 1 176 ? -18.234 -4.312 -4.797 1 84.56 176 ASP B N 1
ATOM 3008 C CA . ASP B 1 176 ? -19.219 -3.627 -3.98 1 84.56 176 ASP B CA 1
ATOM 3009 C C . ASP B 1 176 ? -18.688 -3.326 -2.584 1 84.56 176 ASP B C 1
ATOM 3011 O O . ASP B 1 176 ? -19.438 -2.951 -1.686 1 84.56 176 ASP B O 1
ATOM 3015 N N . THR B 1 177 ? -17.422 -3.584 -2.406 1 91.19 177 THR B N 1
ATOM 3016 C CA . THR B 1 177 ? -16.859 -3.396 -1.076 1 91.19 177 THR B CA 1
ATOM 3017 C C . THR B 1 177 ? -15.344 -3.199 -1.157 1 91.19 177 THR B C 1
ATOM 3019 O O . THR B 1 177 ? -14.797 -2.998 -2.244 1 91.19 177 THR B O 1
ATOM 3022 N N . VAL B 1 178 ? -14.734 -3.076 -0.026 1 95.56 178 VAL B N 1
ATOM 3023 C CA . VAL B 1 178 ? -13.281 -3.021 0.106 1 95.56 178 VAL B CA 1
ATOM 3024 C C . VAL B 1 178 ? -12.812 -4.082 1.099 1 95.56 178 VAL B C 1
ATOM 3026 O O . VAL B 1 178 ? -13.375 -4.215 2.188 1 95.56 178 VAL B O 1
ATOM 3029 N N . ALA B 1 179 ? -11.82 -4.84 0.696 1 96.12 179 ALA B N 1
ATOM 3030 C CA . ALA B 1 179 ? -11.383 -5.945 1.546 1 96.12 179 ALA B CA 1
ATOM 3031 C C . ALA B 1 179 ? -10.125 -5.578 2.324 1 96.12 179 ALA B C 1
ATOM 3033 O O . ALA B 1 179 ? -9.258 -4.871 1.812 1 96.12 179 ALA B O 1
ATOM 3034 N N . ASP B 1 180 ? -10.133 -6.129 3.604 1 97.75 180 ASP B N 1
ATOM 3035 C CA . ASP B 1 180 ? -8.859 -6.156 4.324 1 97.75 180 ASP B CA 1
ATOM 3036 C C . ASP B 1 180 ? -7.918 -7.203 3.732 1 97.75 180 ASP B C 1
ATOM 3038 O O . ASP B 1 180 ? -8.367 -8.242 3.234 1 97.75 180 ASP B O 1
ATOM 3042 N N . VAL B 1 181 ? -6.645 -6.902 3.834 1 97.69 181 VAL B N 1
ATOM 3043 C CA . VAL B 1 181 ? -5.656 -7.82 3.283 1 97.69 181 VAL B CA 1
ATOM 3044 C C . VAL B 1 181 ? -4.551 -8.07 4.309 1 97.69 181 VAL B C 1
ATOM 3046 O O . VAL B 1 181 ? -4.113 -7.145 4.996 1 97.69 181 VAL B O 1
ATOM 3049 N N . HIS B 1 182 ? -4.168 -9.344 4.422 1 98.5 182 HIS B N 1
ATOM 3050 C CA . HIS B 1 182 ? -3.006 -9.711 5.223 1 98.5 182 HIS B CA 1
ATOM 3051 C C . HIS B 1 182 ? -1.736 -9.727 4.379 1 98.5 182 HIS B C 1
ATOM 3053 O O . HIS B 1 182 ? -1.702 -10.336 3.307 1 98.5 182 HIS B O 1
ATOM 3059 N N . ARG B 1 183 ? -0.716 -9.047 4.867 1 98.75 183 ARG B N 1
ATOM 3060 C CA . ARG B 1 183 ? 0.526 -8.891 4.117 1 98.75 183 ARG B CA 1
ATOM 3061 C C . ARG B 1 183 ? 1.665 -9.664 4.773 1 98.75 183 ARG B C 1
ATOM 3063 O O . ARG B 1 183 ? 1.835 -9.609 5.992 1 98.75 183 ARG B O 1
ATOM 3070 N N . TYR B 1 184 ? 2.402 -10.438 3.965 1 98.88 184 TYR B N 1
ATOM 3071 C CA . TYR B 1 184 ? 3.605 -11.172 4.336 1 98.88 184 TYR B CA 1
ATOM 3072 C C . TYR B 1 184 ? 4.773 -10.805 3.426 1 98.88 184 TYR B C 1
ATOM 3074 O O . TYR B 1 184 ? 4.574 -10.469 2.256 1 98.88 184 TYR B O 1
ATOM 3082 N N . THR B 1 185 ? 5.988 -10.906 4.031 1 98.88 185 THR B N 1
ATOM 3083 C CA . THR B 1 185 ? 7.148 -10.594 3.203 1 98.88 185 THR B CA 1
ATOM 3084 C C . THR B 1 185 ? 8.281 -11.586 3.463 1 98.88 185 THR B C 1
ATOM 3086 O O . THR B 1 185 ? 8.352 -12.188 4.539 1 98.88 185 THR B O 1
ATOM 3089 N N . ILE B 1 186 ? 9.055 -11.812 2.518 1 98.81 186 ILE B N 1
ATOM 3090 C CA . ILE B 1 186 ? 10.328 -12.523 2.574 1 98.81 186 ILE B CA 1
ATOM 3091 C C . ILE B 1 186 ? 11.43 -11.648 1.971 1 98.81 186 ILE B C 1
ATOM 3093 O O . ILE B 1 186 ? 11.336 -11.234 0.812 1 98.81 186 ILE B O 1
ATOM 3097 N N . SER B 1 187 ? 12.484 -11.367 2.742 1 98.81 187 SER B N 1
ATOM 3098 C CA . SER B 1 187 ? 13.578 -10.547 2.236 1 98.81 187 SER B CA 1
ATOM 3099 C C . SER B 1 187 ? 14.648 -11.398 1.567 1 98.81 187 SER B C 1
ATOM 3101 O O . SER B 1 187 ? 14.719 -12.609 1.797 1 98.81 187 SER B O 1
ATOM 3103 N N . ARG B 1 188 ? 15.453 -10.719 0.764 1 98.38 188 ARG B N 1
ATOM 3104 C CA . ARG B 1 188 ? 16.578 -11.398 0.135 1 98.38 188 ARG B CA 1
ATOM 3105 C C . ARG B 1 188 ? 17.484 -12.047 1.182 1 98.38 188 ARG B C 1
ATOM 3107 O O . ARG B 1 188 ? 17.922 -13.188 1.015 1 98.38 188 ARG B O 1
ATOM 3114 N N . ASP B 1 189 ? 17.766 -11.336 2.271 1 98 189 ASP B N 1
ATOM 3115 C CA . ASP B 1 189 ? 18.625 -11.859 3.33 1 98 189 ASP B CA 1
ATOM 3116 C C . ASP B 1 189 ? 18.016 -13.117 3.953 1 98 189 ASP B C 1
ATOM 3118 O O . ASP B 1 189 ? 18.734 -14.086 4.23 1 98 189 ASP B O 1
ATOM 3122 N N . GLU B 1 190 ? 16.781 -13.07 4.203 1 98.38 190 GLU B N 1
ATOM 3123 C CA . GLU B 1 190 ? 16.078 -14.234 4.754 1 98.38 190 GLU B CA 1
ATOM 3124 C C . GLU B 1 190 ? 16.141 -15.414 3.791 1 98.38 190 GLU B C 1
ATOM 3126 O O . GLU B 1 190 ? 16.391 -16.547 4.207 1 98.38 190 GLU B O 1
ATOM 3131 N N . TYR B 1 191 ? 15.875 -15.156 2.514 1 98.31 191 TYR B N 1
ATOM 3132 C CA . TYR B 1 191 ? 15.938 -16.156 1.461 1 98.31 191 TYR B CA 1
ATOM 3133 C C . TYR B 1 191 ? 17.312 -16.812 1.396 1 98.31 191 TYR B C 1
ATOM 3135 O O . TYR B 1 191 ? 17.438 -18.031 1.376 1 98.31 191 TYR B O 1
ATOM 3143 N N . VAL B 1 192 ? 18.344 -16.047 1.414 1 97.5 192 VAL B N 1
ATOM 3144 C CA . VAL B 1 192 ? 19.719 -16.531 1.331 1 97.5 192 VAL B CA 1
ATOM 3145 C C . VAL B 1 192 ? 20.062 -17.359 2.57 1 97.5 192 VAL B C 1
ATOM 3147 O O . VAL B 1 192 ? 20.641 -18.453 2.465 1 97.5 192 VAL B O 1
ATOM 3150 N N . ALA B 1 193 ? 19.641 -16.875 3.697 1 97.12 193 ALA B N 1
ATOM 3151 C CA . ALA B 1 193 ? 19.906 -17.594 4.941 1 97.12 193 ALA B CA 1
ATOM 3152 C C . ALA B 1 193 ? 19.234 -18.969 4.945 1 97.12 193 ALA B C 1
ATOM 3154 O O . ALA B 1 193 ? 19.812 -19.953 5.422 1 97.12 193 ALA B O 1
ATOM 3155 N N . ALA B 1 194 ? 18.062 -19.016 4.457 1 95.44 194 ALA B N 1
ATOM 3156 C CA . ALA B 1 194 ? 17.281 -20.25 4.453 1 95.44 194 ALA B CA 1
ATOM 3157 C C . ALA B 1 194 ? 17.828 -21.234 3.42 1 95.44 194 ALA B C 1
ATOM 3159 O O . ALA B 1 194 ? 17.734 -22.453 3.607 1 95.44 194 ALA B O 1
ATOM 3160 N N . THR B 1 195 ? 18.328 -20.703 2.301 1 91.88 195 THR B N 1
ATOM 3161 C CA . THR B 1 195 ? 18.797 -21.562 1.225 1 91.88 195 THR B CA 1
ATOM 3162 C C . THR B 1 195 ? 20.203 -22.078 1.525 1 91.88 195 THR B C 1
ATOM 3164 O O . THR B 1 195 ? 20.656 -23.062 0.944 1 91.88 195 THR B O 1
ATOM 3167 N N . GLU B 1 196 ? 20.922 -21.359 2.377 1 88.69 196 GLU B N 1
ATOM 3168 C CA . GLU B 1 196 ? 22.25 -21.812 2.793 1 88.69 196 GLU B CA 1
ATOM 3169 C C . GLU B 1 196 ? 22.156 -22.781 3.957 1 88.69 196 GLU B C 1
ATOM 3171 O O . GLU B 1 196 ? 23.125 -23.484 4.266 1 88.69 196 GLU B O 1
ATOM 3176 N N . ARG B 1 197 ? 21.094 -23.031 4.633 1 73.75 197 ARG B N 1
ATOM 3177 C CA . ARG B 1 197 ? 20.906 -24 5.703 1 73.75 197 ARG B CA 1
ATOM 3178 C C . ARG B 1 197 ? 20.812 -25.422 5.148 1 73.75 197 ARG B C 1
ATOM 3180 O O . ARG B 1 197 ? 20.328 -25.625 4.035 1 73.75 197 ARG B O 1
#

Nearest PDB structures (foldseek):
  3fbu-assembly2_B-2  TM=8.880E-01  e=6.012E-14  Bacillus anthracis str. Sterne
  2vzy-assembly1_D  TM=7.844E-01  e=4.230E-12  Mycobacterium tuberculosis H37Rv
  2vzy-assembly1_C  TM=7.959E-01  e=2.020E-11  Mycobacterium tuberculosis H37Rv
  6edd-assembly2_B  TM=7.992E-01  e=8.517E-11  Pseudomonas aeruginosa PAO1
  2vzz-assembly1_D  TM=7.104E-01  e=2.564E-12  Mycobacterium tuberculosis H37Rv

Radius of gyration: 24.22 Å; Cα contacts (8 Å, |Δi|>4): 745; chains: 2; bounding box: 42×73×53 Å